Protein AF-0000000084653563 (afdb_homodimer)

Sequence (520 aa):
MKILFDGDIFGNPGRKAAKEMVQKLKRERQIDFCIANGENAAGGSGITYVVAQELYKYGIDAITLGNHTWSKKEIMNFIDSDSNIVRPANYPPELPGKGSTIISGENGKIGILNLMGRVYMDSIDCPFKAAERELEFLKSNCKIVVVDMHAEATSEKCALAWYLDGRVSCVLGTHTHVQTADERILPFGTAFISDVGMTGPYDGIIGVNREIVIQKFLTHMPVRFEVAVGRVQFSAVYLEIDEKTGKTINIERIHQILEVMKILFDGDIFGNPGRKAAKEMVQKLKRERQIDFCIANGENAAGGSGITYVVAQELYKYGIDAITLGNHTWSKKEIMNFIDSDSNIVRPANYPPELPGKGSTIISGENGKIGILNLMGRVYMDSIDCPFKAAERELEFLKSNCKIVVVDMHAEATSEKCALAWYLDGRVSCVLGTHTHVQTADERILPFGTAFISDVGMTGPYDGIIGVNREIVIQKFLTHMPVRFEVAVGRVQFSAVYLEIDEKTGKTINIERIHQILEV

Secondary structure (DSSP, 8-state):
-EEEEE-EEBHHHHHHHHHHHHHHHHHHHT-SEEEEE-TBTTTTSS--HHHHHHHHHTT--EEE--TTTTSSGGGGGTTTT-TTEE--TTS-TTSSS-SEEEEEETTEEEEEEEEE--TTS---S-HHHHHHHHHHHHHHH-S-EEEEEE-S-HHHHHHHHHHTBTTBSEEEEESSSS-BS--EE-TTS-EEES---EEEESSSBTTB-HHHHHHHHHH-------B--S-EEEEEEEEEE-TTT--EEEEEEEEEEE--/-EEEEE-EEBHHHHHHHHHHHHHHHHHHHT-SEEEEE-TBTTTTSS--HHHHHHHHHTT--EEE--TTTTSSGGGGGTTTT-TTEE--TTS-TTSSS-SEEEEEETTEEEEEEEEE--TTS---S-HHHHHHHHHHHHHHH-S-EEEEEE-S-HHHHHHHHHHTBTTBSEEEEESSSS-BS--EE-TTS-EEES---EEEESSSBTTB-HHHHHHHHHH-------B--S-EEEEEEEEEE-TTT--EEEEEEEEEEE--

Solvent-accessible surface area (backbone atoms only — not comparable to full-atom values): 25306 Å² total; per-residue (Å²): 84,33,37,34,40,36,18,37,21,30,12,65,61,6,50,54,46,45,38,56,49,46,44,49,43,37,67,76,66,58,46,68,44,27,36,29,29,34,24,18,35,38,78,52,45,1,41,40,70,68,54,52,53,51,45,41,71,33,58,37,65,32,36,34,40,37,95,30,52,70,64,28,73,64,30,78,77,43,40,72,77,38,76,46,45,24,34,36,42,20,47,67,84,88,50,85,51,37,25,54,41,72,49,77,53,96,90,44,55,37,23,40,36,22,29,37,49,51,61,94,48,65,90,61,50,59,39,69,61,35,45,55,60,53,45,60,59,38,58,74,73,24,58,32,29,44,32,39,37,26,31,72,44,53,52,60,44,43,34,52,40,64,73,41,48,51,75,30,17,28,34,37,12,25,75,63,42,52,28,40,61,61,66,45,66,46,98,55,21,13,26,36,30,60,19,36,4,29,12,11,30,55,70,25,39,78,32,23,33,45,67,60,52,42,48,27,72,75,69,69,48,91,72,81,88,42,71,26,69,66,42,24,23,41,18,22,35,41,34,34,31,41,74,88,74,13,32,37,75,44,76,41,83,42,75,46,80,42,86,111,84,32,38,35,40,36,18,37,20,31,11,66,61,5,50,53,44,46,38,55,50,45,44,51,44,37,67,76,65,58,46,69,45,28,36,30,29,35,24,18,37,37,79,52,47,0,40,40,72,68,55,51,52,51,46,42,73,33,57,36,65,32,35,34,41,36,95,30,50,71,65,28,72,64,32,77,78,42,41,73,77,38,74,45,46,23,35,36,42,20,47,66,83,87,49,86,52,37,25,53,40,71,50,76,53,96,89,46,55,35,21,40,36,22,28,37,48,50,63,95,48,65,90,61,50,59,37,69,61,35,45,54,59,52,44,59,60,38,59,74,75,24,60,33,28,43,32,40,38,26,31,71,44,53,52,60,44,46,34,50,41,65,74,42,48,51,75,31,18,28,36,39,12,25,74,64,42,52,28,39,62,61,66,43,68,45,97,56,21,14,27,35,30,61,20,37,5,28,12,11,30,54,69,26,39,75,31,25,32,44,68,61,52,42,48,28,72,76,69,68,48,91,75,83,87,43,71,28,70,68,43,24,24,41,17,23,36,41,34,34,30,40,75,88,75,13,31,39,75,43,77,42,83,41,76,46,80,41,84,111

pLDDT: mean 97.6, std 2.61, range [68.75, 99.0]

Organism: NCBI:txid1294263

Nearest PDB structures (foldseek):
  4b2o-assembly1_D  TM=9.905E-01  e=1.785E-39  Bacillus subtilis subsp. subtilis str. 168
  1t70-assembly4_H  TM=9.652E-01  e=3.221E-34  Deinococcus radiodurans R1 = ATCC 13939 = DSM 20539
  2cv9-assembly1_A  TM=9.668E-01  e=1.252E-32  Thermus thermophilus HB8
  1t71-assembly1_A  TM=9.392E-01  e=1.409E-30  Mycoplasmoides pneumoniae M129
  3qg5-assembly1_C  TM=5.898E-01  e=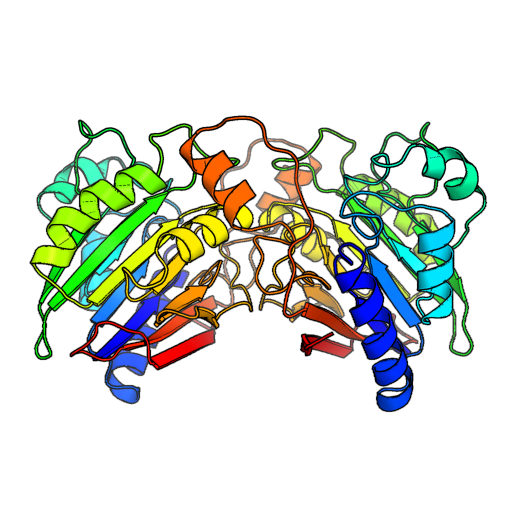2.259E-09  Thermotoga maritima

Structure (mmCIF, N/CA/C/O backbone):
data_AF-0000000084653563-model_v1
#
loop_
_entity.id
_entity.type
_entity.pdbx_description
1 polymer 'Phosphoesterase family protein'
#
loop_
_atom_site.group_PDB
_atom_site.id
_atom_site.type_symbol
_atom_site.label_atom_id
_atom_site.label_alt_id
_atom_site.label_comp_id
_atom_site.label_asym_id
_atom_site.label_entity_id
_atom_site.label_seq_id
_atom_site.pdbx_PDB_ins_code
_atom_site.Cartn_x
_atom_site.Cartn_y
_atom_site.Cartn_z
_atom_site.occupancy
_atom_site.B_iso_or_equiv
_atom_site.auth_seq_id
_atom_site.auth_comp_id
_atom_site.auth_asym_id
_atom_site.auth_atom_id
_atom_site.pdbx_PDB_model_num
ATOM 1 N N . MET A 1 1 ? -12.328 25.109 -2.023 1 97.56 1 MET A N 1
ATOM 2 C CA . MET A 1 1 ? -10.945 25.219 -1.568 1 97.56 1 MET A CA 1
ATOM 3 C C . MET A 1 1 ? -10.086 24.125 -2.207 1 97.56 1 MET A C 1
ATOM 5 O O . MET A 1 1 ? -10.516 22.984 -2.34 1 97.56 1 MET A O 1
ATOM 9 N N . LYS A 1 2 ? -8.891 24.422 -2.617 1 98.5 2 LYS A N 1
ATOM 10 C CA . LYS A 1 2 ? -7.969 23.5 -3.266 1 98.5 2 LYS A CA 1
ATOM 11 C C . LYS A 1 2 ? -6.762 23.219 -2.377 1 98.5 2 LYS A C 1
ATOM 13 O O . LYS A 1 2 ? -6.047 24.141 -1.978 1 98.5 2 LYS A O 1
ATOM 18 N N . ILE A 1 3 ? -6.57 21.891 -2.084 1 98.69 3 ILE A N 1
ATOM 19 C CA . ILE A 1 3 ? -5.504 21.484 -1.169 1 98.69 3 ILE A CA 1
ATOM 20 C C . ILE A 1 3 ? -4.574 20.5 -1.86 1 98.69 3 ILE A C 1
ATOM 22 O O . ILE A 1 3 ? -5.031 19.594 -2.572 1 98.69 3 ILE A O 1
ATOM 26 N N . LEU A 1 4 ? -3.344 20.703 -1.741 1 98.88 4 LEU A N 1
ATOM 27 C CA . LEU A 1 4 ? -2.307 19.766 -2.146 1 98.88 4 LEU A CA 1
ATOM 28 C C . LEU A 1 4 ? -1.655 19.109 -0.93 1 98.88 4 LEU A C 1
ATOM 30 O O . LEU A 1 4 ? -1.268 19.797 0.015 1 98.88 4 LEU A O 1
ATOM 34 N N . PHE A 1 5 ? -1.641 17.828 -0.875 1 98.94 5 PHE A N 1
ATOM 35 C CA . PHE A 1 5 ? -0.948 17.094 0.174 1 98.94 5 PHE A CA 1
ATOM 36 C C . PHE A 1 5 ? 0.204 16.281 -0.407 1 98.94 5 PHE A C 1
ATOM 38 O O . PHE A 1 5 ? -0.018 15.32 -1.154 1 98.94 5 PHE A O 1
ATOM 45 N N . ASP A 1 6 ? 1.412 16.688 -0.133 1 98.88 6 ASP A N 1
ATOM 46 C CA . ASP A 1 6 ? 2.623 16.016 -0.581 1 98.88 6 ASP A CA 1
ATOM 47 C C . ASP A 1 6 ? 2.988 14.867 0.36 1 98.88 6 ASP A C 1
ATOM 49 O O . ASP A 1 6 ? 3.129 15.062 1.567 1 98.88 6 ASP A O 1
ATOM 53 N N . GLY A 1 7 ? 3.168 13.648 -0.204 1 98.75 7 GLY A N 1
ATOM 54 C CA . GLY A 1 7 ? 3.512 12.477 0.588 1 98.75 7 GLY A CA 1
ATOM 55 C C . GLY A 1 7 ? 4.879 12.578 1.24 1 98.75 7 GLY A C 1
ATOM 56 O O . GLY A 1 7 ? 5.477 13.656 1.277 1 98.75 7 GLY A O 1
ATOM 57 N N . ASP A 1 8 ? 5.402 11.539 1.824 1 98.88 8 ASP A N 1
ATOM 58 C CA . ASP A 1 8 ? 6.637 11.484 2.6 1 98.88 8 ASP A CA 1
ATOM 59 C C . ASP A 1 8 ? 7.805 12.086 1.817 1 98.88 8 ASP A C 1
ATOM 61 O O . ASP A 1 8 ? 8.328 11.461 0.893 1 98.88 8 ASP A O 1
ATOM 65 N N . ILE A 1 9 ? 8.172 13.289 2.166 1 98.94 9 ILE A N 1
ATOM 66 C CA . ILE A 1 9 ? 9.359 13.891 1.566 1 98.94 9 ILE A CA 1
ATOM 67 C C . ILE A 1 9 ? 10.609 13.227 2.125 1 98.94 9 ILE A C 1
ATOM 69 O O . ILE A 1 9 ? 10.812 13.18 3.342 1 98.94 9 ILE A O 1
ATOM 73 N N . PHE A 1 10 ? 11.484 12.773 1.212 1 98.88 10 PHE A N 1
ATOM 74 C CA . PHE A 1 10 ? 12.578 11.914 1.648 1 98.88 10 PHE A CA 1
ATOM 75 C C . PHE A 1 10 ? 13.922 12.5 1.231 1 98.88 10 PHE A C 1
ATOM 77 O O . PHE A 1 10 ? 14.266 12.492 0.047 1 98.88 10 PHE A O 1
ATOM 84 N N . GLY A 1 11 ? 14.656 13.047 2.193 1 98.25 11 GLY A N 1
ATOM 85 C CA . GLY A 1 11 ? 16.016 13.492 1.974 1 98.25 11 GLY A CA 1
ATOM 86 C C . GLY A 1 11 ? 16.109 14.664 1.007 1 98.25 11 GLY A C 1
ATOM 87 O O . GLY A 1 11 ? 15.102 15.297 0.689 1 98.25 11 GLY A O 1
ATOM 88 N N . ASN A 1 12 ? 17.344 14.883 0.608 1 97.88 12 ASN A N 1
ATOM 89 C CA . ASN A 1 12 ? 17.641 15.992 -0.289 1 97.88 12 ASN A CA 1
ATOM 90 C C . ASN A 1 12 ? 16.938 15.828 -1.633 1 97.88 12 ASN A C 1
ATOM 92 O O . ASN A 1 12 ? 16.344 16.781 -2.15 1 97.88 12 ASN A O 1
ATOM 96 N N . PRO A 1 13 ? 16.953 14.617 -2.189 1 98 13 PRO A N 1
ATOM 97 C CA . PRO A 1 13 ? 16.234 14.461 -3.455 1 98 13 PRO A CA 1
ATOM 98 C C . PRO A 1 13 ? 14.75 14.797 -3.336 1 98 13 PRO A C 1
ATOM 100 O O . PRO A 1 13 ? 14.18 15.43 -4.234 1 98 13 PRO A O 1
ATOM 103 N N . GLY A 1 14 ? 14.117 14.391 -2.264 1 98.44 14 GLY A N 1
ATOM 104 C CA . GLY A 1 14 ? 12.711 14.703 -2.045 1 98.44 14 GLY A CA 1
ATOM 105 C C . GLY A 1 14 ? 12.445 16.188 -1.887 1 98.44 14 GLY A C 1
ATOM 106 O O . GLY A 1 14 ? 11.469 16.703 -2.428 1 98.44 14 GLY A O 1
ATOM 107 N N . ARG A 1 15 ? 13.344 16.859 -1.154 1 98.5 15 ARG A N 1
ATOM 108 C CA . ARG A 1 15 ? 13.188 18.297 -0.957 1 98.5 15 ARG A CA 1
ATOM 109 C C . ARG A 1 15 ? 13.297 19.047 -2.281 1 98.5 15 ARG A C 1
ATOM 111 O O . ARG A 1 15 ? 12.508 19.953 -2.549 1 98.5 15 ARG A O 1
ATOM 118 N N . LYS A 1 16 ? 14.18 18.625 -3.096 1 97.62 16 LYS A N 1
ATOM 119 C CA . LYS A 1 16 ? 14.352 19.281 -4.395 1 97.62 16 LYS A CA 1
ATOM 120 C C . LYS A 1 16 ? 13.125 19.062 -5.277 1 97.62 16 LYS A C 1
ATOM 122 O O . LYS A 1 16 ? 12.672 20 -5.949 1 97.62 16 LYS A O 1
ATOM 127 N N . ALA A 1 17 ? 12.641 17.859 -5.266 1 98.19 17 ALA A N 1
ATOM 128 C CA . ALA A 1 17 ? 11.438 17.562 -6.035 1 98.19 17 ALA A CA 1
ATOM 129 C C . ALA A 1 17 ? 10.242 18.375 -5.531 1 98.19 17 ALA A C 1
ATOM 131 O O . ALA A 1 17 ? 9.461 18.891 -6.324 1 98.19 17 ALA A O 1
ATOM 132 N N . ALA A 1 18 ? 10.102 18.438 -4.238 1 98.44 18 ALA A N 1
ATOM 133 C CA . ALA A 1 18 ? 9.016 19.203 -3.643 1 98.44 18 ALA A CA 1
ATOM 134 C C . ALA A 1 18 ? 9.094 20.672 -4.055 1 98.44 18 ALA A C 1
ATOM 136 O O . ALA A 1 18 ? 8.078 21.281 -4.414 1 98.44 18 ALA A O 1
ATOM 137 N N . LYS A 1 19 ? 10.289 21.219 -3.965 1 97.81 19 LYS A N 1
ATOM 138 C CA . LYS A 1 19 ? 10.484 22.609 -4.355 1 97.81 19 LYS A CA 1
ATOM 139 C C . LYS A 1 19 ? 9.953 22.875 -5.762 1 97.81 19 LYS A C 1
ATOM 141 O O . LYS A 1 19 ? 9.133 23.766 -5.961 1 97.81 19 LYS A O 1
ATOM 146 N N . GLU A 1 20 ? 10.359 22.047 -6.625 1 97.19 20 GLU A N 1
ATOM 147 C CA . GLU A 1 20 ? 9.992 22.219 -8.031 1 97.19 20 GLU A CA 1
ATOM 148 C C . GLU A 1 20 ? 8.5 22.016 -8.242 1 97.19 20 GLU A C 1
ATOM 150 O O . GLU A 1 20 ? 7.832 22.859 -8.852 1 97.19 20 GLU A O 1
ATOM 155 N N . MET A 1 21 ? 7.957 20.984 -7.738 1 98.12 21 MET A N 1
ATOM 156 C CA . MET A 1 21 ? 6.602 20.562 -8.07 1 98.12 21 MET A CA 1
ATOM 157 C C . MET A 1 21 ? 5.57 21.391 -7.316 1 98.12 21 MET A C 1
ATOM 159 O O . MET A 1 21 ? 4.508 21.703 -7.859 1 98.12 21 MET A O 1
ATOM 163 N N . VAL A 1 22 ? 5.852 21.734 -6.043 1 98.25 22 VAL A N 1
ATOM 164 C CA . VAL A 1 22 ? 4.898 22.516 -5.254 1 98.25 22 VAL A CA 1
ATOM 165 C C . VAL A 1 22 ? 4.691 23.891 -5.895 1 98.25 22 VAL A C 1
ATOM 167 O O . VAL A 1 22 ? 3.557 24.328 -6.074 1 98.25 22 VAL A O 1
ATOM 170 N N . GLN A 1 23 ? 5.773 24.516 -6.25 1 97.19 23 GLN A N 1
ATOM 171 C CA . GLN A 1 23 ? 5.684 25.828 -6.891 1 97.19 23 GLN A CA 1
ATOM 172 C C . GLN A 1 23 ? 4.922 25.734 -8.211 1 97.19 23 GLN A C 1
ATOM 174 O O . GLN A 1 23 ? 4.062 26.578 -8.492 1 97.19 23 GLN A O 1
ATOM 179 N N . LYS A 1 24 ? 5.277 24.719 -8.953 1 97.56 24 LYS A N 1
ATOM 180 C CA . LYS A 1 24 ? 4.613 24.516 -10.242 1 97.56 24 LYS A CA 1
ATOM 181 C C . LYS A 1 24 ? 3.113 24.312 -10.062 1 97.56 24 LYS A C 1
ATOM 183 O O . LYS A 1 24 ? 2.307 24.953 -10.727 1 97.56 24 LYS A O 1
ATOM 188 N N . LEU A 1 25 ? 2.73 23.453 -9.125 1 97.94 25 LEU A N 1
ATOM 189 C CA . LEU A 1 25 ? 1.331 23.094 -8.945 1 97.94 25 LEU A CA 1
ATOM 190 C C . LEU A 1 25 ? 0.543 24.234 -8.32 1 97.94 25 LEU A C 1
ATOM 192 O O . LEU A 1 25 ? -0.639 24.422 -8.625 1 97.94 25 LEU A O 1
ATOM 196 N N . LYS A 1 26 ? 1.13 24.984 -7.398 1 96.25 26 LYS A N 1
ATOM 197 C CA . LYS A 1 26 ? 0.463 26.156 -6.824 1 96.25 26 LYS A CA 1
ATOM 198 C C . LYS A 1 26 ? 0.079 27.156 -7.906 1 96.25 26 LYS A C 1
ATOM 200 O O . LYS A 1 26 ? -1.016 27.719 -7.879 1 96.25 26 LYS A O 1
ATOM 205 N N . ARG A 1 27 ? 0.946 27.297 -8.852 1 94.81 27 ARG A N 1
ATOM 206 C CA . ARG A 1 27 ? 0.697 28.234 -9.953 1 94.81 27 ARG A CA 1
ATOM 207 C C . ARG A 1 27 ? -0.331 27.672 -10.93 1 94.81 27 ARG A C 1
ATOM 209 O O . ARG A 1 27 ? -1.294 28.344 -11.289 1 94.81 27 ARG A O 1
ATOM 216 N N . GLU A 1 28 ? -0.179 26.422 -11.258 1 97.31 28 GLU A N 1
ATOM 217 C CA . GLU A 1 28 ? -0.963 25.828 -12.336 1 97.31 28 GLU A CA 1
ATOM 218 C C . GLU A 1 28 ? -2.363 25.453 -11.859 1 97.31 28 GLU A C 1
ATOM 220 O O . GLU A 1 28 ? -3.322 25.5 -12.633 1 97.31 28 GLU A O 1
ATOM 225 N N . ARG A 1 29 ? -2.451 25.109 -10.586 1 96.81 29 ARG A N 1
ATOM 226 C CA . ARG A 1 29 ? -3.73 24.594 -10.109 1 96.81 29 ARG A CA 1
ATOM 227 C C . ARG A 1 29 ? -4.355 25.531 -9.086 1 96.81 29 ARG A C 1
ATOM 229 O O . ARG A 1 29 ? -5.398 25.219 -8.508 1 96.81 29 ARG A O 1
ATOM 236 N N . GLN A 1 30 ? -3.713 26.656 -8.805 1 96.56 30 GLN A N 1
ATOM 237 C CA . GLN A 1 30 ? -4.215 27.656 -7.875 1 96.56 30 GLN A CA 1
ATOM 238 C C . GLN A 1 30 ? -4.469 27.047 -6.5 1 96.56 30 GLN A C 1
ATOM 240 O O . GLN A 1 30 ? -5.555 27.203 -5.938 1 96.56 30 GLN A O 1
ATOM 245 N N . ILE A 1 31 ? -3.539 26.344 -5.988 1 97.94 31 ILE A N 1
ATOM 246 C CA . ILE A 1 31 ? -3.609 25.656 -4.703 1 97.94 31 ILE A CA 1
ATOM 247 C C . ILE A 1 31 ? -3.74 26.672 -3.578 1 97.94 31 ILE A C 1
ATOM 249 O O . ILE A 1 31 ? -2.977 27.641 -3.518 1 97.94 31 ILE A O 1
ATOM 253 N N . ASP A 1 32 ? -4.727 26.469 -2.697 1 97.81 32 ASP A N 1
ATOM 254 C CA . ASP A 1 32 ? -4.938 27.359 -1.559 1 97.81 32 ASP A CA 1
ATOM 255 C C . ASP A 1 32 ? -4.008 27 -0.401 1 97.81 32 ASP A C 1
ATOM 257 O O . ASP A 1 32 ? -3.449 27.875 0.25 1 97.81 32 ASP A O 1
ATOM 261 N N . PHE A 1 33 ? -3.895 25.688 -0.085 1 98.44 33 PHE A N 1
ATOM 262 C CA . PHE A 1 33 ? -3.037 25.188 0.986 1 98.44 33 PHE A CA 1
ATOM 263 C C . PHE A 1 33 ? -2.232 23.984 0.523 1 98.44 33 PHE A C 1
ATOM 265 O O . PHE A 1 33 ? -2.754 23.109 -0.183 1 98.44 33 PHE A O 1
ATOM 272 N N . CYS A 1 34 ? -0.996 23.953 0.856 1 98.75 34 CYS A N 1
ATOM 273 C CA . CYS A 1 34 ? -0.122 22.797 0.614 1 98.75 34 CYS A CA 1
ATOM 274 C C . CYS A 1 34 ? 0.41 22.234 1.924 1 98.75 34 CYS A C 1
ATOM 276 O O . CYS A 1 34 ? 1.031 22.953 2.709 1 98.75 34 CYS A O 1
ATOM 278 N N . ILE A 1 35 ? 0.096 21 2.203 1 98.94 35 ILE A N 1
ATOM 279 C CA . ILE A 1 35 ? 0.59 20.266 3.365 1 98.94 35 ILE A CA 1
ATOM 280 C C . ILE A 1 35 ? 1.549 19.172 2.914 1 98.94 35 ILE A C 1
ATOM 282 O O . ILE A 1 35 ? 1.392 18.609 1.827 1 98.94 35 ILE A O 1
ATOM 286 N N . ALA A 1 36 ? 2.547 18.844 3.65 1 98.94 36 ALA A N 1
ATOM 287 C CA . ALA A 1 36 ? 3.488 17.781 3.295 1 98.94 36 ALA A CA 1
ATOM 288 C C . ALA A 1 36 ? 3.91 16.984 4.527 1 98.94 36 ALA A C 1
ATOM 290 O O . ALA A 1 36 ? 4.078 17.562 5.613 1 98.94 36 ALA A O 1
ATOM 291 N N . ASN A 1 37 ? 4.074 15.727 4.379 1 98.94 37 ASN A N 1
ATOM 292 C CA . ASN A 1 37 ? 4.73 14.945 5.422 1 98.94 37 ASN A CA 1
ATOM 293 C C . ASN A 1 37 ? 6.25 15.078 5.352 1 98.94 37 ASN A C 1
ATOM 295 O O . ASN A 1 37 ? 6.852 14.797 4.312 1 98.94 37 ASN A O 1
ATOM 299 N N . GLY A 1 38 ? 6.863 15.516 6.418 1 98.94 38 GLY A N 1
ATOM 300 C CA . GLY A 1 38 ? 8.281 15.836 6.375 1 98.94 38 GLY A CA 1
ATOM 301 C C . GLY A 1 38 ? 9.109 14.977 7.309 1 98.94 38 GLY A C 1
ATOM 302 O O . GLY A 1 38 ? 10.25 15.328 7.633 1 98.94 38 GLY A O 1
ATOM 303 N N . GLU A 1 39 ? 8.617 13.82 7.766 1 98.62 39 GLU A N 1
ATOM 304 C CA . GLU A 1 39 ? 9.25 13.07 8.852 1 98.62 39 GLU A CA 1
ATOM 305 C C . GLU A 1 39 ? 10.539 12.398 8.375 1 98.62 39 GLU A C 1
ATOM 307 O O . GLU A 1 39 ? 11.281 11.836 9.188 1 98.62 39 GLU A O 1
ATOM 312 N N . ASN A 1 40 ? 10.836 12.43 7.023 1 98.75 40 ASN A N 1
ATOM 313 C CA . ASN A 1 40 ? 12.062 11.867 6.473 1 98.75 40 ASN A CA 1
ATOM 314 C C . ASN A 1 40 ? 12.883 12.922 5.734 1 98.75 40 ASN A C 1
ATOM 316 O O . ASN A 1 40 ? 13.789 12.594 4.973 1 98.75 40 ASN A O 1
ATOM 320 N 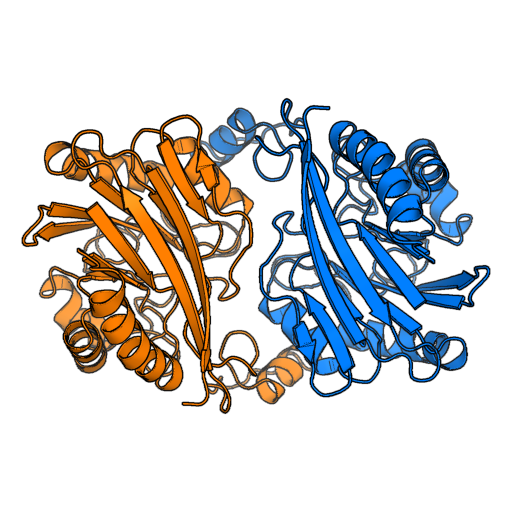N . ALA A 1 41 ? 12.539 14.172 5.871 1 98.69 41 ALA A N 1
ATOM 321 C CA . ALA A 1 41 ? 13.031 15.227 4.992 1 98.69 41 ALA A CA 1
ATOM 322 C C . ALA A 1 41 ? 14.516 15.492 5.23 1 98.69 41 ALA A C 1
ATOM 324 O O . ALA A 1 41 ? 15.219 15.961 4.336 1 98.69 41 ALA A O 1
ATOM 325 N N . ALA A 1 42 ? 14.977 15.234 6.453 1 98.31 42 ALA A N 1
ATOM 326 C CA . ALA A 1 42 ? 16.375 15.5 6.77 1 98.31 42 ALA A CA 1
ATOM 327 C C . ALA A 1 42 ? 17.203 14.219 6.68 1 98.31 42 ALA A C 1
ATOM 329 O O . ALA A 1 42 ? 17.234 13.414 7.613 1 98.31 42 ALA A O 1
ATOM 330 N N . GLY A 1 43 ? 17.922 14.023 5.594 1 96.25 43 GLY A N 1
ATOM 331 C CA . GLY A 1 43 ? 18.812 12.891 5.426 1 96.25 43 GLY A CA 1
ATOM 332 C C . GLY A 1 43 ? 18.094 11.562 5.395 1 96.25 43 GLY A C 1
ATOM 333 O O . GLY A 1 43 ? 18.703 10.516 5.648 1 96.25 43 GLY A O 1
ATOM 334 N N . GLY A 1 44 ? 16.844 11.578 5.281 1 97 44 GLY A N 1
ATOM 335 C CA . GLY A 1 44 ? 16.078 10.344 5.176 1 97 44 GLY A CA 1
ATOM 336 C C . GLY A 1 44 ? 15.375 9.969 6.465 1 97 44 GLY A C 1
ATOM 337 O O . GLY A 1 44 ? 14.648 8.977 6.516 1 97 44 GLY A O 1
ATOM 338 N N . SER A 1 45 ? 15.617 10.742 7.527 1 97.94 45 SER A N 1
ATOM 339 C CA . SER A 1 45 ? 14.969 10.469 8.805 1 97.94 45 SER A CA 1
ATOM 340 C C . SER A 1 45 ? 14.953 11.711 9.695 1 97.94 45 SER A C 1
ATOM 342 O O . SER A 1 45 ? 16.016 12.281 9.992 1 97.94 45 SER A O 1
ATOM 344 N N . GLY A 1 46 ? 13.727 12.094 10.055 1 98.31 46 GLY A N 1
ATOM 345 C CA . GLY A 1 46 ? 13.586 13.266 10.898 1 98.31 46 GLY A CA 1
ATOM 346 C C . GLY A 1 46 ? 13.539 14.562 10.117 1 98.31 46 GLY A C 1
ATOM 347 O O . GLY A 1 46 ? 13.453 14.555 8.891 1 98.31 46 GLY A O 1
ATOM 348 N N . ILE A 1 47 ? 13.547 15.672 10.859 1 98.69 47 ILE A N 1
ATOM 349 C CA . ILE A 1 47 ? 13.484 17.016 10.289 1 98.69 47 ILE A CA 1
ATOM 350 C C . ILE A 1 47 ? 14.273 17.984 11.156 1 98.69 47 ILE A C 1
ATOM 352 O O . ILE A 1 47 ? 14.305 17.844 12.383 1 98.69 47 ILE A O 1
ATOM 356 N N . THR A 1 48 ? 14.953 18.906 10.578 1 98.62 48 THR A N 1
ATOM 357 C CA . THR A 1 48 ? 15.664 19.969 11.266 1 98.62 48 THR A CA 1
ATOM 358 C C . THR A 1 48 ? 14.969 21.312 11.055 1 98.62 48 THR A C 1
ATOM 360 O O . THR A 1 48 ? 14.086 21.422 10.203 1 98.62 48 THR A O 1
ATOM 363 N N . TYR A 1 49 ? 15.375 22.266 11.852 1 98.56 49 TYR A N 1
ATOM 364 C CA . TYR A 1 49 ? 14.812 23.609 11.711 1 98.56 49 TYR A CA 1
ATOM 365 C C . TYR A 1 49 ? 15.039 24.156 10.305 1 98.56 49 TYR A C 1
ATOM 367 O O . TYR A 1 49 ? 14.109 24.656 9.672 1 98.56 49 TYR A O 1
ATOM 375 N N . VAL A 1 50 ? 16.234 24 9.836 1 98.62 50 VAL A N 1
ATOM 376 C CA . VAL A 1 50 ? 16.625 24.516 8.531 1 98.62 50 VAL A CA 1
ATOM 377 C C . VAL A 1 50 ? 15.789 23.859 7.441 1 98.62 50 VAL A C 1
ATOM 379 O O . VAL A 1 50 ? 15.289 24.531 6.535 1 98.62 50 VAL A O 1
ATOM 382 N N . VAL A 1 51 ? 15.578 22.594 7.516 1 98.75 51 VAL A N 1
ATOM 383 C CA . VAL A 1 51 ? 14.812 21.844 6.523 1 98.75 51 VAL A CA 1
ATOM 384 C C . VAL A 1 51 ? 13.352 22.281 6.559 1 98.75 51 VAL A C 1
ATOM 386 O O . VAL A 1 51 ? 12.727 22.484 5.512 1 98.75 51 VAL A O 1
ATOM 389 N N . ALA A 1 52 ? 12.805 22.453 7.738 1 98.81 52 ALA A N 1
ATOM 390 C CA . ALA A 1 52 ? 11.43 22.922 7.859 1 98.81 52 ALA A CA 1
ATOM 391 C C . ALA A 1 52 ? 11.258 24.281 7.191 1 98.81 52 ALA A C 1
ATOM 393 O O . ALA A 1 52 ? 10.32 24.5 6.426 1 98.81 52 ALA A O 1
ATOM 394 N N . GLN A 1 53 ? 12.211 25.156 7.5 1 98.56 53 GLN A N 1
ATOM 395 C CA . GLN A 1 53 ? 12.148 26.484 6.918 1 98.56 53 GLN A CA 1
ATOM 396 C C . GLN A 1 53 ? 12.25 26.438 5.398 1 98.56 53 GLN A C 1
ATOM 398 O O . GLN A 1 53 ? 11.57 27.188 4.699 1 98.56 53 GLN A O 1
ATOM 403 N N . GLU A 1 54 ? 13.078 25.562 4.902 1 98.5 54 GLU A N 1
ATOM 404 C CA . GLU A 1 54 ? 13.203 25.359 3.463 1 98.5 54 GLU A CA 1
ATOM 405 C C . GLU A 1 54 ? 11.875 24.922 2.85 1 98.5 54 GLU A C 1
ATOM 407 O O . GLU A 1 54 ? 11.453 25.453 1.819 1 98.5 54 GLU A O 1
ATOM 412 N N . LEU A 1 55 ? 11.219 24 3.459 1 98.81 55 LEU A N 1
ATOM 413 C CA . LEU A 1 55 ? 9.953 23.484 2.949 1 98.81 55 LEU A CA 1
ATOM 414 C C . LEU A 1 55 ? 8.891 24.578 2.926 1 98.81 55 LEU A C 1
ATOM 416 O O . LEU A 1 55 ? 8.133 24.688 1.963 1 98.81 55 LEU A O 1
ATOM 420 N N . TYR A 1 56 ? 8.875 25.438 3.973 1 98.56 56 TYR A N 1
ATOM 421 C CA . TYR A 1 56 ? 7.941 26.547 3.998 1 98.56 56 TYR A CA 1
ATOM 422 C C . TYR A 1 56 ? 8.219 27.516 2.852 1 98.56 56 TYR A C 1
ATOM 424 O O . TYR A 1 56 ? 7.289 28 2.205 1 98.56 56 TYR A O 1
ATOM 432 N N . LYS A 1 57 ? 9.516 27.703 2.576 1 98.19 57 LYS A N 1
ATOM 433 C CA . LYS A 1 57 ? 9.914 28.609 1.506 1 98.19 57 LYS A CA 1
ATOM 434 C C . LYS A 1 57 ? 9.453 28.094 0.146 1 98.19 57 LYS A C 1
ATOM 436 O O . LYS A 1 57 ? 9.195 28.891 -0.768 1 98.19 57 LYS A O 1
ATOM 441 N N . TYR A 1 58 ? 9.352 26.734 0.051 1 97.94 58 TYR A N 1
ATOM 442 C CA . TYR A 1 58 ? 8.938 26.125 -1.205 1 97.94 58 TYR A CA 1
ATOM 443 C C . TYR A 1 58 ? 7.441 26.328 -1.439 1 97.94 58 TYR A C 1
ATOM 445 O O . TYR A 1 58 ? 6.945 26.094 -2.543 1 97.94 58 TYR A O 1
ATOM 453 N N . GLY A 1 59 ? 6.719 26.781 -0.411 1 97.75 59 GLY A N 1
ATOM 454 C CA . GLY A 1 59 ? 5.281 26.984 -0.538 1 97.75 59 GLY A CA 1
ATOM 455 C C . GLY A 1 59 ? 4.465 26 0.273 1 97.75 59 GLY A C 1
ATOM 456 O O . GLY A 1 59 ? 3.238 25.953 0.154 1 97.75 59 GLY A O 1
ATOM 457 N N . ILE A 1 60 ? 5.051 25.156 1.044 1 98.69 60 ILE A N 1
ATOM 458 C CA . ILE A 1 60 ? 4.355 24.266 1.962 1 98.69 60 ILE A CA 1
ATOM 459 C C . ILE A 1 60 ? 3.865 25.047 3.176 1 98.69 60 ILE A C 1
ATOM 461 O O . ILE A 1 60 ? 4.648 25.734 3.836 1 98.69 60 ILE A O 1
ATOM 465 N N . ASP A 1 61 ? 2.602 24.938 3.43 1 98.56 61 ASP A N 1
ATOM 466 C CA . ASP A 1 61 ? 1.995 25.766 4.465 1 98.56 61 ASP A CA 1
ATOM 467 C C . ASP A 1 61 ? 2.053 25.078 5.828 1 98.56 61 ASP A C 1
ATOM 469 O O . ASP A 1 61 ? 2.029 25.734 6.867 1 98.56 61 ASP A O 1
ATOM 473 N N . ALA A 1 62 ? 2.059 23.766 5.859 1 98.88 62 ALA A N 1
ATOM 474 C CA . ALA A 1 62 ? 2.113 22.984 7.098 1 98.88 62 ALA A CA 1
ATOM 475 C C . ALA A 1 62 ? 2.832 21.656 6.879 1 98.88 62 ALA A C 1
ATOM 477 O O . ALA A 1 62 ? 2.824 21.109 5.77 1 98.88 62 ALA A O 1
ATOM 478 N N . ILE A 1 63 ? 3.438 21.156 7.922 1 98.94 63 ILE A N 1
ATOM 479 C CA . ILE A 1 63 ? 4.219 19.922 7.867 1 98.94 63 ILE A CA 1
ATOM 480 C C . ILE A 1 63 ? 3.658 18.906 8.867 1 98.94 63 ILE A C 1
ATOM 482 O O . ILE A 1 63 ? 3.426 19.25 10.031 1 98.94 63 ILE A O 1
ATOM 486 N N . THR A 1 64 ? 3.311 17.75 8.438 1 98.94 64 THR A N 1
ATOM 487 C CA . THR A 1 64 ? 3.008 16.625 9.32 1 98.94 64 THR A CA 1
ATOM 488 C C . THR A 1 64 ? 4.223 15.719 9.477 1 98.94 64 THR A C 1
ATOM 490 O O . THR A 1 64 ? 5.145 15.766 8.664 1 98.94 64 THR A O 1
ATOM 493 N N . LEU A 1 65 ? 4.242 14.953 10.539 1 98.94 65 LEU A N 1
ATOM 494 C CA . LEU A 1 65 ? 5.359 14.055 10.805 1 98.94 65 LEU A CA 1
ATOM 495 C C . LEU A 1 65 ? 4.863 12.625 11.016 1 98.94 65 LEU A C 1
ATOM 497 O O . LEU A 1 65 ? 3.941 12.18 10.328 1 98.94 65 LEU A O 1
ATOM 501 N N . GLY A 1 66 ? 5.574 11.781 11.727 1 98.62 66 GLY A N 1
ATOM 502 C CA . GLY A 1 66 ? 5.266 10.375 11.93 1 98.62 66 GLY A CA 1
ATOM 503 C C . GLY A 1 66 ? 6.184 9.695 12.93 1 98.62 66 GLY A C 1
ATOM 504 O O . GLY A 1 66 ? 6.531 10.289 13.953 1 98.62 66 GLY A O 1
ATOM 505 N N . ASN A 1 67 ? 6.535 8.469 12.648 1 98.56 67 ASN A N 1
ATOM 506 C CA . ASN A 1 67 ? 7.305 7.68 13.609 1 98.56 67 ASN A CA 1
ATOM 507 C C . ASN A 1 67 ? 8.75 8.164 13.703 1 98.56 67 ASN A C 1
ATOM 509 O O . ASN A 1 67 ? 9.461 7.832 14.656 1 98.56 67 ASN A O 1
ATOM 513 N N . HIS A 1 68 ? 9.227 8.977 12.812 1 98.5 68 HIS A N 1
ATOM 514 C CA . HIS A 1 68 ? 10.594 9.484 12.844 1 98.5 68 HIS A CA 1
ATOM 515 C C . HIS A 1 68 ? 10.641 10.898 13.406 1 98.5 68 HIS A C 1
ATOM 517 O O . HIS A 1 68 ? 11.617 11.625 13.188 1 98.5 68 HIS A O 1
ATOM 523 N N . THR A 1 69 ? 9.586 11.32 14.039 1 98.44 69 THR A N 1
ATOM 524 C CA . THR A 1 69 ? 9.484 12.656 14.602 1 98.44 69 THR A CA 1
ATOM 525 C C . THR A 1 69 ? 10.727 12.984 15.438 1 98.44 69 THR A C 1
ATOM 527 O O . THR A 1 69 ? 11.242 14.102 15.375 1 98.44 69 THR A O 1
ATOM 530 N N . TRP A 1 70 ? 11.227 11.992 16.172 1 97.75 70 TRP A N 1
ATOM 531 C CA . TRP A 1 70 ? 12.242 12.25 17.172 1 97.75 70 TRP A CA 1
ATOM 532 C C . TRP A 1 70 ? 13.617 11.805 16.688 1 97.75 70 TRP A C 1
ATOM 534 O O . TRP A 1 70 ? 14.555 11.672 17.469 1 97.75 70 TRP A O 1
ATOM 544 N N . SER A 1 71 ? 13.695 11.5 15.398 1 97.69 71 SER A N 1
ATOM 545 C CA . SER A 1 71 ? 14.93 10.938 14.867 1 97.69 71 SER A CA 1
ATOM 546 C C . SER A 1 71 ? 16.078 11.945 14.922 1 97.69 71 SER A C 1
ATOM 548 O O . SER A 1 71 ? 17.25 11.562 14.961 1 97.69 71 SER A O 1
ATOM 550 N N . LYS A 1 72 ? 15.766 13.281 14.766 1 97.56 72 LYS A N 1
ATOM 551 C CA . LYS A 1 72 ? 16.719 14.359 14.977 1 97.56 72 LYS A CA 1
ATOM 552 C C . LYS A 1 72 ? 16.453 15.086 16.297 1 97.56 72 LYS A C 1
ATOM 554 O O . LYS A 1 72 ? 15.406 15.719 16.453 1 97.56 72 LYS A O 1
ATOM 559 N N . LYS A 1 73 ? 17.375 15.047 17.156 1 96.56 73 LYS A N 1
ATOM 560 C CA . LYS A 1 73 ? 17.203 15.617 18.5 1 96.56 73 LYS A CA 1
ATOM 561 C C . LYS A 1 73 ? 16.875 17.109 18.422 1 96.56 73 LYS A C 1
ATOM 563 O O . LYS A 1 73 ? 16.188 17.641 19.297 1 96.56 73 LYS A O 1
ATOM 568 N N . GLU A 1 74 ? 17.312 17.719 17.422 1 97.25 74 GLU A N 1
ATOM 569 C CA . GLU A 1 74 ? 17.172 19.156 17.234 1 97.25 74 GLU A CA 1
ATOM 570 C C . GLU A 1 74 ? 15.703 19.578 17.234 1 97.25 74 GLU A C 1
ATOM 572 O O . GLU A 1 74 ? 15.375 20.719 17.562 1 97.25 74 GLU A O 1
ATOM 577 N N . ILE A 1 75 ? 14.797 18.719 16.875 1 97.56 75 ILE A N 1
ATOM 578 C CA . ILE A 1 75 ? 13.383 19.047 16.734 1 97.56 75 ILE A CA 1
ATOM 579 C C . ILE A 1 75 ? 12.828 19.547 18.078 1 97.56 75 ILE A C 1
ATOM 581 O O . ILE A 1 75 ? 11.93 20.391 18.109 1 97.56 75 ILE A O 1
ATOM 585 N N . MET A 1 76 ? 13.43 19.078 19.188 1 96.69 76 MET A N 1
ATOM 586 C CA . MET A 1 76 ? 12.977 19.438 20.531 1 96.69 76 MET A CA 1
ATOM 587 C C . MET A 1 76 ? 13.156 20.938 20.781 1 96.69 76 MET A C 1
ATOM 589 O O . MET A 1 76 ? 12.477 21.516 21.625 1 96.69 76 MET A O 1
ATOM 593 N N . ASN A 1 77 ? 13.984 21.484 20.016 1 97.25 77 ASN A N 1
ATOM 594 C CA . ASN A 1 77 ? 14.336 22.891 20.219 1 97.25 77 ASN A CA 1
ATOM 595 C C . ASN A 1 77 ? 13.352 23.812 19.516 1 97.25 77 ASN A C 1
ATOM 597 O O . ASN A 1 77 ? 13.289 25 19.828 1 97.25 77 ASN A O 1
ATOM 601 N N . PHE A 1 78 ? 12.578 23.25 18.516 1 97.94 78 PHE A N 1
ATOM 602 C CA . PHE A 1 78 ? 11.828 24.234 17.75 1 97.94 78 PHE A CA 1
ATOM 603 C C . PHE A 1 78 ? 10.398 23.781 17.531 1 97.94 78 PHE A C 1
ATOM 605 O O . PHE A 1 78 ? 9.547 24.547 17.094 1 97.94 78 PHE A O 1
ATOM 612 N N . ILE A 1 79 ? 10 22.531 17.797 1 98.25 79 ILE A N 1
ATOM 613 C CA . ILE A 1 79 ? 8.695 21.984 17.453 1 98.25 79 ILE A CA 1
ATOM 614 C C . ILE A 1 79 ? 7.594 22.766 18.156 1 98.25 79 ILE A C 1
ATOM 616 O O . ILE A 1 79 ? 6.516 22.984 17.594 1 98.25 79 ILE A O 1
ATOM 620 N N . ASP A 1 80 ? 7.844 23.234 19.391 1 98.06 80 ASP A N 1
ATOM 621 C CA . ASP A 1 80 ? 6.84 23.953 20.172 1 98.06 80 ASP A CA 1
ATOM 622 C C . ASP A 1 80 ? 6.656 25.375 19.641 1 98.06 80 ASP A C 1
ATOM 624 O O . ASP A 1 80 ? 5.594 25.969 19.828 1 98.06 80 ASP A O 1
ATOM 628 N N . SER A 1 81 ? 7.668 25.906 19.062 1 97.56 81 SER A N 1
ATOM 629 C CA . SER A 1 81 ? 7.609 27.281 18.578 1 97.56 81 SER A CA 1
ATOM 630 C C . SER A 1 81 ? 7.078 27.344 17.141 1 97.56 81 SER A C 1
ATOM 632 O O . SER A 1 81 ? 6.707 28.422 16.656 1 97.56 81 SER A O 1
ATOM 634 N N . ASP A 1 82 ? 7.098 26.281 16.438 1 97.62 82 ASP A N 1
ATOM 635 C CA . ASP A 1 82 ? 6.578 26.219 15.078 1 97.62 82 ASP A CA 1
ATOM 636 C C . ASP A 1 82 ? 5.094 25.844 15.07 1 97.62 82 ASP A C 1
ATOM 638 O O . ASP A 1 82 ? 4.734 24.703 15.336 1 97.62 82 ASP A O 1
ATOM 642 N N . SER A 1 83 ? 4.289 26.734 14.695 1 97.06 83 SER A N 1
ATOM 643 C CA . SER A 1 83 ? 2.844 26.547 14.781 1 97.06 83 SER A CA 1
ATOM 644 C C . SER A 1 83 ? 2.318 25.75 13.594 1 97.06 83 SER A C 1
ATOM 646 O O . SER A 1 83 ? 1.156 25.344 13.578 1 97.06 83 SER A O 1
ATOM 648 N N . ASN A 1 84 ? 3.186 25.5 12.602 1 98.38 84 ASN A N 1
ATOM 649 C CA . ASN A 1 84 ? 2.711 24.891 11.367 1 98.38 84 ASN A CA 1
ATOM 650 C C . ASN A 1 84 ? 3.24 23.469 11.219 1 98.38 84 ASN A C 1
ATOM 652 O O . ASN A 1 84 ? 3.137 22.875 10.141 1 98.38 84 ASN A O 1
ATOM 656 N N . ILE A 1 85 ? 3.812 22.922 12.258 1 98.75 85 ILE A N 1
ATOM 657 C CA . ILE A 1 85 ? 4.281 21.531 12.273 1 98.75 85 ILE A CA 1
ATOM 658 C C . ILE A 1 85 ? 3.488 20.734 13.297 1 98.75 85 ILE A C 1
ATOM 660 O O . ILE A 1 85 ? 3.275 21.188 14.422 1 98.75 85 ILE A O 1
ATOM 664 N N . VAL A 1 86 ? 2.984 19.625 12.898 1 98.81 86 VAL A N 1
ATOM 665 C CA . VAL A 1 86 ? 2.26 18.766 13.82 1 98.81 86 VAL A CA 1
ATOM 666 C C . VAL A 1 86 ? 2.895 17.375 13.828 1 98.81 86 VAL A C 1
ATOM 668 O O . VAL A 1 86 ? 3.367 16.891 12.797 1 98.81 86 VAL A O 1
ATOM 671 N N . ARG A 1 87 ? 2.961 16.734 14.961 1 98.81 87 ARG A N 1
ATOM 672 C CA . ARG A 1 87 ? 3.383 15.344 15.164 1 98.81 87 ARG A CA 1
ATOM 673 C C . ARG A 1 87 ? 2.203 14.469 15.562 1 98.81 87 ARG A C 1
ATOM 675 O O . ARG A 1 87 ? 1.108 14.969 15.828 1 98.81 87 ARG A O 1
ATOM 682 N N . PRO A 1 88 ? 2.326 13.164 15.523 1 98.88 88 PRO A N 1
ATOM 683 C CA . PRO A 1 88 ? 1.165 12.336 15.852 1 98.88 88 PRO A CA 1
ATOM 684 C C . PRO A 1 88 ? 0.537 12.703 17.188 1 98.88 88 PRO A C 1
ATOM 686 O O . PRO A 1 88 ? 1.228 12.734 18.219 1 98.88 88 PRO A O 1
ATOM 689 N N . ALA A 1 89 ? -0.751 12.938 17.125 1 98.81 89 ALA A N 1
ATOM 690 C CA . ALA A 1 89 ? -1.502 13.398 18.281 1 98.81 89 ALA A CA 1
ATOM 691 C C . ALA A 1 89 ? -1.567 12.32 19.359 1 98.81 89 ALA A C 1
ATOM 693 O O . ALA A 1 89 ? -1.819 12.617 20.531 1 98.81 89 ALA A O 1
ATOM 694 N N . A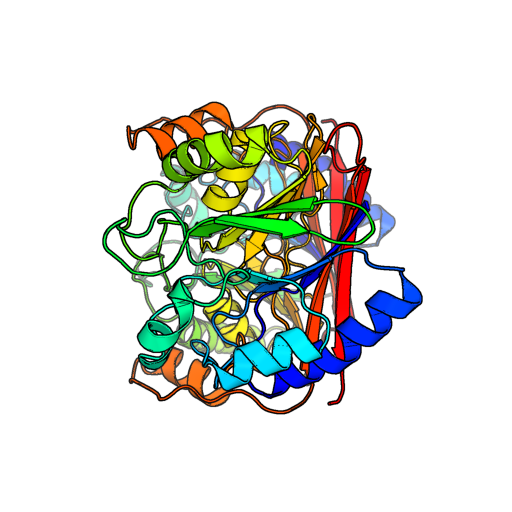SN A 1 90 ? -1.408 11.062 18.953 1 98.75 90 ASN A N 1
ATOM 695 C CA . ASN A 1 90 ? -1.581 9.969 19.906 1 98.75 90 ASN A CA 1
ATOM 696 C C . ASN A 1 90 ? -0.255 9.562 20.547 1 98.75 90 ASN A C 1
ATOM 698 O O . ASN A 1 90 ? -0.164 8.516 21.188 1 98.75 90 ASN A O 1
ATOM 702 N N . TYR A 1 91 ? 0.823 10.359 20.406 1 97.94 91 TYR A N 1
ATOM 703 C CA . TYR A 1 91 ? 1.964 10.266 21.312 1 97.94 91 TYR A CA 1
ATOM 704 C C . TYR A 1 91 ? 1.576 10.703 22.719 1 97.94 91 TYR A C 1
ATOM 706 O O . TYR A 1 91 ? 0.602 11.438 22.906 1 97.94 91 TYR A O 1
ATOM 714 N N . PRO A 1 92 ? 2.365 10.25 23.641 1 95.94 92 PRO A N 1
ATOM 715 C CA . PRO A 1 92 ? 2.076 10.711 25 1 95.94 92 PRO A CA 1
ATOM 716 C C . PRO A 1 92 ? 2.012 12.234 25.109 1 95.94 92 PRO A C 1
ATOM 718 O O . PRO A 1 92 ? 2.822 12.938 24.5 1 95.94 92 PRO A O 1
ATOM 721 N N . PRO A 1 93 ? 1 12.711 25.844 1 93.38 93 PRO A N 1
ATOM 722 C CA . PRO A 1 93 ? 0.744 14.148 25.875 1 93.38 93 PRO A CA 1
ATOM 723 C C . PRO A 1 93 ? 1.894 14.945 26.484 1 93.38 93 PRO A C 1
ATOM 725 O O . PRO A 1 93 ? 1.987 16.156 26.281 1 93.38 93 PRO A O 1
ATOM 728 N N . GLU A 1 94 ? 2.807 14.32 27.25 1 94.75 94 GLU A N 1
ATOM 729 C CA . GLU A 1 94 ? 3.918 14.992 27.922 1 94.75 94 GLU A CA 1
ATOM 730 C C . GLU A 1 94 ? 5.008 15.375 26.922 1 94.75 94 GLU A C 1
ATOM 732 O O . GLU A 1 94 ? 5.875 16.203 27.234 1 94.75 94 GLU A O 1
ATOM 737 N N . LEU A 1 95 ? 4.969 14.766 25.781 1 96.12 95 LEU A N 1
ATOM 738 C CA . LEU A 1 95 ? 5.988 15.047 24.781 1 96.12 95 LEU A CA 1
ATOM 739 C C . LEU A 1 95 ? 5.738 16.391 24.109 1 96.12 95 LEU A C 1
ATOM 741 O O . LEU A 1 95 ? 4.59 16.828 24 1 96.12 95 LEU A O 1
ATOM 745 N N . PRO A 1 96 ? 6.789 17.062 23.672 1 97.62 96 PRO A N 1
ATOM 746 C CA . PRO A 1 96 ? 6.637 18.359 23.031 1 97.62 96 PRO A CA 1
ATOM 747 C C . PRO A 1 96 ? 5.863 18.297 21.719 1 97.62 96 PRO A C 1
ATOM 749 O O . PRO A 1 96 ? 5.648 17.203 21.188 1 97.62 96 PRO A O 1
ATOM 752 N N . GLY A 1 97 ? 5.426 19.453 21.219 1 98.06 97 GLY A N 1
ATOM 753 C CA . GLY A 1 97 ? 4.707 19.562 19.953 1 98.06 97 GLY A CA 1
ATOM 754 C C . GLY A 1 97 ? 3.207 19.406 20.109 1 98.06 97 GLY A C 1
ATOM 755 O O . GLY A 1 97 ? 2.705 19.25 21.219 1 98.06 97 GLY A O 1
ATOM 756 N N . LYS A 1 98 ? 2.566 19.547 19.031 1 97.88 98 LYS A N 1
ATOM 757 C CA . LYS A 1 98 ? 1.11 19.438 19 1 97.88 98 LYS A CA 1
ATOM 758 C C . LYS A 1 98 ? 0.658 18.406 17.969 1 97.88 98 LYS A C 1
ATOM 760 O O . LYS A 1 98 ? 1.366 18.156 16.984 1 97.88 98 LYS A O 1
ATOM 765 N N . GLY A 1 99 ? -0.523 17.906 18.25 1 98.44 99 GLY A N 1
ATOM 766 C CA . GLY A 1 99 ? -1.054 16.875 17.359 1 98.44 99 GLY A CA 1
ATOM 767 C C . GLY A 1 99 ? -1.897 17.438 16.234 1 98.44 99 GLY A C 1
ATOM 768 O O . GLY A 1 99 ? -2.156 16.75 15.242 1 98.44 99 GLY A O 1
ATOM 769 N N . SER A 1 100 ? -2.35 18.656 16.406 1 98.62 100 SER A N 1
ATOM 770 C CA . SER A 1 100 ? -3.17 19.328 15.414 1 98.62 100 SER A CA 1
ATOM 771 C C . SER A 1 100 ? -2.93 20.844 15.43 1 98.62 100 SER A C 1
ATOM 773 O O . SER A 1 100 ? -2.355 21.359 16.391 1 98.62 100 SER A O 1
ATOM 775 N N . THR A 1 101 ? -3.262 21.5 14.328 1 98.44 101 THR A N 1
ATOM 776 C CA . THR A 1 101 ? -3.137 22.938 14.242 1 98.44 101 THR A CA 1
ATOM 777 C C . THR A 1 101 ? -4.145 23.516 13.25 1 98.44 101 THR A C 1
ATOM 779 O O . THR A 1 101 ? -4.773 22.766 12.492 1 98.44 101 THR A O 1
ATOM 782 N N . ILE A 1 102 ? -4.426 24.766 13.336 1 98.44 102 ILE A N 1
ATOM 783 C CA . ILE A 1 102 ? -5.246 25.5 12.383 1 98.44 102 ILE A CA 1
ATOM 784 C C . ILE A 1 102 ? -4.387 26.531 11.648 1 98.44 102 ILE A C 1
ATOM 786 O O . ILE A 1 102 ? -3.66 27.312 12.281 1 98.44 102 ILE A O 1
ATOM 790 N N . ILE A 1 103 ? -4.391 26.422 10.367 1 97.81 103 ILE A N 1
ATOM 791 C CA . ILE A 1 103 ? -3.66 27.422 9.594 1 97.81 103 ILE A CA 1
ATOM 792 C C . ILE A 1 103 ? -4.641 28.25 8.766 1 97.81 103 ILE A C 1
ATOM 794 O O . ILE A 1 103 ? -5.699 27.75 8.367 1 97.81 103 ILE A O 1
ATOM 798 N N . SER A 1 104 ? -4.25 29.484 8.555 1 96.31 104 SER A N 1
ATOM 799 C CA . SER A 1 104 ? -5.121 30.422 7.844 1 96.31 104 SER A CA 1
ATOM 800 C C . SER A 1 104 ? -4.48 30.891 6.543 1 96.31 104 SER A C 1
ATOM 802 O O . SER A 1 104 ? -3.256 31 6.449 1 96.31 104 SER A O 1
ATOM 804 N N . GLY A 1 105 ? -5.32 31.062 5.523 1 91.88 105 GLY A N 1
ATOM 805 C CA . GLY A 1 105 ? -4.922 31.656 4.258 1 91.88 105 GLY A CA 1
ATOM 806 C C . GLY A 1 105 ? -5.941 32.625 3.709 1 91.88 105 GLY A C 1
ATOM 807 O O . GLY A 1 105 ? -6.871 33.031 4.414 1 91.88 105 GLY A O 1
ATOM 808 N N . GLU A 1 106 ? -5.727 33.062 2.496 1 89.12 106 GLU A N 1
ATOM 809 C CA . GLU A 1 106 ? -6.594 34.062 1.865 1 89.12 106 GLU A CA 1
ATOM 810 C C . GLU A 1 106 ? -8.008 33.5 1.699 1 89.12 106 GLU A C 1
ATOM 812 O O . GLU A 1 106 ? -8.977 34.281 1.764 1 89.12 106 GLU A O 1
ATOM 817 N N . ASN A 1 107 ? -8.094 32.25 1.591 1 87 107 ASN A N 1
ATOM 818 C CA . ASN A 1 107 ? -9.391 31.656 1.262 1 87 107 ASN A CA 1
ATOM 819 C C . ASN A 1 107 ? -10.023 30.984 2.475 1 87 107 ASN A C 1
ATOM 821 O O . ASN A 1 107 ? -10.984 30.219 2.338 1 87 107 ASN A O 1
ATOM 825 N N . GLY A 1 108 ? -9.422 31.219 3.625 1 92.19 108 GLY A N 1
ATOM 826 C CA . GLY A 1 108 ? -10.008 30.625 4.824 1 92.19 108 GLY A CA 1
ATOM 827 C C . GLY A 1 108 ? -8.992 29.875 5.672 1 92.19 108 GLY A C 1
ATOM 828 O O . GLY A 1 108 ? -7.793 30.141 5.602 1 92.19 108 GLY A O 1
ATOM 829 N N . LYS A 1 109 ? -9.578 29.094 6.582 1 96.69 109 LYS A N 1
ATOM 830 C CA . LYS A 1 109 ? -8.695 28.344 7.48 1 96.69 109 LYS A CA 1
ATOM 831 C C . LYS A 1 109 ? -8.984 26.844 7.398 1 96.69 109 LYS A C 1
ATOM 833 O O . LYS A 1 109 ? -10.094 26.438 7.07 1 96.69 109 LYS A O 1
ATOM 838 N N . ILE A 1 110 ? -8.008 26.078 7.641 1 98.38 110 ILE A N 1
ATOM 839 C CA . ILE A 1 110 ? -8.164 24.625 7.664 1 98.38 110 ILE A CA 1
ATOM 840 C C . ILE A 1 110 ? -7.477 24.047 8.898 1 98.38 110 ILE A C 1
ATOM 842 O O . ILE A 1 110 ? -6.523 24.641 9.414 1 98.38 110 ILE A O 1
ATOM 846 N N . GLY A 1 111 ? -8.086 22.969 9.422 1 98.75 111 GLY A N 1
ATOM 847 C CA . GLY A 1 111 ? -7.453 22.188 10.469 1 98.75 111 GLY A CA 1
ATOM 848 C C . GLY A 1 111 ? -6.609 21.047 9.938 1 98.75 111 GLY A C 1
ATOM 849 O O . GLY A 1 111 ? -6.961 20.422 8.922 1 98.75 111 GLY A O 1
ATOM 850 N N . ILE A 1 112 ? -5.52 20.766 10.555 1 98.94 112 ILE A N 1
ATOM 851 C CA . ILE A 1 112 ? -4.613 19.672 10.219 1 98.94 112 ILE A CA 1
ATOM 852 C C . ILE A 1 112 ? -4.402 18.781 11.438 1 98.94 112 ILE A C 1
ATOM 854 O O . ILE A 1 112 ? -4.148 19.281 12.539 1 98.94 112 ILE A O 1
ATOM 858 N N . LEU A 1 113 ? -4.562 17.516 11.258 1 98.94 113 LEU A N 1
ATOM 859 C CA . LEU A 1 113 ? -4.41 16.516 12.312 1 98.94 113 LEU A CA 1
ATOM 860 C C . LEU A 1 113 ? -3.457 15.406 11.883 1 98.94 113 LEU A C 1
ATOM 862 O O . LEU A 1 113 ? -3.584 14.867 10.781 1 98.94 113 LEU A O 1
ATOM 866 N N . ASN A 1 114 ? -2.455 15.156 12.656 1 98.94 114 ASN A N 1
ATOM 867 C CA . ASN A 1 114 ? -1.532 14.047 12.438 1 98.94 114 ASN A CA 1
ATOM 868 C C . ASN A 1 114 ? -1.757 12.922 13.445 1 98.94 114 ASN A C 1
ATOM 870 O O . ASN A 1 114 ? -1.874 13.172 14.648 1 98.94 114 ASN A O 1
ATOM 874 N N . LEU A 1 115 ? -1.93 11.711 12.953 1 98.94 115 LEU A N 1
ATOM 875 C CA . LEU A 1 115 ? -2.105 10.508 13.758 1 98.94 115 LEU A CA 1
ATOM 876 C C . LEU A 1 115 ? -1.131 9.414 13.328 1 98.94 115 LEU A C 1
ATOM 878 O O . LEU A 1 115 ? -0.657 9.414 12.188 1 98.94 115 LEU A O 1
ATOM 882 N N . MET A 1 116 ? -0.845 8.492 14.219 1 98.81 116 MET A N 1
ATOM 883 C CA . MET A 1 116 ? 0.024 7.359 13.906 1 98.81 116 MET A CA 1
ATOM 884 C C . MET A 1 116 ? -0.646 6.039 14.266 1 98.81 116 MET A C 1
ATOM 886 O O . MET A 1 116 ? -1.286 5.93 15.312 1 98.81 116 MET A O 1
ATOM 890 N N . GLY A 1 117 ? -0.544 5.09 13.344 1 98.62 117 GLY A N 1
ATOM 891 C CA . GLY A 1 117 ? -1.082 3.764 13.602 1 98.62 117 GLY A CA 1
ATOM 892 C C . GLY A 1 117 ? -0.3 2.998 14.656 1 98.62 117 GLY A C 1
ATOM 893 O O . GLY A 1 117 ? 0.776 3.432 15.07 1 98.62 117 GLY A O 1
ATOM 894 N N . ARG A 1 118 ? -0.885 1.844 15.047 1 98 118 ARG A N 1
ATOM 895 C CA . ARG A 1 118 ? -0.252 1.017 16.062 1 98 118 ARG A CA 1
ATOM 896 C C . ARG A 1 118 ? 0.114 -0.355 15.508 1 98 118 ARG A C 1
ATOM 898 O O . ARG A 1 118 ? 0.985 -1.038 16.047 1 98 118 ARG A O 1
ATOM 905 N N . VAL A 1 119 ? -0.58 -0.805 14.461 1 98.06 119 VAL A N 1
ATOM 906 C CA . VAL A 1 119 ? -0.323 -2.129 13.906 1 98.06 119 VAL A CA 1
ATOM 907 C C . VAL A 1 119 ? 1.062 -2.16 13.258 1 98.06 119 VAL A C 1
ATOM 909 O O . VAL A 1 119 ? 1.316 -1.453 12.281 1 98.06 119 VAL A O 1
ATOM 912 N N . TYR A 1 120 ? 2.02 -2.996 13.727 1 97.56 120 TYR A N 1
ATOM 913 C CA . TYR A 1 120 ? 3.393 -3.186 13.273 1 97.56 120 TYR A CA 1
ATOM 914 C C . TYR A 1 120 ? 4.23 -1.942 13.539 1 97.56 120 TYR A C 1
ATOM 916 O O . TYR A 1 120 ? 5.23 -1.701 12.852 1 97.56 120 TYR A O 1
ATOM 924 N N . MET A 1 121 ? 3.783 -1.049 14.391 1 97.56 121 MET A N 1
ATOM 925 C CA . MET A 1 121 ? 4.477 0.184 14.75 1 97.56 121 MET A CA 1
ATOM 926 C C . MET A 1 121 ? 4.621 0.305 16.266 1 97.56 121 MET A C 1
ATOM 928 O O . MET A 1 121 ? 4.344 -0.646 17 1 97.56 121 MET A O 1
ATOM 932 N N . ASP A 1 122 ? 5.148 1.408 16.719 1 94.31 122 ASP A N 1
ATOM 933 C CA . ASP A 1 122 ? 5.34 1.602 18.156 1 94.31 122 ASP A CA 1
ATOM 934 C C . ASP A 1 122 ? 4.012 1.529 18.906 1 94.31 122 ASP A C 1
ATOM 936 O O . ASP A 1 122 ? 2.967 1.895 18.359 1 94.31 122 ASP A O 1
ATOM 940 N N . SER A 1 123 ? 4.094 1.055 20.094 1 94.5 123 SER A N 1
ATOM 941 C CA . SER A 1 123 ? 2.918 0.995 20.953 1 94.5 123 SER A CA 1
ATOM 942 C C . SER A 1 123 ? 2.637 2.348 21.594 1 94.5 123 SER A C 1
ATOM 944 O O . SER A 1 123 ? 3.271 2.715 22.594 1 94.5 123 SER A O 1
ATOM 946 N N . ILE A 1 124 ? 1.761 3.109 21.094 1 96.5 124 ILE A N 1
ATOM 947 C CA . ILE A 1 124 ? 1.366 4.41 21.625 1 96.5 124 ILE A CA 1
ATOM 948 C C . ILE A 1 124 ? -0.148 4.453 21.812 1 96.5 124 ILE A C 1
ATOM 950 O O . ILE A 1 124 ? -0.818 3.42 21.75 1 96.5 124 ILE A O 1
ATOM 954 N N . ASP A 1 125 ? -0.671 5.594 22.188 1 97.31 125 ASP A N 1
ATOM 955 C CA . ASP A 1 125 ? -2.096 5.699 22.484 1 97.31 125 ASP A CA 1
ATOM 956 C C . ASP A 1 125 ? -2.941 5.449 21.25 1 97.31 125 ASP A C 1
ATOM 958 O O . ASP A 1 125 ? -2.436 5.5 20.125 1 97.31 125 ASP A O 1
ATOM 962 N N . CYS A 1 126 ? -4.227 5.191 21.391 1 97.94 126 CYS A N 1
ATOM 963 C CA . CYS A 1 126 ? -5.152 4.859 20.312 1 97.94 126 CYS A CA 1
ATOM 964 C C . CYS A 1 126 ? -5.355 6.047 19.375 1 97.94 126 CYS A C 1
ATOM 966 O O . CYS A 1 126 ? -5.816 7.105 19.812 1 97.94 126 CYS A O 1
ATOM 968 N N . PRO A 1 127 ? -5.07 5.902 18.109 1 98.62 127 PRO A N 1
ATOM 969 C CA . PRO A 1 127 ? -5.254 7.023 17.188 1 98.62 127 PRO A CA 1
ATOM 970 C C . PRO A 1 127 ? -6.719 7.41 17.016 1 98.62 127 PRO A C 1
ATOM 972 O O . PRO A 1 127 ? -7.027 8.57 16.734 1 98.62 127 PRO A O 1
ATOM 975 N N . PHE A 1 128 ? -7.656 6.5 17.156 1 98.56 128 PHE A N 1
ATOM 976 C CA . PHE A 1 128 ? -9.078 6.793 17.047 1 98.56 128 PHE A CA 1
ATOM 977 C C . PHE A 1 128 ? -9.539 7.727 18.156 1 98.56 128 PHE A C 1
ATOM 979 O O . PHE A 1 128 ? -10.219 8.719 17.906 1 98.56 128 PHE A O 1
ATOM 986 N N . LYS A 1 129 ? -9.141 7.379 19.328 1 98.19 129 LYS A N 1
ATOM 987 C CA . LYS A 1 129 ? -9.508 8.211 20.469 1 98.19 129 LYS A CA 1
ATOM 988 C C . LYS A 1 129 ? -8.812 9.57 20.406 1 98.19 129 LYS A C 1
ATOM 990 O O . LYS A 1 129 ? -9.398 10.586 20.781 1 98.19 129 LYS A O 1
ATOM 995 N N . ALA A 1 130 ? -7.562 9.523 20.016 1 98.56 130 ALA A N 1
ATOM 996 C CA . ALA A 1 130 ? -6.848 10.789 19.844 1 98.56 130 ALA A CA 1
ATOM 997 C C . ALA A 1 130 ? -7.547 11.672 18.812 1 98.56 130 ALA A C 1
ATOM 999 O O . ALA A 1 130 ? -7.605 12.898 18.984 1 98.56 130 ALA A O 1
ATOM 1000 N N . ALA A 1 131 ? -8.031 11.055 17.734 1 98.75 131 ALA A N 1
ATOM 1001 C CA . ALA A 1 131 ? -8.781 11.805 16.734 1 98.75 131 ALA A CA 1
ATOM 1002 C C . ALA A 1 131 ? -10 12.484 17.344 1 98.75 131 ALA A C 1
ATOM 1004 O O . ALA A 1 131 ? -10.25 13.664 17.094 1 98.75 131 ALA A O 1
ATOM 1005 N N . GLU A 1 132 ? -10.719 11.758 18.125 1 98.06 132 GLU A N 1
ATOM 1006 C CA . GLU A 1 132 ? -11.891 12.32 18.797 1 98.06 132 GLU A CA 1
ATOM 1007 C C . GLU A 1 132 ? -11.523 13.539 19.625 1 98.06 132 GLU A C 1
ATOM 1009 O O . GLU A 1 132 ? -12.188 14.57 19.562 1 98.06 132 GLU A O 1
ATOM 1014 N N . ARG A 1 133 ? -10.508 13.344 20.344 1 98 133 ARG A N 1
ATOM 1015 C CA . ARG A 1 133 ? -10.055 14.414 21.219 1 98 133 ARG A CA 1
ATOM 1016 C C . ARG A 1 133 ? -9.695 15.664 20.422 1 98 133 ARG A C 1
ATOM 1018 O O . ARG A 1 133 ? -10.172 16.766 20.719 1 98 133 ARG A O 1
ATOM 1025 N N . GLU A 1 134 ? -8.891 15.516 19.406 1 98.38 134 GLU A N 1
ATOM 1026 C CA . GLU A 1 134 ? -8.406 16.641 18.609 1 98.38 134 GLU A CA 1
ATOM 1027 C C . GLU A 1 134 ? -9.539 17.297 17.828 1 98.38 134 GLU A C 1
ATOM 1029 O O . GLU A 1 134 ? -9.531 18.5 17.594 1 98.38 134 GLU A O 1
ATOM 1034 N N . LEU A 1 135 ? -10.469 16.469 17.328 1 98.31 135 LEU A N 1
ATOM 1035 C CA . LEU A 1 135 ? -11.547 16.969 16.469 1 98.31 135 LEU A CA 1
ATOM 1036 C C . LEU A 1 135 ? -12.484 17.891 17.25 1 98.31 135 LEU A C 1
ATOM 1038 O O . LEU A 1 135 ? -13.156 18.734 16.656 1 98.31 135 LEU A O 1
ATOM 1042 N N . GLU A 1 136 ? -12.578 17.672 18.547 1 95.94 136 GLU A N 1
ATOM 1043 C CA . GLU A 1 136 ? -13.398 18.562 19.375 1 95.94 136 GLU A CA 1
ATOM 1044 C C . GLU A 1 136 ? -12.992 20.016 19.188 1 95.94 136 GLU A C 1
ATOM 1046 O O . GLU A 1 136 ? -13.844 20.891 18.953 1 95.94 136 GLU A O 1
ATOM 1051 N N . PHE A 1 137 ? -11.789 20.234 19.266 1 95.06 137 PHE A N 1
ATOM 1052 C CA . PHE A 1 137 ? -11.266 21.578 19.109 1 95.06 137 PHE A CA 1
ATOM 1053 C C . PHE A 1 137 ? -11.297 22 17.641 1 95.06 137 PHE A C 1
ATOM 1055 O O . PHE A 1 137 ? -11.734 23.109 17.328 1 95.06 137 PHE A O 1
ATOM 1062 N N . LEU A 1 138 ? -10.891 21.188 16.703 1 97.5 138 LEU A N 1
ATOM 1063 C CA . LEU A 1 138 ? -10.758 21.531 15.297 1 97.5 138 LEU A CA 1
ATOM 1064 C C . LEU A 1 138 ? -12.109 21.875 14.688 1 97.5 138 LEU A C 1
ATOM 1066 O O . LEU A 1 138 ? -12.242 22.875 13.984 1 97.5 138 LEU A O 1
ATOM 1070 N N . LYS A 1 139 ? -13.055 21.094 15.008 1 93.62 139 LYS A N 1
ATOM 1071 C CA . LYS A 1 139 ? -14.352 21.234 14.359 1 93.62 139 LYS A CA 1
ATOM 1072 C C . LYS A 1 139 ? -15.094 22.453 14.875 1 93.62 139 LYS A C 1
ATOM 1074 O O . LYS A 1 139 ? -15.984 22.984 14.203 1 93.62 139 LYS A O 1
ATOM 1079 N N . SER A 1 140 ? -14.695 22.875 16.047 1 94.44 140 SER A N 1
ATOM 1080 C CA . SER A 1 140 ? -15.289 24.094 16.594 1 94.44 140 SER A CA 1
ATOM 1081 C C . SER A 1 140 ? -14.719 25.328 15.906 1 94.44 140 SER A C 1
ATOM 1083 O O . SER A 1 140 ? -15.305 26.406 15.984 1 94.44 140 SER A O 1
ATOM 1085 N N . ASN A 1 141 ? -13.68 25.141 15.164 1 94.31 141 ASN A N 1
ATOM 1086 C CA . ASN A 1 141 ? -12.977 26.312 14.648 1 94.31 141 ASN A CA 1
ATOM 1087 C C . ASN A 1 141 ? -12.859 26.281 13.125 1 94.31 141 ASN A C 1
ATOM 1089 O O . ASN A 1 141 ? -12.656 27.312 12.492 1 94.31 141 ASN A O 1
ATOM 1093 N N . CYS A 1 142 ? -12.938 25.125 12.539 1 94.5 142 CYS A N 1
ATOM 1094 C CA . CYS A 1 142 ? -12.797 25 11.094 1 94.5 142 CYS A CA 1
ATOM 1095 C C . CYS A 1 142 ? -13.719 23.922 10.547 1 94.5 142 CYS A C 1
ATOM 1097 O O . CYS A 1 142 ? -13.984 22.922 11.227 1 94.5 142 CYS A O 1
ATOM 1099 N N . LYS A 1 143 ? -14.211 24.125 9.352 1 95.69 143 LYS A N 1
ATOM 1100 C CA . LYS A 1 143 ? -15.047 23.141 8.672 1 95.69 143 LYS A CA 1
ATOM 1101 C C . LYS A 1 143 ? -14.188 22.125 7.918 1 95.69 143 LYS A C 1
ATOM 1103 O O . LYS A 1 143 ? -14.555 20.953 7.805 1 95.69 143 LYS A O 1
ATOM 1108 N N . ILE A 1 144 ? -13.086 22.625 7.395 1 98.56 144 ILE A N 1
ATOM 1109 C CA . ILE A 1 144 ? -12.188 21.766 6.613 1 98.56 144 ILE A CA 1
ATOM 1110 C C . ILE A 1 144 ? -11.094 21.203 7.512 1 98.56 144 ILE A C 1
ATOM 1112 O O . ILE A 1 144 ? -10.344 21.969 8.133 1 98.56 144 ILE A O 1
ATOM 1116 N N . VAL A 1 145 ? -11.031 19.891 7.676 1 98.88 145 VAL A N 1
ATOM 1117 C CA . VAL A 1 145 ? -10.023 19.219 8.484 1 98.88 145 VAL A CA 1
ATOM 1118 C C . VAL A 1 145 ? -9.305 18.156 7.641 1 98.88 145 VAL A C 1
ATOM 1120 O O . VAL A 1 145 ? -9.953 17.281 7.047 1 98.88 145 VAL A O 1
ATOM 1123 N N . VAL A 1 146 ? -8 18.266 7.516 1 98.94 146 VAL A N 1
ATOM 1124 C CA . VAL A 1 146 ? -7.133 17.312 6.82 1 98.94 146 VAL A CA 1
ATOM 1125 C C . VAL A 1 146 ? -6.453 16.406 7.836 1 98.94 146 VAL A C 1
ATOM 1127 O O . VAL A 1 146 ? -5.746 16.875 8.734 1 98.94 146 VAL A O 1
ATOM 1130 N N . VAL A 1 147 ? -6.645 15.094 7.707 1 99 147 VAL A N 1
ATOM 1131 C CA . VAL A 1 147 ? -6.051 14.125 8.625 1 99 147 VAL A CA 1
ATOM 1132 C C . VAL A 1 147 ? -4.957 13.336 7.914 1 99 147 VAL A C 1
ATOM 1134 O O . VAL A 1 147 ? -5.211 12.703 6.887 1 99 147 VAL A O 1
ATOM 1137 N N . ASP A 1 148 ? -3.754 13.438 8.375 1 99 148 ASP A N 1
ATOM 1138 C CA . ASP A 1 148 ? -2.676 12.539 7.984 1 99 148 ASP A CA 1
ATOM 1139 C C . ASP A 1 148 ? -2.611 11.32 8.906 1 99 148 ASP A C 1
ATOM 1141 O O . ASP A 1 148 ? -2.244 11.438 10.078 1 99 148 ASP A O 1
ATOM 1145 N N . MET A 1 149 ? -2.961 10.172 8.414 1 98.94 149 MET A N 1
ATOM 1146 C CA . MET A 1 149 ? -2.848 8.898 9.125 1 98.94 149 MET A CA 1
ATOM 1147 C C . MET A 1 149 ? -1.553 8.188 8.758 1 98.94 149 MET A C 1
ATOM 1149 O O . MET A 1 149 ? -1.514 7.422 7.789 1 98.94 149 MET A O 1
ATOM 1153 N N . HIS A 1 150 ? -0.529 8.438 9.57 1 98.94 150 HIS A N 1
ATOM 1154 C CA . HIS A 1 150 ? 0.778 7.812 9.391 1 98.94 150 HIS A CA 1
ATOM 1155 C C . HIS A 1 150 ? 0.796 6.395 9.945 1 98.94 150 HIS A C 1
ATOM 1157 O O . HIS A 1 150 ? 0.959 6.199 11.148 1 98.94 150 HIS A O 1
ATOM 1163 N N . ALA A 1 151 ? 0.631 5.387 9.062 1 98.88 151 ALA A N 1
ATOM 1164 C CA . ALA A 1 151 ? 0.433 4.027 9.555 1 98.88 151 ALA A CA 1
ATOM 1165 C C . ALA A 1 151 ? 0.968 3.002 8.555 1 98.88 151 ALA A C 1
ATOM 1167 O O . ALA A 1 151 ? 1.1 3.293 7.367 1 98.88 151 ALA A O 1
ATOM 1168 N N . GLU A 1 152 ? 1.264 1.826 9.039 1 98.69 152 GLU A N 1
ATOM 1169 C CA . GLU A 1 152 ? 1.756 0.724 8.219 1 98.69 152 GLU A CA 1
ATOM 1170 C C . GLU A 1 152 ? 0.603 -0.074 7.613 1 98.69 152 GLU A C 1
ATOM 1172 O O . GLU A 1 152 ? 0.506 -0.209 6.391 1 98.69 152 GLU A O 1
ATOM 1177 N N . ALA A 1 153 ? -0.279 -0.565 8.438 1 98.56 153 ALA A N 1
ATOM 1178 C CA . ALA A 1 153 ? -1.314 -1.507 8.016 1 98.56 153 ALA A CA 1
ATOM 1179 C C . ALA A 1 153 ? -2.43 -0.793 7.258 1 98.56 153 ALA A C 1
ATOM 1181 O O . ALA A 1 153 ? -2.998 0.184 7.75 1 98.56 153 ALA A O 1
ATOM 1182 N N . THR A 1 154 ? -2.764 -1.303 6.121 1 98.56 154 THR A N 1
ATOM 1183 C CA . THR A 1 154 ? -3.846 -0.74 5.32 1 98.56 154 THR A CA 1
ATOM 1184 C C . THR A 1 154 ? -5.176 -0.843 6.059 1 98.56 154 THR A C 1
ATOM 1186 O O . THR A 1 154 ? -6.027 0.043 5.945 1 98.56 154 THR A O 1
ATOM 1189 N N . SER A 1 155 ? -5.371 -1.894 6.824 1 98.5 155 SER A N 1
ATOM 1190 C CA . SER A 1 155 ? -6.617 -2.078 7.559 1 98.5 155 SER A CA 1
ATOM 1191 C C . SER A 1 155 ? -6.848 -0.949 8.555 1 98.5 155 SER A C 1
ATOM 1193 O O . SER A 1 155 ? -7.965 -0.446 8.688 1 98.5 155 SER A O 1
ATOM 1195 N N . GLU A 1 156 ? -5.801 -0.572 9.242 1 98.62 156 GLU A N 1
ATOM 1196 C CA . GLU A 1 156 ? -5.91 0.486 10.242 1 98.62 156 GLU A CA 1
ATOM 1197 C C . GLU A 1 156 ? -6.203 1.834 9.594 1 98.62 156 GLU A C 1
ATOM 1199 O O . GLU A 1 156 ? -7.016 2.611 10.094 1 98.62 156 GLU A O 1
ATOM 1204 N N . LYS A 1 157 ? -5.535 2.16 8.477 1 98.88 157 LYS A N 1
ATOM 1205 C CA . LYS A 1 157 ? -5.785 3.381 7.715 1 98.88 157 LYS A CA 1
ATOM 1206 C C . LYS A 1 157 ? -7.234 3.447 7.238 1 98.88 157 LYS A C 1
ATOM 1208 O O . LYS A 1 157 ? -7.91 4.461 7.43 1 98.88 157 LYS A O 1
ATOM 1213 N N . CYS A 1 158 ? -7.668 2.312 6.688 1 98.88 158 CYS A N 1
ATOM 1214 C CA . CYS A 1 158 ? -9.039 2.225 6.195 1 98.88 158 CYS A CA 1
ATOM 1215 C C . CYS A 1 158 ? -10.039 2.377 7.336 1 98.88 158 CYS A C 1
ATOM 1217 O O . CYS A 1 158 ? -11.031 3.09 7.199 1 98.88 158 CYS A O 1
ATOM 1219 N N . ALA A 1 159 ? -9.742 1.731 8.43 1 98.88 159 ALA A N 1
ATOM 1220 C CA . ALA A 1 159 ? -10.641 1.765 9.578 1 98.88 159 ALA A CA 1
ATOM 1221 C C . ALA A 1 159 ? -10.828 3.191 10.078 1 98.88 159 ALA A C 1
ATOM 1223 O O . ALA A 1 159 ? -11.953 3.605 10.383 1 98.88 159 ALA A O 1
ATOM 1224 N N . LEU A 1 160 ? -9.766 3.893 10.195 1 98.94 160 LEU A N 1
ATOM 1225 C CA . LEU A 1 160 ? -9.875 5.266 10.672 1 98.94 160 LEU A CA 1
ATOM 1226 C C . LEU A 1 160 ? -10.695 6.113 9.711 1 98.94 160 LEU A C 1
ATOM 1228 O O . LEU A 1 160 ? -11.484 6.957 10.133 1 98.94 160 LEU A O 1
ATOM 1232 N N . ALA A 1 161 ? -10.461 5.926 8.398 1 98.94 161 ALA A N 1
ATOM 1233 C CA . ALA A 1 161 ? -11.188 6.691 7.383 1 98.94 161 ALA A CA 1
ATOM 1234 C C . ALA A 1 161 ? -12.688 6.461 7.5 1 98.94 161 ALA A C 1
ATOM 1236 O O . ALA A 1 161 ? -13.477 7.41 7.488 1 98.94 161 ALA A O 1
ATOM 1237 N N . TRP A 1 162 ? -13.086 5.227 7.609 1 98.81 162 TRP A N 1
ATOM 1238 C CA . TRP A 1 162 ? -14.5 4.898 7.762 1 98.81 162 TRP A CA 1
ATOM 1239 C C . TRP A 1 162 ? -15.055 5.453 9.07 1 98.81 162 TRP A C 1
ATOM 1241 O O . TRP A 1 162 ? -16.188 5.926 9.117 1 98.81 162 TRP A O 1
ATOM 1251 N N . TYR A 1 163 ? -14.219 5.371 10.125 1 98.81 163 TYR A N 1
ATOM 1252 C CA . TYR A 1 163 ? -14.602 5.84 11.445 1 98.81 163 TYR A CA 1
ATOM 1253 C C . TYR A 1 163 ? -14.891 7.336 11.438 1 98.81 163 TYR A C 1
ATOM 1255 O O . TYR A 1 163 ? -15.789 7.809 12.141 1 98.81 163 TYR A O 1
ATOM 1263 N N . LEU A 1 164 ? -14.18 8.102 10.602 1 98.81 164 LEU A N 1
ATOM 1264 C CA . LEU A 1 164 ? -14.258 9.555 10.617 1 98.81 164 LEU A CA 1
ATOM 1265 C C . LEU A 1 164 ? -15.094 10.062 9.445 1 98.81 164 LEU A C 1
ATOM 1267 O O . LEU A 1 164 ? -15.195 11.273 9.227 1 98.81 164 LEU A O 1
ATOM 1271 N N . ASP A 1 165 ? -15.688 9.18 8.617 1 98.75 165 ASP A N 1
ATOM 1272 C CA . ASP A 1 165 ? -16.438 9.578 7.426 1 98.75 165 ASP A CA 1
ATOM 1273 C C . ASP A 1 165 ? -17.547 10.562 7.777 1 98.75 165 ASP A C 1
ATOM 1275 O O . ASP A 1 165 ? -18.375 10.289 8.641 1 98.75 165 ASP A O 1
ATOM 1279 N N . GLY A 1 166 ? -17.5 11.664 7.098 1 98.44 166 GLY A N 1
ATOM 1280 C CA . GLY A 1 166 ? -18.5 12.695 7.305 1 98.44 166 GLY A CA 1
ATOM 1281 C C . GLY A 1 166 ? -18.094 13.727 8.336 1 98.44 166 GLY A C 1
ATOM 1282 O O . GLY A 1 166 ? -18.734 14.781 8.453 1 98.44 166 GLY A O 1
ATOM 1283 N N . ARG A 1 167 ? -17.031 13.461 9.055 1 98.31 167 ARG A N 1
ATOM 1284 C CA . ARG A 1 167 ? -16.656 14.336 10.156 1 98.31 167 ARG A CA 1
ATOM 1285 C C . ARG A 1 167 ? -15.406 15.133 9.828 1 98.31 167 ARG A C 1
ATOM 1287 O O . ARG A 1 167 ? -15.102 16.125 10.484 1 98.31 167 ARG A O 1
ATOM 1294 N N . VAL A 1 168 ? -14.664 14.672 8.859 1 98.88 168 VAL A N 1
ATOM 1295 C CA . VAL A 1 168 ? -13.477 15.367 8.383 1 98.88 168 VAL A CA 1
ATOM 1296 C C . VAL A 1 168 ? -13.5 15.438 6.855 1 98.88 168 VAL A C 1
ATOM 1298 O O . VAL A 1 168 ? -14.289 14.75 6.207 1 98.88 168 VAL A O 1
ATOM 1301 N N . SER A 1 169 ? -12.672 16.297 6.305 1 98.94 169 SER A N 1
ATOM 1302 C CA . SER A 1 169 ? -12.656 16.484 4.855 1 98.94 169 SER A CA 1
ATOM 1303 C C . SER A 1 169 ? -11.914 15.344 4.16 1 98.94 169 SER A C 1
ATOM 1305 O O . SER A 1 169 ? -12.312 14.906 3.078 1 98.94 169 SER A O 1
ATOM 1307 N N . CYS A 1 170 ? -10.828 14.906 4.762 1 98.94 170 CYS A N 1
ATOM 1308 C CA . CYS A 1 170 ? -10.062 13.82 4.168 1 98.94 170 CYS A CA 1
ATOM 1309 C C . CYS A 1 170 ? -9.219 13.109 5.223 1 98.94 170 CYS A C 1
ATOM 1311 O O . CYS A 1 170 ? -8.875 13.695 6.25 1 98.94 170 CYS A O 1
ATOM 1313 N N . VAL A 1 171 ? -8.992 11.836 5.016 1 99 171 VAL A N 1
ATOM 1314 C CA . VAL A 1 171 ? -8.023 10.992 5.707 1 99 171 VAL A CA 1
ATOM 1315 C C . VAL A 1 171 ? -7 10.453 4.703 1 99 171 VAL A C 1
ATOM 1317 O O . VAL A 1 171 ? -7.332 9.633 3.852 1 99 171 VAL A O 1
ATOM 1320 N N . LEU A 1 172 ? -5.805 10.945 4.801 1 99 172 LEU A N 1
ATOM 1321 C CA . LEU A 1 172 ? -4.727 10.609 3.877 1 99 172 LEU A CA 1
ATOM 1322 C C . LEU A 1 172 ? -3.631 9.82 4.578 1 99 172 LEU A C 1
ATOM 1324 O O . LEU A 1 172 ? -3.033 10.297 5.543 1 99 172 LEU A O 1
ATOM 1328 N N . GLY A 1 173 ? -3.414 8.609 4.078 1 98.94 173 GLY A N 1
ATOM 1329 C CA . GLY A 1 173 ? -2.387 7.781 4.688 1 98.94 173 GLY A CA 1
ATOM 1330 C C . GLY A 1 173 ? -0.986 8.117 4.211 1 98.94 173 GLY A C 1
ATOM 1331 O O . GLY A 1 173 ? -0.791 8.484 3.051 1 98.94 173 GLY A O 1
ATOM 1332 N N . THR A 1 174 ? 0.022 7.996 5.094 1 98.94 174 THR A N 1
ATOM 1333 C CA . THR A 1 174 ? 1.44 8.102 4.77 1 98.94 174 THR A CA 1
ATOM 1334 C C . THR A 1 174 ? 2.232 6.988 5.445 1 98.94 174 THR A C 1
ATOM 1336 O O . THR A 1 174 ? 1.664 6.156 6.16 1 98.94 174 THR A O 1
ATOM 1339 N N . HIS A 1 175 ? 3.527 6.812 5.188 1 98.81 175 HIS A N 1
ATOM 1340 C CA . HIS A 1 175 ? 4.457 5.973 5.934 1 98.81 175 HIS A CA 1
ATOM 1341 C C . HIS A 1 175 ? 5.09 4.918 5.035 1 98.81 175 HIS A C 1
ATOM 1343 O O . HIS A 1 175 ? 6.305 4.699 5.086 1 98.81 175 HIS A O 1
ATOM 1349 N N . THR A 1 176 ? 4.309 4.297 4.156 1 98.75 176 THR A N 1
ATOM 1350 C CA . THR A 1 176 ? 4.812 3.115 3.469 1 98.75 176 THR A CA 1
ATOM 1351 C C . THR A 1 176 ? 5.66 3.514 2.262 1 98.75 176 THR A C 1
ATOM 1353 O O . THR A 1 176 ? 6.379 2.686 1.701 1 98.75 176 THR A O 1
ATOM 1356 N N . HIS A 1 177 ? 5.559 4.734 1.806 1 98.88 177 HIS A N 1
ATOM 1357 C CA . HIS A 1 177 ? 6.367 5.352 0.759 1 98.88 177 HIS A CA 1
ATOM 1358 C C . HIS A 1 177 ? 5.914 4.902 -0.625 1 98.88 177 HIS A C 1
ATOM 1360 O O . HIS A 1 177 ? 6.535 5.254 -1.631 1 98.88 177 HIS A O 1
ATOM 1366 N N . VAL A 1 178 ? 4.891 4.117 -0.726 1 98.88 178 VAL A N 1
ATOM 1367 C CA . VAL A 1 178 ? 4.355 3.68 -2.012 1 98.88 178 VAL A CA 1
ATOM 1368 C C . VAL A 1 178 ? 2.92 4.172 -2.17 1 98.88 178 VAL A C 1
ATOM 1370 O O . VAL A 1 178 ? 2.061 3.875 -1.336 1 98.88 178 VAL A O 1
ATOM 1373 N N . GLN A 1 179 ? 2.664 4.945 -3.189 1 98.88 179 GLN A N 1
ATOM 1374 C CA . GLN A 1 179 ? 1.321 5.469 -3.418 1 98.88 179 GLN A CA 1
ATOM 1375 C C . GLN A 1 179 ? 0.338 4.348 -3.74 1 98.88 179 GLN A C 1
ATOM 1377 O O . GLN A 1 179 ? 0.654 3.443 -4.516 1 98.88 179 GLN A O 1
ATOM 1382 N N . THR A 1 180 ? -0.778 4.363 -3.092 1 98.94 180 THR A N 1
ATOM 1383 C CA . THR A 1 180 ? -1.824 3.387 -3.369 1 98.94 180 THR A CA 1
ATOM 1384 C C . THR A 1 180 ? -2.799 3.92 -4.418 1 98.94 180 THR A C 1
ATOM 1386 O O . THR A 1 180 ? -2.785 5.109 -4.738 1 98.94 180 THR A O 1
ATOM 1389 N N . ALA A 1 181 ? -3.553 2.998 -5.004 1 98.75 181 ALA A N 1
ATOM 1390 C CA . ALA A 1 181 ? -4.5 3.35 -6.059 1 98.75 181 ALA A CA 1
ATOM 1391 C C . ALA A 1 181 ? -5.941 3.189 -5.578 1 98.75 181 ALA A C 1
ATOM 1393 O O . ALA A 1 181 ? -6.785 2.652 -6.297 1 98.75 181 ALA A O 1
ATOM 1394 N N . ASP A 1 182 ? -6.215 3.584 -4.305 1 98.69 182 ASP A N 1
ATOM 1395 C CA . ASP A 1 182 ? -7.543 3.381 -3.74 1 98.69 182 ASP A CA 1
ATOM 1396 C C . ASP A 1 182 ? -8.18 4.711 -3.344 1 98.69 182 ASP A C 1
ATOM 1398 O O . ASP A 1 182 ? -9.055 4.75 -2.473 1 98.69 182 ASP A O 1
ATOM 1402 N N . GLU A 1 183 ? -7.672 5.832 -3.936 1 98.81 183 GLU A N 1
ATOM 1403 C CA . GLU A 1 183 ? -8.258 7.129 -3.613 1 98.81 183 GLU A CA 1
ATOM 1404 C C . GLU A 1 183 ? -9.75 7.16 -3.943 1 98.81 183 GLU A C 1
ATOM 1406 O O . GLU A 1 183 ? -10.156 6.727 -5.023 1 98.81 183 GLU A O 1
ATOM 1411 N N . ARG A 1 184 ? -10.523 7.668 -3.049 1 98.75 184 ARG A N 1
ATOM 1412 C CA . ARG A 1 184 ? -11.969 7.727 -3.23 1 98.75 184 ARG A CA 1
ATOM 1413 C C . ARG A 1 184 ? -12.609 8.695 -2.242 1 98.75 184 ARG A C 1
ATOM 1415 O O . ARG A 1 184 ? -11.953 9.156 -1.306 1 98.75 184 ARG A O 1
ATOM 1422 N N . ILE A 1 185 ? -13.789 9.094 -2.543 1 98.88 185 ILE A N 1
ATOM 1423 C CA . ILE A 1 185 ? -14.617 9.844 -1.603 1 98.88 185 ILE A CA 1
ATOM 1424 C C . ILE A 1 185 ? -15.633 8.914 -0.946 1 98.88 185 ILE A C 1
ATOM 1426 O O . ILE A 1 185 ? -16.406 8.25 -1.635 1 98.88 185 ILE A O 1
ATOM 1430 N N . LEU A 1 186 ? -15.609 8.797 0.349 1 98.69 186 LEU A N 1
ATOM 1431 C CA . LEU A 1 186 ? -16.531 7.945 1.105 1 98.69 186 LEU A CA 1
ATOM 1432 C C . LEU A 1 186 ? -17.938 8.523 1.107 1 98.69 186 LEU A C 1
ATOM 1434 O O . LEU A 1 186 ? -18.141 9.68 0.724 1 98.69 186 LEU A O 1
ATOM 1438 N N . PRO A 1 187 ? -18.969 7.82 1.49 1 98.12 187 PRO A N 1
ATOM 1439 C CA . PRO A 1 187 ? -20.375 8.18 1.278 1 98.12 187 PRO A CA 1
ATOM 1440 C C . PRO A 1 187 ? -20.75 9.5 1.94 1 98.12 187 PRO A C 1
ATOM 1442 O O . PRO A 1 187 ? -21.625 10.219 1.446 1 98.12 187 PRO A O 1
ATOM 1445 N N . PHE A 1 188 ? -20.047 9.828 3.027 1 98.62 188 PHE A N 1
ATOM 1446 C CA . PHE A 1 188 ? -20.469 11.031 3.74 1 98.62 188 PHE A CA 1
ATOM 1447 C C . PHE A 1 188 ? -19.5 12.18 3.475 1 98.62 188 PHE A C 1
ATOM 1449 O O . PHE A 1 188 ? -19.5 13.18 4.203 1 98.62 188 PHE A O 1
ATOM 1456 N N . GLY A 1 189 ? -18.609 11.992 2.475 1 98.81 189 GLY A N 1
ATOM 1457 C CA . GLY A 1 189 ? -17.922 13.156 1.928 1 98.81 189 GLY A CA 1
ATOM 1458 C C . GLY A 1 189 ? -16.469 13.234 2.33 1 98.81 189 GLY A C 1
ATOM 1459 O O . GLY A 1 189 ? -15.781 14.203 2.014 1 98.81 189 GLY A O 1
ATOM 1460 N N . THR A 1 190 ? -15.961 12.289 3.059 1 98.94 190 THR A N 1
ATOM 1461 C CA . THR A 1 190 ? -14.555 12.25 3.432 1 98.94 190 THR A CA 1
ATOM 1462 C C . THR A 1 190 ? -13.727 11.586 2.34 1 98.94 190 THR A C 1
ATOM 1464 O O . THR A 1 190 ? -14.008 10.453 1.94 1 98.94 190 THR A O 1
ATOM 1467 N N . ALA A 1 191 ? -12.75 12.312 1.812 1 98.94 191 ALA A N 1
ATOM 1468 C CA . ALA A 1 191 ? -11.82 11.695 0.869 1 98.94 191 ALA A CA 1
ATOM 1469 C C . ALA A 1 191 ? -10.828 10.789 1.591 1 98.94 191 ALA A C 1
ATOM 1471 O O . ALA A 1 191 ? -10.469 11.039 2.746 1 98.94 191 ALA A O 1
ATOM 1472 N N . PHE A 1 192 ? -10.453 9.773 0.868 1 98.94 192 PHE A N 1
ATOM 1473 C CA . PHE A 1 192 ? -9.555 8.797 1.477 1 98.94 192 PHE A CA 1
ATOM 1474 C C . PHE A 1 192 ? -8.555 8.273 0.455 1 98.94 192 PHE A C 1
ATOM 1476 O O . PHE A 1 192 ? -8.891 8.094 -0.718 1 98.94 192 PHE A O 1
ATOM 1483 N N . ILE A 1 193 ? -7.32 8.055 0.887 1 98.94 193 ILE A N 1
ATOM 1484 C CA . ILE A 1 193 ? -6.324 7.215 0.232 1 98.94 193 ILE A CA 1
ATOM 1485 C C . ILE A 1 193 ? -5.457 6.527 1.283 1 98.94 193 ILE A C 1
ATOM 1487 O O . ILE A 1 193 ? -5.082 7.137 2.287 1 98.94 193 ILE A O 1
ATOM 1491 N N . SER A 1 194 ? -5.094 5.285 1.054 1 98.88 194 SER A N 1
ATOM 1492 C CA . SER A 1 194 ? -4.352 4.523 2.051 1 98.88 194 SER A CA 1
ATOM 1493 C C . SER A 1 194 ? -2.932 5.062 2.213 1 98.88 194 SER A C 1
ATOM 1495 O O . SER A 1 194 ? -2.385 5.062 3.316 1 98.88 194 SER A O 1
ATOM 1497 N N . ASP A 1 195 ? -2.344 5.438 1.086 1 98.94 195 ASP A N 1
ATOM 1498 C CA . ASP A 1 195 ? -1.005 6.016 1.166 1 98.94 195 ASP A CA 1
ATOM 1499 C C . ASP A 1 195 ? -0.751 6.977 0.006 1 98.94 195 ASP A C 1
ATOM 1501 O O . ASP A 1 195 ? -0.94 6.613 -1.157 1 98.94 195 ASP A O 1
ATOM 1505 N N . VAL A 1 196 ? -0.343 8.148 0.358 1 98.94 196 VAL A N 1
ATOM 1506 C CA . VAL A 1 196 ? -0.095 9.195 -0.628 1 98.94 196 VAL A CA 1
ATOM 1507 C C . VAL A 1 196 ? 1.196 8.898 -1.386 1 98.94 196 VAL A C 1
ATOM 1509 O O . VAL A 1 196 ? 1.353 9.297 -2.541 1 98.94 196 VAL A O 1
ATOM 1512 N N . GLY A 1 197 ? 2.098 8.172 -0.75 1 98.88 197 GLY A N 1
ATOM 1513 C CA . GLY A 1 197 ? 3.365 7.828 -1.376 1 98.88 197 GLY A CA 1
ATOM 1514 C C . GLY A 1 197 ? 4.516 8.695 -0.905 1 98.88 197 GLY A C 1
ATOM 1515 O O . GLY A 1 197 ? 4.414 9.367 0.127 1 98.88 197 GLY A O 1
ATOM 1516 N N . MET A 1 198 ? 5.602 8.617 -1.641 1 98.88 198 MET A N 1
ATOM 1517 C CA . MET A 1 198 ? 6.828 9.312 -1.259 1 98.88 198 MET A CA 1
ATOM 1518 C C . MET A 1 198 ? 7.254 10.297 -2.34 1 98.88 198 MET A C 1
ATOM 1520 O O . MET A 1 198 ? 7.148 10.008 -3.531 1 98.88 198 MET A O 1
ATOM 1524 N N . THR A 1 199 ? 7.641 11.422 -1.966 1 98.88 199 THR A N 1
ATOM 1525 C CA . THR A 1 199 ? 8.438 12.328 -2.777 1 98.88 199 THR A CA 1
ATOM 1526 C C . THR A 1 199 ? 9.922 12.172 -2.463 1 98.88 199 THR A C 1
ATOM 1528 O O . THR A 1 199 ? 10.375 12.547 -1.38 1 98.88 199 THR A O 1
ATOM 1531 N N . GLY A 1 200 ? 10.641 11.578 -3.305 1 98.56 200 GLY A N 1
ATOM 1532 C CA . GLY A 1 200 ? 12.023 11.211 -3.057 1 98.56 200 GLY A CA 1
ATOM 1533 C C . GLY A 1 200 ? 12.578 10.242 -4.086 1 98.56 200 GLY A C 1
ATOM 1534 O O . GLY A 1 200 ? 12.07 10.172 -5.207 1 98.56 200 GLY A O 1
ATOM 1535 N N . PRO A 1 201 ? 13.633 9.484 -3.777 1 98.31 201 PRO A N 1
ATOM 1536 C CA . PRO A 1 201 ? 14.297 8.625 -4.758 1 98.31 201 PRO A CA 1
ATOM 1537 C C . PRO A 1 201 ? 13.359 7.586 -5.367 1 98.31 201 PRO A C 1
ATOM 1539 O O . PRO A 1 201 ? 12.617 6.914 -4.641 1 98.31 201 PRO A O 1
ATOM 1542 N N . TYR A 1 202 ? 13.367 7.496 -6.688 1 97.94 202 TYR A N 1
ATOM 1543 C CA . TYR A 1 202 ? 12.492 6.598 -7.426 1 97.94 202 TYR A CA 1
ATOM 1544 C C . TYR A 1 202 ? 13.141 5.234 -7.621 1 97.94 202 TYR A C 1
ATOM 1546 O O . TYR A 1 202 ? 12.453 4.207 -7.633 1 97.94 202 TYR A O 1
ATOM 1554 N N . ASP A 1 203 ? 14.461 5.18 -7.684 1 96.25 203 ASP A N 1
ATOM 1555 C CA . ASP A 1 203 ? 15.148 3.955 -8.078 1 96.25 203 ASP A CA 1
ATOM 1556 C C . ASP A 1 203 ? 15.766 3.262 -6.863 1 96.25 203 ASP A C 1
ATOM 1558 O O . ASP A 1 203 ? 16.594 2.363 -7.008 1 96.25 203 ASP A O 1
ATOM 1562 N N . GLY A 1 204 ? 15.484 3.695 -5.695 1 97.62 204 GLY A N 1
ATOM 1563 C CA . GLY A 1 204 ? 15.859 3 -4.477 1 97.62 204 GLY A CA 1
ATOM 1564 C C . GLY A 1 204 ? 14.797 2.045 -3.98 1 97.62 204 GLY A C 1
ATOM 1565 O O . GLY A 1 204 ? 13.867 1.706 -4.719 1 97.62 204 GLY A O 1
ATOM 1566 N N . ILE A 1 205 ? 15.039 1.544 -2.832 1 98.56 205 ILE A N 1
ATOM 1567 C CA . ILE A 1 205 ? 14.031 0.79 -2.098 1 98.56 205 ILE A CA 1
ATOM 1568 C C . ILE A 1 205 ? 13.469 1.648 -0.967 1 98.56 205 ILE A C 1
ATOM 1570 O O . ILE A 1 205 ? 14.117 1.825 0.068 1 98.56 205 ILE A O 1
ATOM 1574 N N . ILE A 1 206 ? 12.297 2.207 -1.223 1 98.12 206 ILE A N 1
ATOM 1575 C CA . ILE A 1 206 ? 11.57 3.09 -0.32 1 98.12 206 ILE A CA 1
ATOM 1576 C C . ILE A 1 206 ? 12.445 4.277 0.062 1 98.12 206 ILE A C 1
ATOM 1578 O O . ILE A 1 206 ? 12.438 4.719 1.214 1 98.12 206 ILE A O 1
ATOM 1582 N N . GLY A 1 207 ? 13.305 4.723 -0.828 1 98.06 207 GLY A N 1
ATOM 1583 C CA . GLY A 1 207 ? 14.109 5.918 -0.635 1 98.06 207 GLY A CA 1
ATOM 1584 C C . GLY A 1 207 ? 15.562 5.613 -0.334 1 98.06 207 GLY A C 1
ATOM 1585 O O . GLY A 1 207 ? 16.406 6.504 -0.381 1 98.06 207 GLY A O 1
ATOM 1586 N N . VAL A 1 208 ? 15.891 4.344 -0.099 1 98.19 208 VAL A N 1
ATOM 1587 C CA . VAL A 1 208 ? 17.219 3.955 0.374 1 98.19 208 VAL A CA 1
ATOM 1588 C C . VAL A 1 208 ? 17.969 3.232 -0.739 1 98.19 208 VAL A C 1
ATOM 1590 O O . VAL A 1 208 ? 17.359 2.609 -1.609 1 98.19 208 VAL A O 1
ATOM 1593 N N . ASN A 1 209 ? 19.219 3.26 -0.685 1 97.88 209 ASN A N 1
ATOM 1594 C CA . ASN A 1 209 ? 20.078 2.551 -1.637 1 97.88 209 ASN A CA 1
ATOM 1595 C C . ASN A 1 209 ? 19.688 1.077 -1.739 1 97.88 209 ASN A C 1
ATOM 1597 O O . ASN A 1 209 ? 19.641 0.372 -0.729 1 97.88 209 ASN A O 1
ATOM 1601 N N . ARG A 1 210 ? 19.5 0.619 -2.963 1 97.19 210 ARG A N 1
ATOM 1602 C CA . ARG A 1 210 ? 18.922 -0.704 -3.188 1 97.19 210 ARG A CA 1
ATOM 1603 C C . ARG A 1 210 ? 19.875 -1.8 -2.713 1 97.19 210 ARG A C 1
ATOM 1605 O O . ARG A 1 210 ? 19.438 -2.779 -2.1 1 97.19 210 ARG A O 1
ATOM 1612 N N . GLU A 1 211 ? 21.172 -1.562 -2.992 1 97.19 211 GLU A N 1
ATOM 1613 C CA . GLU A 1 211 ? 22.156 -2.594 -2.664 1 97.19 211 GLU A CA 1
ATOM 1614 C C . GLU A 1 211 ? 22.234 -2.814 -1.157 1 97.19 211 GLU A C 1
ATOM 1616 O O . GLU A 1 211 ? 22.312 -3.955 -0.696 1 97.19 211 GLU A O 1
ATOM 1621 N N . ILE A 1 212 ? 22.219 -1.768 -0.469 1 97.38 212 ILE A N 1
ATOM 1622 C CA . ILE A 1 212 ? 22.297 -1.81 0.987 1 97.38 212 ILE A CA 1
ATOM 1623 C C . ILE A 1 212 ? 21.094 -2.559 1.552 1 97.38 212 ILE A C 1
ATOM 1625 O O . ILE A 1 212 ? 21.25 -3.428 2.414 1 97.38 212 ILE A O 1
ATOM 1629 N N . VAL A 1 213 ? 19.922 -2.295 1.069 1 97.5 213 VAL A N 1
ATOM 1630 C CA . VAL A 1 213 ? 18.688 -2.881 1.579 1 97.5 213 VAL A CA 1
ATOM 1631 C C . VAL A 1 213 ? 18.641 -4.367 1.23 1 97.5 213 VAL A C 1
ATOM 1633 O O . VAL A 1 213 ? 18.281 -5.199 2.074 1 97.5 213 VAL A O 1
ATOM 1636 N N . ILE A 1 214 ? 18.969 -4.727 -0.019 1 97.75 214 ILE A N 1
ATOM 1637 C CA . ILE A 1 214 ? 18.953 -6.117 -0.458 1 97.75 214 ILE A CA 1
ATOM 1638 C C . ILE A 1 214 ? 19.922 -6.938 0.391 1 97.75 214 ILE A C 1
ATOM 1640 O O . ILE A 1 214 ? 19.594 -8.039 0.833 1 97.75 214 ILE A O 1
ATOM 1644 N N . GLN A 1 215 ? 21.078 -6.332 0.648 1 96.69 215 GLN A N 1
ATOM 1645 C CA . GLN A 1 215 ? 22.062 -7.016 1.487 1 96.69 215 GLN A CA 1
ATOM 1646 C C . GLN A 1 215 ? 21.516 -7.262 2.889 1 96.69 215 GLN A C 1
ATOM 1648 O O . GLN A 1 215 ? 21.734 -8.32 3.475 1 96.69 215 GLN A O 1
ATOM 1653 N N . LYS A 1 216 ? 20.844 -6.312 3.377 1 96.44 216 LYS A N 1
ATOM 1654 C CA . LYS A 1 216 ? 20.25 -6.445 4.703 1 96.44 216 LYS A CA 1
ATOM 1655 C C . LYS A 1 216 ? 19.25 -7.59 4.738 1 96.44 216 LYS A C 1
ATOM 1657 O O . LYS A 1 216 ? 19.25 -8.391 5.676 1 96.44 216 LYS A O 1
ATOM 1662 N N . PHE A 1 217 ? 18.422 -7.738 3.723 1 95.75 217 PHE A N 1
ATOM 1663 C CA . PHE A 1 217 ? 17.406 -8.789 3.688 1 95.75 217 PHE A CA 1
ATOM 1664 C C . PHE A 1 217 ? 18.047 -10.156 3.502 1 95.75 217 PHE A C 1
ATOM 1666 O O . PHE A 1 217 ? 17.547 -11.148 4.043 1 95.75 217 PHE A O 1
ATOM 1673 N N . LEU A 1 218 ? 19.125 -10.219 2.791 1 96 218 LEU A N 1
ATOM 1674 C CA . LEU A 1 218 ? 19.781 -11.484 2.48 1 96 218 LEU A CA 1
ATOM 1675 C C . LEU A 1 218 ? 20.578 -11.992 3.68 1 96 218 LEU A C 1
ATOM 1677 O O . LEU A 1 218 ? 20.609 -13.195 3.945 1 96 218 LEU A O 1
ATOM 1681 N N . THR A 1 219 ? 21.219 -11.023 4.484 1 94.75 219 THR A N 1
ATOM 1682 C CA . THR A 1 219 ? 22.234 -11.453 5.441 1 94.75 219 THR A CA 1
ATOM 1683 C C . THR A 1 219 ? 21.766 -11.188 6.871 1 94.75 219 THR A C 1
ATOM 1685 O O . THR A 1 219 ? 22.344 -11.727 7.824 1 94.75 219 THR A O 1
ATOM 1688 N N . HIS A 1 220 ? 20.797 -10.273 6.953 1 92.44 220 HIS A N 1
ATOM 1689 C CA . HIS A 1 220 ? 20.281 -9.836 8.25 1 92.44 220 HIS A CA 1
ATOM 1690 C C . HIS A 1 220 ? 21.344 -9.07 9.031 1 92.44 220 HIS A C 1
ATOM 1692 O O . HIS A 1 220 ? 21.203 -8.852 10.234 1 92.44 220 HIS A O 1
ATOM 1698 N N . MET A 1 221 ? 22.391 -8.648 8.398 1 93 221 MET A N 1
ATOM 1699 C CA . MET A 1 221 ? 23.422 -7.832 9.039 1 93 221 MET A CA 1
ATOM 1700 C C . MET A 1 221 ? 22.984 -6.367 9.094 1 93 221 MET A C 1
ATOM 1702 O O . MET A 1 221 ? 22.359 -5.863 8.164 1 93 221 MET A O 1
ATOM 1706 N N . PRO A 1 222 ? 23.281 -5.742 10.188 1 92.88 222 PRO A N 1
ATOM 1707 C CA . PRO A 1 222 ? 22.969 -4.316 10.25 1 92.88 222 PRO A CA 1
ATOM 1708 C C . PRO A 1 222 ? 23.656 -3.502 9.164 1 92.88 222 PRO A C 1
ATOM 1710 O O . PRO A 1 222 ? 24.797 -3.803 8.797 1 92.88 222 PRO A O 1
ATOM 1713 N N . VAL A 1 223 ? 22.969 -2.592 8.609 1 92.31 223 VAL A N 1
ATOM 1714 C CA . VAL A 1 223 ? 23.516 -1.703 7.586 1 92.31 223 VAL A CA 1
ATOM 1715 C C . VAL A 1 223 ? 23.141 -0.258 7.906 1 92.31 223 VAL A C 1
ATOM 1717 O O . VAL A 1 223 ? 22.172 -0.006 8.633 1 92.31 223 VAL A O 1
ATOM 1720 N N . ARG A 1 224 ? 23.984 0.64 7.426 1 92.19 224 ARG A N 1
ATOM 1721 C CA . ARG A 1 224 ? 23.641 2.057 7.508 1 92.19 224 ARG A CA 1
ATOM 1722 C C . ARG A 1 224 ? 22.875 2.508 6.266 1 92.19 224 ARG A C 1
ATOM 1724 O O . ARG A 1 224 ? 23.406 2.439 5.152 1 92.19 224 ARG A O 1
ATOM 1731 N N . PHE A 1 225 ? 21.734 2.994 6.5 1 93.56 225 PHE A N 1
ATOM 1732 C CA . PHE A 1 225 ? 20.891 3.414 5.379 1 93.56 225 PHE A CA 1
ATOM 1733 C C . PHE A 1 225 ? 21.453 4.676 4.734 1 93.56 225 PHE A C 1
ATOM 1735 O O . PHE A 1 225 ? 21.922 5.582 5.43 1 93.56 225 PHE A O 1
ATOM 1742 N N . GLU A 1 226 ? 21.484 4.625 3.439 1 96.38 226 GLU A N 1
ATOM 1743 C CA . GLU A 1 226 ? 21.875 5.766 2.617 1 96.38 226 GLU A CA 1
ATOM 1744 C C . GLU A 1 226 ? 20.781 6.129 1.619 1 96.38 226 GLU A C 1
ATOM 1746 O O . GLU A 1 226 ? 20.172 5.25 1.006 1 96.38 226 GLU A O 1
ATOM 1751 N N . VAL A 1 227 ? 20.562 7.414 1.526 1 96.94 227 VAL A N 1
ATOM 1752 C CA . VAL A 1 227 ? 19.578 7.891 0.565 1 96.94 227 VAL A CA 1
ATOM 1753 C C . VAL A 1 227 ? 19.969 7.453 -0.843 1 96.94 227 VAL A C 1
ATOM 1755 O O . VAL A 1 227 ? 21.141 7.559 -1.229 1 96.94 227 VAL A O 1
ATOM 1758 N N . ALA A 1 228 ? 19.062 6.922 -1.58 1 97.06 228 ALA A N 1
ATOM 1759 C CA . ALA A 1 228 ? 19.328 6.449 -2.936 1 97.06 228 ALA A CA 1
ATOM 1760 C C . ALA A 1 228 ? 19.594 7.617 -3.883 1 97.06 228 ALA A C 1
ATOM 1762 O O . ALA A 1 228 ? 19.109 8.734 -3.65 1 97.06 228 ALA A O 1
ATOM 1763 N N . VAL A 1 229 ? 20.25 7.363 -4.977 1 93.25 229 VAL A N 1
ATOM 1764 C CA . VAL A 1 229 ? 20.562 8.359 -5.992 1 93.25 229 VAL A CA 1
ATOM 1765 C C . VAL A 1 229 ? 19.844 8.023 -7.293 1 93.25 229 VAL A C 1
ATOM 1767 O O . VAL A 1 229 ? 19.359 6.902 -7.465 1 93.25 229 VAL A O 1
ATOM 1770 N N . GLY A 1 230 ? 19.781 9.039 -8.172 1 93.56 230 GLY A N 1
ATOM 1771 C CA . GLY A 1 230 ? 19.156 8.805 -9.461 1 93.56 230 GLY A CA 1
ATOM 1772 C C . GLY A 1 230 ? 17.859 9.57 -9.641 1 93.56 230 GLY A C 1
ATOM 1773 O O . GLY A 1 230 ? 17.75 10.719 -9.219 1 93.56 230 GLY A O 1
ATOM 1774 N N . ARG A 1 231 ? 16.938 8.945 -10.453 1 97.56 231 ARG A N 1
ATOM 1775 C CA . ARG A 1 231 ? 15.656 9.602 -10.711 1 97.56 231 ARG A CA 1
ATOM 1776 C C . ARG A 1 231 ? 14.852 9.781 -9.43 1 97.56 231 ARG A C 1
ATOM 1778 O O . ARG A 1 231 ? 15.031 9.023 -8.469 1 97.56 231 ARG A O 1
ATOM 1785 N N . VAL A 1 232 ? 13.992 10.797 -9.383 1 98.19 232 VAL A N 1
ATOM 1786 C CA . VAL A 1 232 ? 13.172 11.156 -8.234 1 98.19 232 VAL A CA 1
ATOM 1787 C C . VAL A 1 232 ? 11.695 11.109 -8.625 1 98.19 232 VAL A C 1
ATOM 1789 O O . VAL A 1 232 ? 11.352 11.219 -9.805 1 98.19 232 VAL A O 1
ATOM 1792 N N . GLN A 1 233 ? 10.898 10.836 -7.629 1 98.62 233 GLN A N 1
ATOM 1793 C CA . GLN A 1 233 ? 9.461 10.852 -7.855 1 98.62 233 GLN A CA 1
ATOM 1794 C C . GLN A 1 233 ? 8.773 11.867 -6.945 1 98.62 233 GLN A C 1
ATOM 1796 O O . GLN A 1 233 ? 9.242 12.141 -5.836 1 98.62 233 GLN A O 1
ATOM 1801 N N . PHE A 1 234 ? 7.758 12.492 -7.48 1 98.75 234 PHE A N 1
ATOM 1802 C CA . PHE A 1 234 ? 6.836 13.344 -6.742 1 98.75 234 PHE A CA 1
ATOM 1803 C C . PHE A 1 234 ? 5.48 12.664 -6.578 1 98.75 234 PHE A C 1
ATOM 1805 O O . PHE A 1 234 ? 4.852 12.281 -7.566 1 98.75 234 PHE A O 1
ATOM 1812 N N . SER A 1 235 ? 5.066 12.391 -5.32 1 98.88 235 SER A N 1
ATOM 1813 C CA . SER A 1 235 ? 3.768 11.797 -5.023 1 98.88 235 SER A CA 1
ATOM 1814 C C . SER A 1 235 ? 2.924 12.719 -4.152 1 98.88 235 SER A C 1
ATOM 1816 O O . SER A 1 235 ? 3.338 13.094 -3.053 1 98.88 235 SER A O 1
ATOM 1818 N N . ALA A 1 236 ? 1.73 13.008 -4.57 1 98.94 236 ALA A N 1
ATOM 1819 C CA . ALA A 1 236 ? 0.833 13.906 -3.848 1 98.94 236 ALA A CA 1
ATOM 1820 C C . ALA A 1 236 ? -0.627 13.586 -4.156 1 98.94 236 ALA A C 1
ATOM 1822 O O . ALA A 1 236 ? -0.918 12.695 -4.961 1 98.94 236 ALA A O 1
ATOM 1823 N N . VAL A 1 237 ? -1.498 14.195 -3.432 1 98.88 237 VAL A N 1
ATOM 1824 C CA . VAL A 1 237 ? -2.932 14.164 -3.703 1 98.88 237 VAL A CA 1
ATOM 1825 C C . VAL A 1 237 ? -3.473 15.586 -3.775 1 98.88 237 VAL A C 1
ATOM 1827 O O . VAL A 1 237 ? -3.072 16.453 -2.992 1 98.88 237 VAL A O 1
ATOM 1830 N N . TYR A 1 238 ? -4.23 15.82 -4.793 1 98.88 238 TYR A N 1
ATOM 1831 C CA . TYR A 1 238 ? -4.961 17.062 -4.969 1 98.88 238 TYR A CA 1
ATOM 1832 C C . TYR A 1 238 ? -6.418 16.906 -4.543 1 98.88 238 TYR A C 1
ATOM 1834 O O . TYR A 1 238 ? -7.066 15.922 -4.887 1 98.88 238 TYR A O 1
ATOM 1842 N N . LEU A 1 239 ? -6.914 17.891 -3.74 1 98.88 239 LEU A N 1
ATOM 1843 C CA . LEU A 1 239 ? -8.281 17.828 -3.242 1 98.88 239 LEU A CA 1
ATOM 1844 C C . LEU A 1 239 ? -9.031 19.125 -3.564 1 98.88 239 LEU A C 1
ATOM 1846 O O . LEU A 1 239 ? -8.461 20.203 -3.475 1 98.88 239 LEU A O 1
ATOM 1850 N N . GLU A 1 240 ? -10.219 18.953 -3.953 1 98.88 240 GLU A N 1
ATOM 1851 C CA . GLU A 1 240 ? -11.18 20.047 -3.957 1 98.88 240 GLU A CA 1
ATOM 1852 C C . GLU A 1 240 ? -12.258 19.844 -2.891 1 98.88 240 GLU A C 1
ATOM 1854 O O . GLU A 1 240 ? -12.945 18.828 -2.889 1 98.88 240 GLU A O 1
ATOM 1859 N N . ILE A 1 241 ? -12.391 20.812 -2.021 1 98.69 241 ILE A N 1
ATOM 1860 C CA . ILE A 1 241 ? -13.266 20.672 -0.865 1 98.69 241 ILE A CA 1
ATOM 1861 C C . ILE A 1 241 ? -14.289 21.812 -0.85 1 98.69 241 ILE A C 1
ATOM 1863 O O . ILE A 1 241 ? -13.938 22.969 -1.092 1 98.69 241 ILE A O 1
ATOM 1867 N N . ASP A 1 242 ? -15.555 21.516 -0.63 1 98.12 242 ASP A N 1
ATOM 1868 C CA . ASP A 1 242 ? -16.609 22.516 -0.451 1 98.12 242 ASP A CA 1
ATOM 1869 C C . ASP A 1 242 ? -16.406 23.297 0.849 1 98.12 242 ASP A C 1
ATOM 1871 O O . ASP A 1 242 ? -16.5 22.719 1.938 1 98.12 242 ASP A O 1
ATOM 1875 N N . GLU A 1 243 ? -16.203 24.547 0.747 1 96.06 243 GLU A N 1
ATOM 1876 C CA . GLU A 1 243 ? -15.852 25.359 1.897 1 96.06 243 GLU A CA 1
ATOM 1877 C C . GLU A 1 243 ? -17.031 25.5 2.861 1 96.06 243 GLU A C 1
ATOM 1879 O O . GLU A 1 243 ? -16.828 25.734 4.059 1 96.06 243 GLU A O 1
ATOM 1884 N N . LYS A 1 244 ? -18.188 25.406 2.354 1 95.31 244 LYS A N 1
ATOM 1885 C CA . LYS A 1 244 ? -19.375 25.594 3.174 1 95.31 244 LYS A CA 1
ATOM 1886 C C . LYS A 1 244 ? -19.656 24.344 4.016 1 95.31 244 LYS A C 1
ATOM 1888 O O . LYS A 1 244 ? -20.062 24.453 5.18 1 95.31 244 LYS A O 1
ATOM 1893 N N . THR A 1 245 ? -19.406 23.188 3.436 1 96.81 245 THR A N 1
ATOM 1894 C CA . THR A 1 245 ? -19.797 21.969 4.121 1 96.81 245 THR A CA 1
ATOM 1895 C C . THR A 1 245 ? -18.562 21.25 4.691 1 96.81 245 THR A C 1
ATOM 1897 O O . THR A 1 245 ? -18.688 20.422 5.59 1 96.81 245 THR A O 1
ATOM 1900 N N . GLY A 1 246 ? -17.391 21.484 4.133 1 97.88 246 GLY A N 1
ATOM 1901 C CA . GLY A 1 246 ? -16.188 20.781 4.508 1 97.88 246 GLY A CA 1
ATOM 1902 C C . GLY A 1 246 ? -16.047 19.422 3.836 1 97.88 246 GLY A C 1
ATOM 1903 O O . GLY A 1 246 ? -15.102 18.688 4.102 1 97.88 246 GLY A O 1
ATOM 1904 N N . LYS A 1 247 ? -17.016 19.109 2.963 1 98.69 247 LYS A N 1
ATOM 1905 C CA . LYS A 1 247 ? -17 17.828 2.262 1 98.69 247 LYS A CA 1
ATOM 1906 C C . LYS A 1 247 ? -16.125 17.891 1.009 1 98.69 247 LYS A C 1
ATOM 1908 O O . LYS A 1 247 ? -16.125 18.906 0.304 1 98.69 247 LYS A O 1
ATOM 1913 N N . THR A 1 248 ? -15.43 16.812 0.744 1 98.88 248 THR A N 1
ATOM 1914 C CA . THR A 1 248 ? -14.586 16.766 -0.443 1 98.88 248 THR A CA 1
ATOM 1915 C C . THR A 1 248 ? -15.414 16.5 -1.693 1 98.88 248 THR A C 1
ATOM 1917 O O . THR A 1 248 ? -16.312 15.656 -1.679 1 98.88 248 THR A O 1
ATOM 1920 N N . ILE A 1 249 ? -15.039 17.25 -2.723 1 98.44 249 ILE A N 1
ATOM 1921 C CA . ILE A 1 249 ? -15.781 17.141 -3.979 1 98.44 249 ILE A CA 1
ATOM 1922 C C . ILE A 1 249 ? -14.953 16.359 -5 1 98.44 249 ILE A C 1
ATOM 1924 O O . ILE A 1 249 ? -15.508 15.773 -5.934 1 98.44 249 ILE A O 1
ATOM 1928 N N . ASN A 1 250 ? -13.703 16.438 -4.867 1 98.81 250 ASN A N 1
ATOM 1929 C CA . ASN A 1 250 ? -12.797 15.789 -5.805 1 98.81 250 ASN A CA 1
ATOM 1930 C C . ASN A 1 250 ? -11.484 15.398 -5.137 1 98.81 250 ASN A C 1
ATOM 1932 O O . ASN A 1 250 ? -10.977 16.125 -4.277 1 98.81 250 ASN A O 1
ATOM 1936 N N . ILE A 1 251 ? -10.969 14.258 -5.516 1 98.88 251 ILE A N 1
ATOM 1937 C CA . ILE A 1 251 ? -9.641 13.805 -5.109 1 98.88 251 ILE A CA 1
ATOM 1938 C C . ILE A 1 251 ? -8.898 13.242 -6.32 1 98.88 251 ILE A C 1
ATOM 1940 O O . ILE A 1 251 ? -9.477 12.5 -7.117 1 98.88 251 ILE A O 1
ATOM 1944 N N . GLU A 1 252 ? -7.629 13.602 -6.402 1 98.75 252 GLU A N 1
ATOM 1945 C CA . GLU A 1 252 ? -6.801 13.172 -7.527 1 98.75 252 GLU A CA 1
ATOM 1946 C C . GLU A 1 252 ? -5.379 12.852 -7.078 1 98.75 252 GLU A C 1
ATOM 1948 O O . GLU A 1 252 ? -4.746 13.648 -6.387 1 98.75 252 GLU A O 1
ATOM 1953 N N . ARG A 1 253 ? -4.902 11.656 -7.488 1 98.69 253 ARG A N 1
ATOM 1954 C CA . ARG A 1 253 ? -3.494 11.344 -7.281 1 98.69 253 ARG A CA 1
ATOM 1955 C C . ARG A 1 253 ? -2.611 12.109 -8.258 1 98.69 253 ARG A C 1
ATOM 1957 O O . ARG A 1 253 ? -2.953 12.242 -9.438 1 98.69 253 ARG A O 1
ATOM 1964 N N . ILE A 1 254 ? -1.537 12.555 -7.777 1 98.81 254 ILE A N 1
ATOM 1965 C CA . ILE A 1 254 ? -0.499 13.148 -8.609 1 98.81 254 ILE A CA 1
ATOM 1966 C C . ILE A 1 254 ? 0.803 12.367 -8.453 1 98.81 254 ILE A C 1
ATOM 1968 O O . ILE A 1 254 ? 1.271 12.148 -7.332 1 98.81 254 ILE A O 1
ATOM 1972 N N . HIS A 1 255 ? 1.308 11.914 -9.516 1 98.69 255 HIS A N 1
ATOM 1973 C CA . HIS A 1 255 ? 2.578 11.195 -9.531 1 98.69 255 HIS A CA 1
ATOM 1974 C C . HIS A 1 255 ? 3.414 11.586 -10.75 1 98.69 255 HIS A C 1
ATOM 1976 O O . HIS A 1 255 ? 2.93 11.539 -11.883 1 98.69 255 HIS A O 1
ATOM 1982 N N . GLN A 1 256 ? 4.602 11.984 -10.516 1 98.12 256 GLN A N 1
ATOM 1983 C CA . GLN A 1 256 ? 5.516 12.359 -11.594 1 98.12 256 GLN A CA 1
ATOM 1984 C C . GLN A 1 256 ? 6.938 11.891 -11.289 1 98.12 256 GLN A C 1
ATOM 1986 O O . GLN A 1 256 ? 7.398 11.977 -10.148 1 98.12 256 GLN A O 1
ATOM 1991 N N . ILE A 1 257 ? 7.602 11.352 -12.273 1 97.75 257 ILE A N 1
ATOM 1992 C CA . ILE A 1 257 ? 9.023 11.023 -12.18 1 97.75 257 ILE A CA 1
ATOM 1993 C C . ILE A 1 257 ? 9.859 12.188 -12.695 1 97.75 257 ILE A C 1
ATOM 1995 O O . ILE A 1 257 ? 9.57 12.742 -13.758 1 97.75 257 ILE A O 1
ATOM 1999 N N . LEU A 1 258 ? 10.781 12.547 -11.938 1 94.75 258 LEU A N 1
ATOM 2000 C CA . LEU A 1 258 ? 11.625 13.695 -12.25 1 94.75 258 LEU A CA 1
ATOM 2001 C C . LEU A 1 258 ? 13.086 13.289 -12.344 1 94.75 258 LEU A C 1
ATOM 2003 O O . LEU A 1 258 ? 13.492 12.273 -11.766 1 94.75 258 LEU A O 1
ATOM 2007 N N . GLU A 1 259 ? 13.93 13.969 -13.273 1 84.5 259 GLU A N 1
ATOM 2008 C CA . GLU A 1 259 ? 15.383 13.852 -13.289 1 84.5 259 GLU A CA 1
ATOM 2009 C C . GLU A 1 259 ? 16.047 15.008 -12.539 1 84.5 259 GLU A C 1
ATOM 2011 O O . GLU A 1 259 ? 16 16.156 -12.992 1 84.5 259 GLU A O 1
ATOM 2016 N N . VAL A 1 260 ? 16.062 14.953 -11.273 1 68.75 260 VAL A N 1
ATOM 2017 C CA . VAL A 1 260 ? 16.531 16.141 -10.57 1 68.75 260 VAL A CA 1
ATOM 2018 C C . VAL A 1 260 ? 18.047 16.047 -10.336 1 68.75 260 VAL A C 1
ATOM 2020 O O . VAL A 1 260 ? 18.578 14.945 -10.203 1 68.75 260 VAL A O 1
ATOM 2023 N N . MET B 1 1 ? 3.109 -12.938 -25.203 1 97.5 1 MET B N 1
ATOM 2024 C CA . MET B 1 1 ? 2.207 -13.656 -24.312 1 97.5 1 MET B CA 1
ATOM 2025 C C . MET B 1 1 ? 1.434 -12.695 -23.422 1 97.5 1 MET B C 1
ATOM 2027 O O . MET B 1 1 ? 1.994 -11.719 -22.922 1 97.5 1 MET B O 1
ATOM 2031 N N . LYS B 1 2 ? 0.18 -12.914 -23.188 1 98.5 2 LYS B N 1
ATOM 2032 C CA . LYS B 1 2 ? -0.686 -12.062 -22.375 1 98.5 2 LYS B CA 1
ATOM 2033 C C . LYS B 1 2 ? -1.118 -12.781 -21.094 1 98.5 2 LYS B C 1
ATOM 2035 O O . LYS B 1 2 ? -1.713 -13.859 -21.156 1 98.5 2 LYS B O 1
ATOM 2040 N N . ILE B 1 3 ? -0.792 -12.125 -19.938 1 98.69 3 ILE B N 1
ATOM 2041 C CA . ILE B 1 3 ? -1.067 -12.75 -18.641 1 98.69 3 ILE B CA 1
ATOM 2042 C C . ILE B 1 3 ? -1.945 -11.828 -17.797 1 98.69 3 ILE B C 1
ATOM 2044 O O . ILE B 1 3 ? -1.733 -10.617 -17.781 1 98.69 3 ILE B O 1
ATOM 2048 N N . LEU B 1 4 ? -2.928 -12.359 -17.219 1 98.88 4 LEU B N 1
ATOM 2049 C CA . LEU B 1 4 ? -3.75 -11.695 -16.219 1 98.88 4 LEU B CA 1
ATOM 2050 C C . LEU B 1 4 ? -3.465 -12.25 -14.828 1 98.88 4 LEU B C 1
ATOM 2052 O O . LEU B 1 4 ? -3.445 -13.469 -14.641 1 98.88 4 LEU B O 1
ATOM 2056 N N . PHE B 1 5 ? -3.127 -11.414 -13.906 1 98.94 5 PHE B N 1
ATOM 2057 C CA . PHE B 1 5 ? -2.945 -11.805 -12.516 1 98.94 5 PHE B CA 1
ATOM 2058 C C . PHE B 1 5 ? -3.984 -11.141 -11.625 1 98.94 5 PHE B C 1
ATOM 2060 O O . PHE B 1 5 ? -3.965 -9.922 -11.445 1 98.94 5 PHE B O 1
ATOM 2067 N N . ASP B 1 6 ? -4.918 -11.906 -11.133 1 98.88 6 ASP B N 1
ATOM 2068 C CA . ASP B 1 6 ? -5.969 -11.43 -10.234 1 98.88 6 ASP B CA 1
ATOM 2069 C C . ASP B 1 6 ? -5.477 -11.391 -8.789 1 98.88 6 ASP B C 1
ATOM 2071 O O . ASP B 1 6 ? -4.996 -12.398 -8.266 1 98.88 6 ASP B O 1
ATOM 2075 N N . GLY B 1 7 ? -5.625 -10.219 -8.133 1 98.75 7 GLY B N 1
ATOM 2076 C CA . GLY B 1 7 ? -5.191 -10.055 -6.75 1 98.75 7 GLY B CA 1
ATOM 2077 C C . GLY B 1 7 ? -5.977 -10.906 -5.773 1 98.75 7 GLY B C 1
ATOM 2078 O O . GLY B 1 7 ? -6.719 -11.805 -6.176 1 98.75 7 GLY B O 1
ATOM 2079 N N . ASP B 1 8 ? -5.816 -10.734 -4.496 1 98.88 8 ASP B N 1
ATOM 2080 C CA . ASP B 1 8 ? -6.387 -11.531 -3.418 1 98.88 8 ASP B CA 1
ATOM 2081 C C . ASP B 1 8 ? -7.898 -11.695 -3.59 1 98.88 8 ASP B C 1
ATOM 2083 O O . ASP B 1 8 ? -8.656 -10.758 -3.332 1 98.88 8 ASP B O 1
ATOM 2087 N N . ILE B 1 9 ? -8.312 -12.844 -4.047 1 98.94 9 ILE B N 1
ATOM 2088 C CA . ILE B 1 9 ? -9.742 -13.141 -4.121 1 98.94 9 ILE B CA 1
ATOM 2089 C C . ILE B 1 9 ? -10.289 -13.375 -2.717 1 98.94 9 ILE B C 1
ATOM 2091 O O . ILE B 1 9 ? -9.789 -14.234 -1.983 1 98.94 9 ILE B O 1
ATOM 2095 N N . PHE B 1 10 ? -11.375 -12.656 -2.393 1 98.88 10 PHE B N 1
ATOM 2096 C CA . PHE B 1 10 ? -11.812 -12.641 -1.002 1 98.88 10 PHE B CA 1
ATOM 2097 C C . PHE B 1 10 ? -13.266 -13.086 -0.89 1 98.88 10 PHE B C 1
ATOM 2099 O O . PHE B 1 10 ? -14.172 -12.344 -1.283 1 98.88 10 PHE B O 1
ATOM 2106 N N . GLY B 1 11 ? -13.484 -14.305 -0.4 1 98.25 11 GLY B N 1
ATOM 2107 C CA . GLY B 1 11 ? -14.82 -14.789 -0.089 1 98.25 11 GLY B CA 1
ATOM 2108 C C . GLY B 1 11 ? -15.695 -14.945 -1.315 1 98.25 11 GLY B C 1
ATOM 2109 O O . GLY B 1 11 ? -15.211 -14.906 -2.445 1 98.25 11 GLY B O 1
ATOM 2110 N N . ASN B 1 12 ? -16.969 -15.125 -1.008 1 97.94 12 ASN B N 1
ATOM 2111 C CA . ASN B 1 12 ? -17.953 -15.336 -2.061 1 97.94 12 ASN B CA 1
ATOM 2112 C C . ASN B 1 12 ? -18.062 -14.117 -2.98 1 97.94 12 ASN B C 1
ATOM 2114 O O . ASN B 1 12 ? -18.094 -14.266 -4.203 1 97.94 12 ASN B O 1
ATOM 2118 N N . PRO B 1 13 ? -18.078 -12.922 -2.412 1 98.06 13 PRO B N 1
ATOM 2119 C CA . PRO B 1 13 ? -18.125 -11.758 -3.307 1 98.06 13 PRO B CA 1
ATOM 2120 C C . PRO B 1 13 ? -16.953 -11.703 -4.273 1 98.06 13 PRO B C 1
ATOM 2122 O O . PRO B 1 13 ? -17.125 -11.375 -5.449 1 98.06 13 PRO B O 1
ATOM 2125 N N . GLY B 1 14 ? -15.758 -12.008 -3.803 1 98.44 14 GLY B N 1
ATOM 2126 C CA . GLY B 1 14 ? -14.586 -12.023 -4.656 1 98.44 14 GLY B CA 1
ATOM 2127 C C . GLY B 1 14 ? -14.648 -13.078 -5.746 1 98.44 14 GLY B C 1
ATOM 2128 O O . GLY B 1 14 ? -14.273 -12.82 -6.895 1 98.44 14 GLY B O 1
ATOM 2129 N N . ARG B 1 15 ? -15.148 -14.266 -5.375 1 98.5 15 ARG B N 1
ATOM 2130 C CA . ARG B 1 15 ? -15.273 -15.336 -6.352 1 98.5 15 ARG B CA 1
ATOM 2131 C C . ARG B 1 15 ? -16.25 -14.961 -7.461 1 98.5 15 ARG B C 1
ATOM 2133 O O . ARG B 1 15 ? -15.977 -15.203 -8.641 1 98.5 15 ARG B O 1
ATOM 2140 N N . LYS B 1 16 ? -17.297 -14.336 -7.098 1 97.62 16 LYS B N 1
ATOM 2141 C CA . LYS B 1 16 ? -18.281 -13.922 -8.086 1 97.62 16 LYS B CA 1
ATOM 2142 C C . LYS B 1 16 ? -17.719 -12.867 -9.031 1 97.62 16 LYS B C 1
ATOM 2144 O O . LYS B 1 16 ? -17.938 -12.922 -10.242 1 97.62 16 LYS B O 1
ATOM 2149 N N . ALA B 1 17 ? -17.016 -11.93 -8.461 1 98.19 17 ALA B N 1
ATOM 2150 C CA . ALA B 1 17 ? -16.391 -10.891 -9.266 1 98.19 17 ALA B CA 1
ATOM 2151 C C . ALA B 1 17 ? -15.352 -11.492 -10.219 1 98.19 17 ALA B C 1
ATOM 2153 O O . ALA B 1 17 ? -15.273 -11.109 -11.383 1 98.19 17 ALA B O 1
ATOM 2154 N N . ALA B 1 18 ? -14.562 -12.398 -9.695 1 98.44 18 ALA B N 1
ATOM 2155 C CA . ALA B 1 18 ? -13.555 -13.062 -10.516 1 98.44 18 ALA B CA 1
ATOM 2156 C C . ALA B 1 18 ? -14.203 -13.797 -11.695 1 98.44 18 ALA B C 1
ATOM 2158 O O . ALA B 1 18 ? -13.727 -13.703 -12.828 1 98.44 18 ALA B O 1
ATOM 2159 N N . LYS B 1 19 ? -15.258 -14.531 -11.391 1 97.81 19 LYS B N 1
ATOM 2160 C CA . LYS B 1 19 ? -15.969 -15.258 -12.43 1 97.81 19 LYS B CA 1
ATOM 2161 C C . LYS B 1 19 ? -16.344 -14.328 -13.586 1 97.81 19 LYS B C 1
ATOM 2163 O O . LYS B 1 19 ? -16.016 -14.602 -14.742 1 97.81 19 LYS B O 1
ATOM 2168 N N . GLU B 1 20 ? -16.938 -13.281 -13.219 1 97.19 20 GLU B N 1
ATOM 2169 C CA . GLU B 1 20 ? -17.438 -12.336 -14.219 1 97.19 20 GLU B CA 1
ATOM 2170 C C . GLU B 1 20 ? -16.297 -11.688 -14.977 1 97.19 20 GLU B C 1
ATOM 2172 O O . GLU B 1 20 ? -16.281 -11.672 -16.219 1 97.19 20 GLU B O 1
ATOM 2177 N N . MET B 1 21 ? -15.336 -11.195 -14.305 1 98.19 21 MET B N 1
ATOM 2178 C CA . MET B 1 21 ?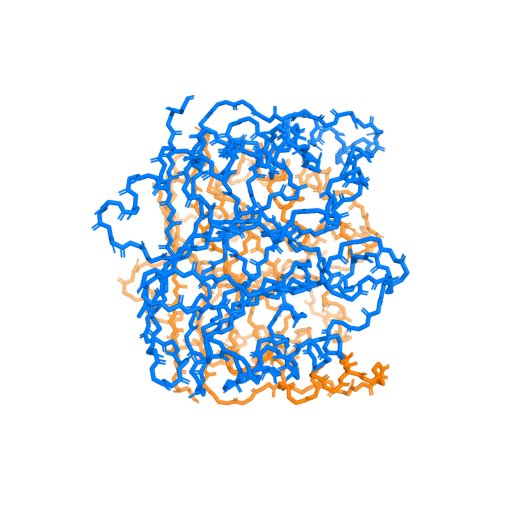 -14.305 -10.336 -14.891 1 98.19 21 MET B CA 1
ATOM 2179 C C . MET B 1 21 ? -13.273 -11.164 -15.656 1 98.19 21 MET B C 1
ATOM 2181 O O . MET B 1 21 ? -12.781 -10.742 -16.703 1 98.19 21 MET B O 1
ATOM 2185 N N . VAL B 1 22 ? -12.914 -12.352 -15.133 1 98.25 22 VAL B N 1
ATOM 2186 C CA . VAL B 1 22 ? -11.914 -13.188 -15.789 1 98.25 22 VAL B CA 1
ATOM 2187 C C . VAL B 1 22 ? -12.43 -13.625 -17.156 1 98.25 22 VAL B C 1
ATOM 2189 O O . VAL B 1 22 ? -11.711 -13.523 -18.156 1 98.25 22 VAL B O 1
ATOM 2192 N N . GLN B 1 23 ? -13.641 -14.078 -17.188 1 97.19 23 GLN B N 1
ATOM 2193 C CA . GLN B 1 23 ? -14.234 -14.5 -18.453 1 97.19 23 GLN B CA 1
ATOM 2194 C C . GLN B 1 23 ? -14.305 -13.352 -19.453 1 97.19 23 GLN B C 1
ATOM 2196 O O . GLN B 1 23 ? -13.961 -13.516 -20.625 1 97.19 23 GLN B O 1
ATOM 2201 N N . LYS B 1 24 ? -14.742 -12.234 -18.922 1 97.56 24 LYS B N 1
ATOM 2202 C CA . LYS B 1 24 ? -14.836 -11.047 -19.766 1 97.56 24 LYS B CA 1
ATOM 2203 C C . LYS B 1 24 ? -13.477 -10.664 -20.328 1 97.56 24 LYS B C 1
ATOM 2205 O O . LYS B 1 24 ? -13.336 -10.445 -21.531 1 97.56 24 LYS B O 1
ATOM 2210 N N . LEU B 1 25 ? -12.461 -10.625 -19.484 1 97.94 25 LEU B N 1
ATOM 2211 C CA . LEU B 1 25 ? -11.141 -10.156 -19.891 1 97.94 25 LEU B CA 1
ATOM 2212 C C . LEU B 1 25 ? -10.453 -11.172 -20.797 1 97.94 25 LEU B C 1
ATOM 2214 O O . LEU B 1 25 ? -9.703 -10.797 -21.703 1 97.94 25 LEU B O 1
ATOM 2218 N N . LYS B 1 26 ? -10.617 -12.469 -20.547 1 96.25 26 LYS B N 1
ATOM 2219 C CA . LYS B 1 26 ? -10.062 -13.492 -21.422 1 96.25 26 LYS B CA 1
ATOM 2220 C C . LYS B 1 26 ? -10.578 -13.336 -22.859 1 96.25 26 LYS B C 1
ATOM 2222 O O . LYS B 1 26 ? -9.82 -13.477 -23.812 1 96.25 26 LYS B O 1
ATOM 2227 N N . ARG B 1 27 ? -11.82 -13 -22.953 1 94.69 27 ARG B N 1
ATOM 2228 C CA . ARG B 1 27 ? -12.438 -12.82 -24.266 1 94.69 27 ARG B CA 1
ATOM 2229 C C . ARG B 1 27 ? -11.984 -11.508 -24.906 1 94.69 27 ARG B C 1
ATOM 2231 O O . ARG B 1 27 ? -11.562 -11.484 -26.062 1 94.69 27 ARG B O 1
ATOM 2238 N N . GLU B 1 28 ? -11.984 -10.461 -24.141 1 97.31 28 GLU B N 1
ATOM 2239 C CA . GLU B 1 28 ? -11.773 -9.117 -24.672 1 97.31 28 GLU B CA 1
ATOM 2240 C C . GLU B 1 28 ? -10.297 -8.852 -24.938 1 97.31 28 GLU B C 1
ATOM 2242 O O . GLU B 1 28 ? -9.945 -8.117 -25.859 1 97.31 28 GLU B O 1
ATOM 2247 N N . ARG B 1 29 ? -9.453 -9.477 -24.125 1 96.81 29 ARG B N 1
ATOM 2248 C CA . ARG B 1 29 ? -8.039 -9.133 -24.203 1 96.81 29 ARG B CA 1
ATOM 2249 C C . ARG B 1 29 ? -7.215 -10.32 -24.688 1 96.81 29 ARG B C 1
ATOM 2251 O O . ARG B 1 29 ? -5.984 -10.25 -24.75 1 96.81 29 ARG B O 1
ATOM 2258 N N . GLN B 1 30 ? -7.863 -11.43 -24.984 1 96.5 30 GLN B N 1
ATOM 2259 C CA . GLN B 1 30 ? -7.207 -12.633 -25.484 1 96.5 30 GLN B CA 1
ATOM 2260 C C . GLN B 1 30 ? -6.117 -13.109 -24.531 1 96.5 30 GLN B C 1
ATOM 2262 O O . GLN B 1 30 ? -4.98 -13.336 -24.938 1 96.5 30 GLN B O 1
ATOM 2267 N N . ILE B 1 31 ? -6.426 -13.203 -23.297 1 97.94 31 ILE B N 1
ATOM 2268 C CA . ILE B 1 31 ? -5.512 -13.609 -22.234 1 97.94 31 ILE B CA 1
ATOM 2269 C C . ILE B 1 31 ? -5.059 -15.047 -22.453 1 97.94 31 ILE B C 1
ATOM 2271 O O . ILE B 1 31 ? -5.887 -15.938 -22.688 1 97.94 31 ILE B O 1
ATOM 2275 N N . ASP B 1 32 ? -3.736 -15.273 -22.406 1 97.81 32 ASP B N 1
ATOM 2276 C CA . ASP B 1 32 ? -3.182 -16.609 -22.578 1 97.81 32 ASP B CA 1
ATOM 2277 C C . ASP B 1 32 ? -3.229 -17.391 -21.266 1 97.81 32 ASP B C 1
ATOM 2279 O O . ASP B 1 32 ? -3.555 -18.578 -21.266 1 97.81 32 ASP B O 1
ATOM 2283 N N . PHE B 1 33 ? -2.824 -16.75 -20.141 1 98.44 33 PHE B N 1
ATOM 2284 C CA . PHE B 1 33 ? -2.824 -17.359 -18.828 1 98.44 33 PHE B CA 1
ATOM 2285 C C . PHE B 1 33 ? -3.426 -16.422 -17.781 1 98.44 33 PHE B C 1
ATOM 2287 O O . PHE B 1 33 ? -3.166 -15.219 -17.812 1 98.44 33 PHE B O 1
ATOM 2294 N N . CYS B 1 34 ? -4.238 -16.922 -16.938 1 98.75 34 CYS B N 1
ATOM 2295 C CA . CYS B 1 34 ? -4.797 -16.203 -15.797 1 98.75 34 CYS B CA 1
ATOM 2296 C C . CYS B 1 34 ? -4.387 -16.844 -14.477 1 98.75 34 CYS B C 1
ATOM 2298 O O . CYS B 1 34 ? -4.656 -18.031 -14.258 1 98.75 34 CYS B O 1
ATOM 2300 N N . ILE B 1 35 ? -3.67 -16.125 -13.656 1 98.94 35 ILE B N 1
ATOM 2301 C CA . ILE B 1 35 ? -3.271 -16.547 -12.32 1 98.94 35 ILE B CA 1
ATOM 2302 C C . ILE B 1 35 ? -4.02 -15.734 -11.273 1 98.94 35 ILE B C 1
ATOM 2304 O O . ILE B 1 35 ? -4.336 -14.562 -11.5 1 98.94 35 ILE B O 1
ATOM 2308 N N . ALA B 1 36 ? -4.352 -16.266 -10.164 1 98.94 36 ALA B N 1
ATOM 2309 C CA . ALA B 1 36 ? -5.043 -15.531 -9.102 1 98.94 36 ALA B CA 1
ATOM 2310 C C . ALA B 1 36 ? -4.531 -15.945 -7.727 1 98.94 36 ALA B C 1
ATOM 2312 O O . ALA B 1 36 ? -4.23 -17.125 -7.496 1 98.94 36 ALA B O 1
ATOM 2313 N N . ASN B 1 37 ? -4.426 -15.031 -6.84 1 98.94 37 ASN B N 1
ATOM 2314 C CA . ASN B 1 37 ? -4.207 -15.383 -5.441 1 98.94 37 ASN B CA 1
ATOM 2315 C C . ASN B 1 37 ? -5.508 -15.797 -4.754 1 98.94 37 ASN B C 1
ATOM 2317 O O . ASN B 1 37 ? -6.48 -15.039 -4.75 1 98.94 37 ASN B O 1
ATOM 2321 N N . GLY B 1 38 ? -5.547 -16.969 -4.211 1 98.94 38 GLY B N 1
ATOM 2322 C CA . GLY B 1 38 ? -6.793 -17.516 -3.693 1 98.94 38 GLY B CA 1
ATOM 2323 C C . GLY B 1 38 ? -6.758 -17.781 -2.199 1 98.94 38 GLY B C 1
ATOM 2324 O O . GLY B 1 38 ? -7.586 -18.531 -1.676 1 98.94 38 GLY B O 1
ATOM 2325 N N . GLU B 1 39 ? -5.828 -17.188 -1.44 1 98.62 39 GLU B N 1
ATOM 2326 C CA . GLU B 1 39 ? -5.578 -17.578 -0.058 1 98.62 39 GLU B CA 1
ATOM 2327 C C . GLU B 1 39 ? -6.703 -17.109 0.862 1 98.62 39 GLU B C 1
ATOM 2329 O O . GLU B 1 39 ? -6.738 -17.469 2.041 1 98.62 39 GLU B O 1
ATOM 2334 N N . ASN B 1 40 ? -7.672 -16.281 0.343 1 98.75 40 ASN B N 1
ATOM 2335 C CA . ASN B 1 40 ? -8.82 -15.812 1.116 1 98.75 40 ASN B CA 1
ATOM 2336 C C . ASN B 1 40 ? -10.133 -16.219 0.466 1 98.75 40 ASN B C 1
ATOM 2338 O O . ASN B 1 40 ? -11.195 -15.703 0.813 1 98.75 40 ASN B O 1
ATOM 2342 N N . ALA B 1 41 ? -10.086 -17.078 -0.509 1 98.69 41 ALA B N 1
ATOM 2343 C CA . ALA B 1 41 ? -11.219 -17.312 -1.405 1 98.69 41 ALA B CA 1
ATOM 2344 C C . ALA B 1 41 ? -12.352 -18.031 -0.681 1 98.69 41 ALA B C 1
ATOM 2346 O O . ALA B 1 41 ? -13.516 -17.922 -1.066 1 98.69 41 ALA B O 1
ATOM 2347 N N . ALA B 1 42 ? -12.008 -18.812 0.343 1 98.31 42 ALA B N 1
ATOM 2348 C CA . ALA B 1 42 ? -13.031 -19.547 1.065 1 98.31 42 ALA B CA 1
ATOM 2349 C C . ALA B 1 42 ? -13.438 -18.828 2.346 1 98.31 42 ALA B C 1
ATOM 2351 O O . ALA B 1 42 ? -12.758 -18.922 3.367 1 98.31 42 ALA B O 1
ATOM 2352 N N . GLY B 1 43 ? -14.555 -18.125 2.33 1 96.31 43 GLY B N 1
ATOM 2353 C CA . GLY B 1 43 ? -15.094 -17.453 3.508 1 96.31 43 GLY B CA 1
ATOM 2354 C C . GLY B 1 43 ? -14.195 -16.344 4.023 1 96.31 43 GLY B C 1
ATOM 2355 O O . GLY B 1 43 ? -14.289 -15.953 5.188 1 96.31 43 GLY B O 1
ATOM 2356 N N . GLY B 1 44 ? -13.25 -15.984 3.287 1 97.06 44 GLY B N 1
ATOM 2357 C CA . GLY B 1 44 ? -12.383 -14.883 3.68 1 97.06 44 GLY B CA 1
ATOM 2358 C C . GLY B 1 44 ? -11.031 -15.344 4.191 1 97.06 44 GLY B C 1
ATOM 2359 O O . GLY B 1 44 ? -10.164 -14.523 4.512 1 97.06 44 GLY B O 1
ATOM 2360 N N . SER B 1 45 ? -10.844 -16.656 4.301 1 98 45 SER B N 1
ATOM 2361 C CA . SER B 1 45 ? -9.57 -17.203 4.762 1 98 45 SER B CA 1
ATOM 2362 C C . SER B 1 45 ? -9.391 -18.656 4.332 1 98 45 SER B C 1
ATOM 2364 O O . SER B 1 45 ? -10.234 -19.5 4.633 1 98 45 SER B O 1
ATOM 2366 N N . GLY B 1 46 ? -8.297 -18.859 3.596 1 98.31 46 GLY B N 1
ATOM 2367 C CA . GLY B 1 46 ? -8.016 -20.203 3.121 1 98.31 46 GLY B CA 1
ATOM 2368 C C . GLY B 1 46 ? -8.727 -20.531 1.821 1 98.31 46 GLY B C 1
ATOM 2369 O O . GLY B 1 46 ? -9.32 -19.656 1.187 1 98.31 46 GLY B O 1
ATOM 2370 N N . ILE B 1 47 ? -8.617 -21.797 1.425 1 98.69 47 ILE B N 1
ATOM 2371 C CA . ILE B 1 47 ? -9.203 -22.297 0.189 1 98.69 47 ILE B CA 1
ATOM 2372 C C . ILE B 1 47 ? -9.625 -23.766 0.372 1 98.69 47 ILE B C 1
ATOM 2374 O O . ILE B 1 47 ? -8.961 -24.516 1.082 1 98.69 47 ILE B O 1
ATOM 2378 N N . THR B 1 48 ? -10.695 -24.141 -0.18 1 98.62 48 THR B N 1
ATOM 2379 C CA . THR B 1 48 ? -11.172 -25.516 -0.198 1 98.62 48 THR B CA 1
ATOM 2380 C C . THR B 1 48 ? -11.062 -26.109 -1.6 1 98.62 48 THR B C 1
ATOM 2382 O O . THR B 1 48 ? -10.82 -25.391 -2.568 1 98.62 48 THR B O 1
ATOM 2385 N N . TYR B 1 49 ? -11.203 -27.422 -1.65 1 98.56 49 TYR B N 1
ATOM 2386 C CA . TYR B 1 49 ? -11.156 -28.094 -2.941 1 98.56 49 TYR B CA 1
ATOM 2387 C C . TYR B 1 49 ? -12.227 -27.547 -3.881 1 98.56 49 TYR B C 1
ATOM 2389 O O . TYR B 1 49 ? -11.938 -27.234 -5.035 1 98.56 49 TYR B O 1
ATOM 2397 N N . VAL B 1 50 ? -13.398 -27.406 -3.369 1 98.62 50 VAL B N 1
ATOM 2398 C CA . VAL B 1 50 ? -14.531 -26.969 -4.164 1 98.62 50 VAL B CA 1
ATOM 2399 C C . VAL B 1 50 ? -14.281 -25.547 -4.684 1 98.62 50 VAL B C 1
ATOM 2401 O O . VAL B 1 50 ? -14.523 -25.266 -5.859 1 98.62 50 VAL B O 1
ATOM 2404 N N . VAL B 1 51 ? -13.758 -24.688 -3.891 1 98.75 51 VAL B N 1
ATOM 2405 C CA . VAL B 1 51 ? -13.484 -23.312 -4.266 1 98.75 51 VAL B CA 1
ATOM 2406 C C . VAL B 1 51 ? -12.391 -23.266 -5.332 1 98.75 51 VAL B C 1
ATOM 2408 O O . VAL B 1 51 ? -12.5 -22.531 -6.316 1 98.75 51 VAL B O 1
ATOM 2411 N N . ALA B 1 52 ? -11.359 -24.062 -5.16 1 98.81 52 ALA B N 1
ATOM 2412 C CA . ALA B 1 52 ? -10.305 -24.141 -6.164 1 98.81 52 ALA B CA 1
ATOM 2413 C C . ALA B 1 52 ? -10.859 -24.562 -7.52 1 98.81 52 ALA B C 1
ATOM 2415 O O . ALA B 1 52 ? -10.555 -23.938 -8.539 1 98.81 52 ALA B O 1
ATOM 2416 N N . GLN B 1 53 ? -11.664 -25.609 -7.465 1 98.56 53 GLN B N 1
ATOM 2417 C CA . GLN B 1 53 ? -12.258 -26.094 -8.703 1 98.56 53 GLN B CA 1
ATOM 2418 C C . GLN B 1 53 ? -13.133 -25.031 -9.359 1 98.56 53 GLN B C 1
ATOM 2420 O O . GLN B 1 53 ? -13.141 -24.906 -10.586 1 98.56 53 GLN B O 1
ATOM 2425 N N . GLU B 1 54 ? -13.852 -24.312 -8.555 1 98.5 54 GLU B N 1
ATOM 2426 C CA . GLU B 1 54 ? -14.672 -23.203 -9.055 1 98.5 54 GLU B CA 1
ATOM 2427 C C . GLU B 1 54 ? -13.82 -22.156 -9.766 1 98.5 54 GLU B C 1
ATOM 2429 O O . GLU B 1 54 ? -14.156 -21.703 -10.859 1 98.5 54 GLU B O 1
ATOM 2434 N N . LEU B 1 55 ? -12.742 -21.781 -9.172 1 98.81 55 LEU B N 1
ATOM 2435 C CA . LEU B 1 55 ? -11.867 -20.781 -9.742 1 98.81 55 LEU B CA 1
ATOM 2436 C C . LEU B 1 55 ? -11.289 -21.234 -11.078 1 98.81 55 LEU B C 1
ATOM 2438 O O . LEU B 1 55 ? -11.211 -20.469 -12.031 1 98.81 55 LEU B O 1
ATOM 2442 N N . TYR B 1 56 ? -10.922 -22.547 -11.164 1 98.56 56 TYR B N 1
ATOM 2443 C CA . TYR B 1 56 ? -10.43 -23.094 -12.422 1 98.56 56 TYR B CA 1
ATOM 2444 C C . TYR B 1 56 ? -11.5 -23.016 -13.508 1 98.56 56 TYR B C 1
ATOM 2446 O O . TYR B 1 56 ? -11.219 -22.672 -14.656 1 98.56 56 TYR B O 1
ATOM 2454 N N . LYS B 1 57 ? -12.742 -23.281 -13.07 1 98.19 57 LYS B N 1
ATOM 2455 C CA . LYS B 1 57 ? -13.859 -23.25 -14.008 1 98.19 57 LYS B CA 1
ATOM 2456 C C . LYS B 1 57 ? -14.086 -21.844 -14.562 1 98.19 57 LYS B C 1
ATOM 2458 O O . LYS B 1 57 ? -14.562 -21.688 -15.695 1 98.19 57 LYS B O 1
ATOM 2463 N N . TYR B 1 58 ? -13.734 -20.844 -13.727 1 97.94 58 TYR B N 1
ATOM 2464 C CA . TYR B 1 58 ? -13.922 -19.453 -14.141 1 97.94 58 TYR B CA 1
ATOM 2465 C C . TYR B 1 58 ? -12.883 -19.062 -15.195 1 97.94 58 TYR B C 1
ATOM 2467 O O . TYR B 1 58 ? -13.016 -18.016 -15.836 1 97.94 58 TYR B O 1
ATOM 2475 N N . GLY B 1 59 ? -11.859 -19.891 -15.383 1 97.75 59 GLY B N 1
ATOM 2476 C CA . GLY B 1 59 ? -10.82 -19.578 -16.359 1 97.75 59 GLY B CA 1
ATOM 2477 C C . GLY B 1 59 ? -9.484 -19.266 -15.719 1 97.75 59 GLY B C 1
ATOM 2478 O O . GLY B 1 59 ? -8.539 -18.859 -16.406 1 97.75 59 GLY B O 1
ATOM 2479 N N . ILE B 1 60 ? -9.336 -19.375 -14.445 1 98.69 60 ILE B N 1
ATOM 2480 C CA . ILE B 1 60 ? -8.055 -19.234 -13.758 1 98.69 60 ILE B CA 1
ATOM 2481 C C . ILE B 1 60 ? -7.211 -20.484 -13.961 1 98.69 60 ILE B C 1
ATOM 2483 O O . ILE B 1 60 ? -7.664 -21.609 -13.703 1 98.69 60 ILE B O 1
ATOM 2487 N N . ASP B 1 61 ? -6.02 -20.266 -14.438 1 98.56 61 ASP B N 1
ATOM 2488 C CA . ASP B 1 61 ? -5.184 -21.391 -14.82 1 98.56 61 ASP B CA 1
ATOM 2489 C C . ASP B 1 61 ? -4.332 -21.875 -13.648 1 98.56 61 ASP B C 1
ATOM 2491 O O . ASP B 1 61 ? -3.926 -23.047 -13.609 1 98.56 61 ASP B O 1
ATOM 2495 N N . ALA B 1 62 ? -3.99 -21.016 -12.727 1 98.88 62 ALA B N 1
ATOM 2496 C CA . ALA B 1 62 ? -3.184 -21.359 -11.555 1 98.88 62 ALA B CA 1
ATOM 2497 C C . ALA B 1 62 ? -3.553 -20.484 -10.359 1 98.88 62 ALA B C 1
ATOM 2499 O O . ALA B 1 62 ? -4 -19.344 -10.531 1 98.88 62 ALA B O 1
ATOM 2500 N N . ILE B 1 63 ? -3.363 -21 -9.195 1 98.94 63 ILE B N 1
ATOM 2501 C CA . ILE B 1 63 ? -3.719 -20.328 -7.949 1 98.94 63 ILE B CA 1
ATOM 2502 C C . ILE B 1 63 ? -2.482 -20.188 -7.062 1 98.94 63 ILE B C 1
ATOM 2504 O O . ILE B 1 63 ? -1.752 -21.156 -6.855 1 98.94 63 ILE B O 1
ATOM 2508 N N . THR B 1 64 ? -2.141 -19.016 -6.656 1 98.94 64 THR B N 1
ATOM 2509 C CA . THR B 1 64 ? -1.148 -18.797 -5.613 1 98.94 64 THR B CA 1
ATOM 2510 C C . THR B 1 64 ? -1.823 -18.578 -4.262 1 98.94 64 THR B C 1
ATOM 2512 O O . THR B 1 64 ? -3.016 -18.281 -4.199 1 98.94 64 THR B O 1
ATOM 2515 N N . LEU B 1 65 ? -1.085 -18.781 -3.205 1 98.94 65 LEU B N 1
ATOM 2516 C CA . LEU B 1 65 ? -1.622 -18.641 -1.858 1 98.94 65 LEU B CA 1
ATOM 2517 C C . LEU B 1 65 ? -0.761 -17.688 -1.034 1 98.94 65 LEU B C 1
ATOM 2519 O O . LEU B 1 65 ? -0.276 -16.672 -1.551 1 98.94 65 LEU B O 1
ATOM 2523 N N . GLY B 1 66 ? -0.739 -17.797 0.277 1 98.62 66 GLY B N 1
ATOM 2524 C CA . GLY B 1 66 ? -0.035 -16.891 1.177 1 98.62 66 GLY B CA 1
ATOM 2525 C C . GLY B 1 66 ? -0.071 -17.344 2.623 1 98.62 66 GLY B C 1
ATOM 2526 O O . GLY B 1 66 ? 0.06 -18.531 2.908 1 98.62 66 GLY B O 1
ATOM 2527 N N . ASN B 1 67 ? -0.2 -16.391 3.523 1 98.56 67 ASN B N 1
ATOM 2528 C CA . ASN B 1 67 ? -0.112 -16.703 4.945 1 98.56 67 ASN B CA 1
ATOM 2529 C C . ASN B 1 67 ? -1.346 -17.469 5.43 1 98.56 67 ASN B C 1
ATOM 2531 O O . ASN B 1 67 ? -1.327 -18.062 6.508 1 98.56 67 ASN B O 1
ATOM 2535 N N . HIS B 1 68 ? -2.406 -17.531 4.695 1 98.5 68 HIS B N 1
ATOM 2536 C CA . HIS B 1 68 ? -3.621 -18.234 5.09 1 98.5 68 HIS B CA 1
ATOM 2537 C C . HIS B 1 68 ? -3.715 -19.594 4.414 1 98.5 68 HIS B C 1
ATOM 2539 O O . HIS B 1 68 ? -4.797 -20.188 4.34 1 98.5 68 HIS B O 1
ATOM 2545 N N . THR B 1 69 ? -2.635 -20.062 3.877 1 98.44 69 THR B N 1
ATOM 2546 C CA . THR B 1 69 ? -2.582 -21.344 3.18 1 98.44 69 THR B CA 1
ATOM 2547 C C . THR B 1 69 ? -3.215 -22.438 4.023 1 98.44 69 THR B C 1
ATOM 2549 O O . THR B 1 69 ? -3.941 -23.281 3.5 1 98.44 69 THR B O 1
ATOM 2552 N N . TRP B 1 70 ? -2.979 -22.391 5.328 1 97.75 70 TRP B N 1
ATOM 2553 C CA . TRP B 1 70 ? -3.328 -23.516 6.195 1 97.75 70 TRP B CA 1
ATOM 2554 C C . TRP B 1 70 ? -4.59 -23.219 6.996 1 97.75 70 TRP B C 1
ATOM 2556 O O . TRP B 1 70 ? -4.887 -23.891 7.977 1 97.75 70 TRP B O 1
ATOM 2566 N N . SER B 1 71 ? -5.266 -22.141 6.617 1 97.69 71 SER B N 1
ATOM 2567 C CA . SER B 1 71 ? -6.41 -21.688 7.406 1 97.69 71 SER B CA 1
ATOM 2568 C C . SER B 1 71 ? -7.551 -22.703 7.348 1 97.69 71 SER B C 1
ATOM 2570 O O . SER B 1 71 ? -8.383 -22.75 8.258 1 97.69 71 SER B O 1
ATOM 2572 N N . LYS B 1 72 ? -7.719 -23.422 6.191 1 97.56 72 LYS B N 1
ATOM 2573 C CA . LYS B 1 72 ? -8.648 -24.531 6.059 1 97.56 72 LYS B CA 1
ATOM 2574 C C . LYS B 1 72 ? -7.914 -25.875 6.055 1 97.56 72 LYS B C 1
ATOM 2576 O O . LYS B 1 72 ? -7.141 -26.156 5.141 1 97.56 72 LYS B O 1
ATOM 2581 N N . LYS B 1 73 ? -8.188 -26.688 6.992 1 96.5 73 LYS B N 1
ATOM 2582 C CA . LYS B 1 73 ? -7.48 -27.953 7.16 1 96.5 73 LYS B CA 1
ATOM 2583 C C . LYS B 1 73 ? -7.621 -28.828 5.922 1 96.5 73 LYS B C 1
ATOM 2585 O O . LYS B 1 73 ? -6.73 -29.625 5.613 1 96.5 73 LYS B O 1
ATOM 2590 N N . GLU B 1 74 ? -8.656 -28.656 5.242 1 97.25 74 GLU B N 1
ATOM 2591 C CA . GLU B 1 74 ? -9 -29.469 4.078 1 97.25 74 GLU B CA 1
ATOM 2592 C C . GLU B 1 74 ? -7.914 -29.391 3.012 1 97.25 74 GLU B C 1
ATOM 2594 O O . GLU B 1 74 ? -7.754 -30.312 2.213 1 97.25 74 GLU B O 1
ATOM 2599 N N . ILE B 1 75 ? -7.156 -28.344 2.941 1 97.5 75 ILE B N 1
ATOM 2600 C CA . ILE B 1 75 ? -6.168 -28.125 1.894 1 97.5 75 ILE B CA 1
ATOM 2601 C C . ILE B 1 75 ? -5.133 -29.234 1.916 1 97.5 75 ILE B C 1
ATOM 2603 O O . ILE B 1 75 ? -4.59 -29.609 0.874 1 97.5 75 ILE B O 1
ATOM 2607 N N . MET B 1 76 ? -4.902 -29.844 3.098 1 96.69 76 MET B N 1
ATOM 2608 C CA . MET B 1 76 ? -3.914 -30.906 3.26 1 96.69 76 MET B CA 1
ATOM 2609 C C . MET B 1 76 ? -4.301 -32.125 2.445 1 96.69 76 MET B C 1
ATOM 2611 O O . MET B 1 76 ? -3.443 -32.938 2.094 1 96.69 76 MET B O 1
ATOM 2615 N N . ASN B 1 77 ? -5.516 -32.188 2.139 1 97.25 77 ASN B N 1
ATOM 2616 C CA . ASN B 1 77 ? -6.039 -33.375 1.458 1 97.25 77 ASN B CA 1
ATOM 2617 C C . ASN B 1 77 ? -5.844 -33.281 -0.053 1 97.25 77 ASN B C 1
ATOM 2619 O O . ASN B 1 77 ? -5.922 -34.281 -0.756 1 97.25 77 ASN B O 1
ATOM 2623 N N . PHE B 1 78 ? -5.617 -32.031 -0.568 1 97.94 78 PHE B N 1
ATOM 2624 C CA . PHE B 1 78 ? -5.664 -31.969 -2.025 1 97.94 78 PHE B CA 1
ATOM 2625 C C . PHE B 1 78 ? -4.512 -31.141 -2.576 1 97.94 78 PHE B C 1
ATOM 2627 O O . PHE B 1 78 ? -4.25 -31.156 -3.781 1 97.94 78 PHE B O 1
ATOM 2634 N N . ILE B 1 79 ? -3.738 -30.406 -1.809 1 98.19 79 ILE B N 1
ATOM 2635 C CA . ILE B 1 79 ? -2.732 -29.453 -2.291 1 98.19 79 ILE B CA 1
ATOM 2636 C C . ILE B 1 79 ? -1.66 -30.203 -3.078 1 98.19 79 ILE B C 1
ATOM 2638 O O . ILE B 1 79 ? -1.141 -29.703 -4.074 1 98.19 79 ILE B O 1
ATOM 2642 N N . ASP B 1 80 ? -1.317 -31.438 -2.66 1 98 80 ASP B N 1
ATOM 2643 C CA . ASP B 1 80 ? -0.265 -32.219 -3.311 1 98 80 ASP B CA 1
ATOM 2644 C C . ASP B 1 80 ? -0.746 -32.781 -4.645 1 98 80 ASP B C 1
ATOM 2646 O O . ASP B 1 80 ? 0.061 -33.062 -5.535 1 98 80 ASP B O 1
ATOM 2650 N N . SER B 1 81 ? -2.021 -32.969 -4.754 1 97.5 81 SER B N 1
ATOM 2651 C CA . SER B 1 81 ? -2.574 -33.562 -5.973 1 97.5 81 SER B CA 1
ATOM 2652 C C . SER B 1 81 ? -2.918 -32.5 -6.996 1 97.5 81 SER B C 1
ATOM 2654 O O . SER B 1 81 ? -3.145 -32.781 -8.172 1 97.5 81 SER B O 1
ATOM 2656 N N . ASP B 1 82 ? -3.041 -31.281 -6.598 1 97.56 82 ASP B N 1
ATOM 2657 C CA . ASP B 1 82 ? -3.33 -30.172 -7.496 1 97.56 82 ASP B CA 1
ATOM 2658 C C . ASP B 1 82 ? -2.045 -29.562 -8.039 1 97.56 82 ASP B C 1
ATOM 2660 O O . ASP B 1 82 ? -1.327 -28.859 -7.309 1 97.56 82 ASP B O 1
ATOM 2664 N N . SER B 1 83 ? -1.814 -29.703 -9.258 1 97 83 SER B N 1
ATOM 2665 C CA . SER B 1 83 ? -0.554 -29.266 -9.852 1 97 83 SER B CA 1
ATOM 2666 C C . SER B 1 83 ? -0.57 -27.781 -10.172 1 97 83 SER B C 1
ATOM 2668 O O . SER B 1 83 ? 0.461 -27.203 -10.523 1 97 83 SER B O 1
ATOM 2670 N N . ASN B 1 84 ? -1.732 -27.141 -10.023 1 98.31 84 ASN B N 1
ATOM 2671 C CA . ASN B 1 84 ? -1.855 -25.75 -10.453 1 98.31 84 ASN B CA 1
ATOM 2672 C C . ASN B 1 84 ? -2.018 -24.812 -9.266 1 98.31 84 ASN B C 1
ATOM 2674 O O . ASN B 1 84 ? -2.365 -23.641 -9.438 1 98.31 84 ASN B O 1
ATOM 2678 N N . ILE B 1 85 ? -1.792 -25.297 -8.078 1 98.75 85 ILE B N 1
ATOM 2679 C CA . ILE B 1 85 ? -1.821 -24.484 -6.871 1 98.75 85 ILE B CA 1
ATOM 2680 C C . ILE B 1 85 ? -0.432 -24.453 -6.238 1 98.75 85 ILE B C 1
ATOM 2682 O O . ILE B 1 85 ? 0.225 -25.484 -6.109 1 98.75 85 ILE B O 1
ATOM 2686 N N . VAL B 1 86 ? 0.04 -23.297 -5.938 1 98.81 86 VAL B N 1
ATOM 2687 C CA . VAL B 1 86 ? 1.334 -23.156 -5.277 1 98.81 86 VAL B CA 1
ATOM 2688 C C . VAL B 1 86 ? 1.171 -22.375 -3.977 1 98.81 86 VAL B C 1
ATOM 2690 O O . VAL B 1 86 ? 0.357 -21.453 -3.898 1 98.81 86 VAL B O 1
ATOM 2693 N N . ARG B 1 87 ? 1.87 -22.734 -2.947 1 98.81 87 ARG B N 1
ATOM 2694 C CA . ARG B 1 87 ? 1.981 -22.031 -1.671 1 98.81 87 ARG B CA 1
ATOM 2695 C C . ARG B 1 87 ? 3.369 -21.422 -1.5 1 98.81 87 ARG B C 1
ATOM 2697 O O . ARG B 1 87 ? 4.27 -21.688 -2.297 1 98.81 87 ARG B O 1
ATOM 2704 N N . PRO B 1 88 ? 3.568 -20.531 -0.561 1 98.88 88 PRO B N 1
ATOM 2705 C CA . PRO B 1 88 ? 4.891 -19.906 -0.45 1 98.88 88 PRO B CA 1
ATOM 2706 C C . PRO B 1 88 ? 6.02 -20.938 -0.381 1 98.88 88 PRO B C 1
ATOM 2708 O O . PRO B 1 88 ? 5.996 -21.828 0.468 1 98.88 88 PRO B O 1
ATOM 2711 N N . ALA B 1 89 ? 6.969 -20.719 -1.26 1 98.81 89 ALA B N 1
ATOM 2712 C CA . ALA B 1 89 ? 8.078 -21.656 -1.409 1 98.81 89 ALA B CA 1
ATOM 2713 C C . ALA B 1 89 ? 8.977 -21.656 -0.172 1 98.81 89 ALA B C 1
ATOM 2715 O O . ALA B 1 89 ? 9.727 -22.594 0.061 1 98.81 89 ALA B O 1
ATOM 2716 N N . ASN B 1 90 ? 8.938 -20.547 0.581 1 98.75 90 ASN B N 1
ATOM 2717 C CA . ASN B 1 90 ? 9.852 -20.422 1.708 1 98.75 90 ASN B CA 1
ATOM 2718 C C . ASN B 1 90 ? 9.219 -20.906 3.008 1 98.75 90 ASN B C 1
ATOM 2720 O O . ASN B 1 90 ? 9.742 -20.656 4.094 1 98.75 90 ASN B O 1
ATOM 2724 N N . TYR B 1 91 ? 8.086 -21.625 2.969 1 98 91 TYR B N 1
ATOM 2725 C CA . TYR B 1 91 ? 7.664 -22.469 4.086 1 98 91 TYR B CA 1
ATOM 2726 C C . TYR B 1 91 ? 8.625 -23.625 4.277 1 98 91 TYR B C 1
ATOM 2728 O O . TYR B 1 91 ? 9.336 -24.016 3.348 1 98 91 TYR B O 1
ATOM 2736 N N . PRO B 1 92 ? 8.594 -24.141 5.473 1 96 92 PRO B N 1
ATOM 2737 C CA . PRO B 1 92 ? 9.438 -25.328 5.676 1 96 92 PRO B CA 1
ATOM 2738 C C . PRO B 1 92 ? 9.172 -26.422 4.648 1 96 92 PRO B C 1
ATOM 2740 O O . PRO B 1 92 ? 8.016 -26.688 4.301 1 96 92 PRO B O 1
ATOM 2743 N N . PRO B 1 93 ? 10.258 -27 4.145 1 93.44 93 PRO B N 1
ATOM 2744 C CA . PRO B 1 93 ? 10.125 -27.938 3.029 1 93.44 93 PRO B CA 1
ATOM 2745 C C . PRO B 1 93 ? 9.328 -29.188 3.402 1 93.44 93 PRO B C 1
ATOM 2747 O O . PRO B 1 93 ? 8.852 -29.906 2.521 1 93.44 93 PRO B O 1
ATOM 2750 N N . GLU B 1 94 ? 9.156 -29.516 4.703 1 94.75 94 GLU B N 1
ATOM 2751 C CA . GLU B 1 94 ? 8.445 -30.703 5.164 1 94.75 94 GLU B CA 1
ATOM 2752 C C . GLU B 1 94 ? 6.941 -30.562 4.984 1 94.75 94 GLU B C 1
ATOM 2754 O O . GLU B 1 94 ? 6.203 -31.547 5.035 1 94.75 94 GLU B O 1
ATOM 2759 N N . LEU B 1 95 ? 6.508 -29.359 4.805 1 96.12 95 LEU B N 1
ATOM 2760 C CA . LEU B 1 95 ? 5.078 -29.109 4.656 1 96.12 95 LEU B CA 1
ATOM 2761 C C . LEU B 1 95 ? 4.602 -29.5 3.262 1 96.12 95 LEU B C 1
ATOM 2763 O O . LEU B 1 95 ? 5.367 -29.438 2.297 1 96.12 95 LEU B O 1
ATOM 2767 N N . PRO B 1 96 ? 3.357 -29.906 3.148 1 97.62 96 PRO B N 1
ATOM 2768 C CA . PRO B 1 96 ? 2.824 -30.328 1.849 1 97.62 96 PRO B CA 1
ATOM 2769 C C . PRO B 1 96 ? 2.76 -29.172 0.845 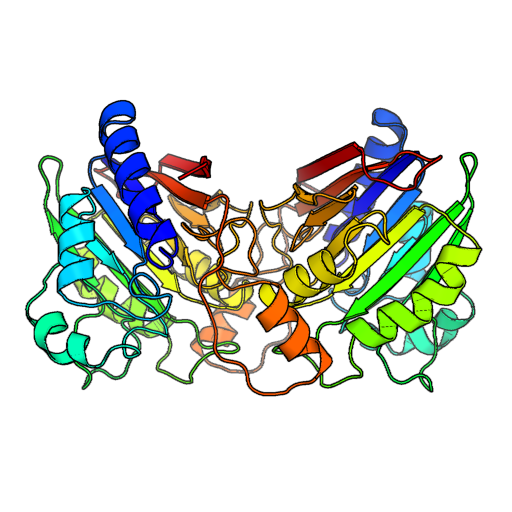1 97.62 96 PRO B C 1
ATOM 2771 O O . PRO B 1 96 ? 2.908 -28.016 1.224 1 97.62 96 PRO B O 1
ATOM 2774 N N . GLY B 1 97 ? 2.555 -29.516 -0.441 1 98.06 97 GLY B N 1
ATOM 2775 C CA . GLY B 1 97 ? 2.436 -28.547 -1.513 1 98.06 97 GLY B CA 1
ATOM 2776 C C . GLY B 1 97 ? 3.768 -28.172 -2.139 1 98.06 97 GLY B C 1
ATOM 2777 O O . GLY B 1 97 ? 4.809 -28.703 -1.752 1 98.06 97 GLY B O 1
ATOM 2778 N N . LYS B 1 98 ? 3.678 -27.359 -3.098 1 97.88 98 LYS B N 1
ATOM 2779 C CA . LYS B 1 98 ? 4.863 -26.906 -3.82 1 97.88 98 LYS B CA 1
ATOM 2780 C C . LYS B 1 98 ? 4.922 -25.391 -3.869 1 97.88 98 LYS B C 1
ATOM 2782 O O . LYS B 1 98 ? 3.891 -24.719 -3.795 1 97.88 98 LYS B O 1
ATOM 2787 N N . GLY B 1 99 ? 6.152 -24.938 -4.012 1 98.44 99 GLY B N 1
ATOM 2788 C CA . GLY B 1 99 ? 6.359 -23.484 -4.023 1 98.44 99 GLY B CA 1
ATOM 2789 C C . GLY B 1 99 ? 6.301 -22.891 -5.414 1 98.44 99 GLY B C 1
ATOM 2790 O O . GLY B 1 99 ? 6.148 -21.672 -5.562 1 98.44 99 GLY B O 1
ATOM 2791 N N . SER B 1 100 ? 6.469 -23.734 -6.402 1 98.62 100 SER B N 1
ATOM 2792 C CA . SER B 1 100 ? 6.43 -23.312 -7.801 1 98.62 100 SER B CA 1
ATOM 2793 C C . SER B 1 100 ? 5.875 -24.406 -8.695 1 98.62 100 SER B C 1
ATOM 2795 O O . SER B 1 100 ? 5.785 -25.562 -8.289 1 98.62 100 SER B O 1
ATOM 2797 N N . THR B 1 101 ? 5.391 -24 -9.867 1 98.44 101 THR B N 1
ATOM 2798 C CA . THR B 1 101 ? 4.883 -24.969 -10.844 1 98.44 101 THR B CA 1
ATOM 2799 C C . THR B 1 101 ? 5.027 -24.422 -12.258 1 98.44 101 THR B C 1
ATOM 2801 O O . THR B 1 101 ? 5.316 -23.234 -12.453 1 98.44 101 THR B O 1
ATOM 2804 N N . ILE B 1 102 ? 4.996 -25.266 -13.227 1 98.44 102 ILE B N 1
ATOM 2805 C CA . ILE B 1 102 ? 4.969 -24.922 -14.641 1 98.44 102 ILE B CA 1
ATOM 2806 C C . ILE B 1 102 ? 3.625 -25.312 -15.242 1 98.44 102 ILE B C 1
ATOM 2808 O O . ILE B 1 102 ? 3.176 -26.453 -15.078 1 98.44 102 ILE B O 1
ATOM 2812 N N . ILE B 1 103 ? 2.98 -24.344 -15.805 1 97.81 103 ILE B N 1
ATOM 2813 C CA . ILE B 1 103 ? 1.729 -24.672 -16.484 1 97.81 103 ILE B CA 1
ATOM 2814 C C . ILE B 1 103 ? 1.876 -24.422 -17.984 1 97.81 103 ILE B C 1
ATOM 2816 O O . ILE B 1 103 ? 2.646 -23.562 -18.406 1 97.81 103 ILE B O 1
ATOM 2820 N N . SER B 1 104 ? 1.134 -25.219 -18.734 1 96.31 104 SER B N 1
ATOM 2821 C CA . SER B 1 104 ? 1.227 -25.156 -20.188 1 96.31 104 SER B CA 1
ATOM 2822 C C . SER B 1 104 ? -0.102 -24.734 -20.812 1 96.31 104 SER B C 1
ATOM 2824 O O . SER B 1 104 ? -1.168 -25.031 -20.266 1 96.31 104 SER B O 1
ATOM 2826 N N . GLY B 1 105 ? -0.007 -23.938 -21.875 1 91.81 105 GLY B N 1
ATOM 2827 C CA . GLY B 1 105 ? -1.152 -23.562 -22.688 1 91.81 105 GLY B CA 1
ATOM 2828 C C . GLY B 1 105 ? -0.867 -23.609 -24.172 1 91.81 105 GLY B C 1
ATOM 2829 O O . GLY B 1 105 ? 0.154 -24.141 -24.609 1 91.81 105 GLY B O 1
ATOM 2830 N N . GLU B 1 106 ? -1.787 -23.094 -24.938 1 88.94 106 GLU B N 1
ATOM 2831 C CA . GLU B 1 106 ? -1.67 -23.125 -26.391 1 88.94 106 GLU B CA 1
ATOM 2832 C C . GLU B 1 106 ? -0.476 -22.297 -26.875 1 88.94 106 GLU B C 1
ATOM 2834 O O . GLU B 1 106 ? 0.15 -22.625 -27.875 1 88.94 106 GLU B O 1
ATOM 2839 N N . ASN B 1 107 ? -0.154 -21.328 -26.094 1 86.81 107 ASN B N 1
ATOM 2840 C CA . ASN B 1 107 ? 0.865 -20.391 -26.531 1 86.81 107 ASN B CA 1
ATOM 2841 C C . ASN B 1 107 ? 2.189 -20.609 -25.812 1 86.81 107 ASN B C 1
ATOM 2843 O O . ASN B 1 107 ? 3.084 -19.766 -25.875 1 86.81 107 ASN B O 1
ATOM 2847 N N . GLY B 1 108 ? 2.264 -21.719 -25.094 1 92.12 108 GLY B N 1
ATOM 2848 C CA . GLY B 1 108 ? 3.518 -22.016 -24.422 1 92.12 108 GLY B CA 1
ATOM 2849 C C . GLY B 1 108 ? 3.34 -22.328 -22.953 1 92.12 108 GLY B C 1
ATOM 2850 O O . GLY B 1 108 ? 2.262 -22.75 -22.531 1 92.12 108 GLY B O 1
ATOM 2851 N N . LYS B 1 109 ? 4.488 -22.281 -22.266 1 96.69 109 LYS B N 1
ATOM 2852 C CA . LYS B 1 109 ? 4.441 -22.609 -20.844 1 96.69 109 LYS B CA 1
ATOM 2853 C C . LYS B 1 109 ? 5 -21.469 -20 1 96.69 109 LYS B C 1
ATOM 2855 O O . LYS B 1 109 ? 5.828 -20.688 -20.469 1 96.69 109 LYS B O 1
ATOM 2860 N N . ILE B 1 110 ? 4.531 -21.344 -18.844 1 98.31 110 ILE B N 1
ATOM 2861 C CA . ILE B 1 110 ? 5.031 -20.344 -17.906 1 98.31 110 ILE B CA 1
ATOM 2862 C C . ILE B 1 110 ? 5.277 -20.969 -16.547 1 98.31 110 ILE B C 1
ATOM 2864 O O . ILE B 1 110 ? 4.641 -21.953 -16.188 1 98.31 110 ILE B O 1
ATOM 2868 N N . GLY B 1 111 ? 6.316 -20.422 -15.859 1 98.75 111 GLY B N 1
ATOM 2869 C CA . GLY B 1 111 ? 6.555 -20.781 -14.469 1 98.75 111 GLY B CA 1
ATOM 2870 C C . GLY B 1 111 ? 5.867 -19.844 -13.492 1 98.75 111 GLY B C 1
ATOM 2871 O O . GLY B 1 111 ? 5.762 -18.641 -13.75 1 98.75 111 GLY B O 1
ATOM 2872 N N . ILE B 1 112 ? 5.383 -20.359 -12.422 1 98.94 112 ILE B N 1
ATOM 2873 C CA . ILE B 1 112 ? 4.738 -19.594 -11.359 1 98.94 112 ILE B CA 1
ATOM 2874 C C . ILE B 1 112 ? 5.438 -19.891 -10.031 1 98.94 112 ILE B C 1
ATOM 2876 O O . ILE B 1 112 ? 5.695 -21.047 -9.695 1 98.94 112 ILE B O 1
ATOM 2880 N N . LEU B 1 113 ? 5.797 -18.844 -9.32 1 98.94 113 LEU B N 1
ATOM 2881 C CA . LEU B 1 113 ? 6.48 -18.938 -8.039 1 98.94 113 LEU B CA 1
ATOM 2882 C C . LEU B 1 113 ? 5.754 -18.109 -6.977 1 98.94 113 LEU B C 1
ATOM 2884 O O . LEU B 1 113 ? 5.406 -16.953 -7.211 1 98.94 113 LEU B O 1
ATOM 2888 N N . ASN B 1 114 ? 5.414 -18.734 -5.887 1 98.94 114 ASN B N 1
ATOM 2889 C CA . ASN B 1 114 ? 4.828 -18.062 -4.738 1 98.94 114 ASN B CA 1
ATOM 2890 C C . ASN B 1 114 ? 5.824 -17.938 -3.59 1 98.94 114 ASN B C 1
ATOM 2892 O O . ASN B 1 114 ? 6.496 -18.906 -3.236 1 98.94 114 ASN B O 1
ATOM 2896 N N . LEU B 1 115 ? 6.008 -16.719 -3.09 1 98.94 115 LEU B N 1
ATOM 2897 C CA . LEU B 1 115 ? 6.875 -16.422 -1.959 1 98.94 115 LEU B CA 1
ATOM 2898 C C . LEU B 1 115 ? 6.125 -15.617 -0.898 1 98.94 115 LEU B C 1
ATOM 2900 O O . LEU B 1 115 ? 5.133 -14.953 -1.202 1 98.94 115 LEU B O 1
ATOM 2904 N N . MET B 1 116 ? 6.598 -15.672 0.336 1 98.81 116 MET B N 1
ATOM 2905 C CA . MET B 1 116 ? 6.004 -14.898 1.423 1 98.81 116 MET B CA 1
ATOM 2906 C C . MET B 1 116 ? 7.066 -14.086 2.156 1 98.81 116 MET B C 1
ATOM 2908 O O . MET B 1 116 ? 8.172 -14.578 2.406 1 98.81 116 MET B O 1
ATOM 2912 N N . GLY B 1 117 ? 6.738 -12.828 2.404 1 98.62 117 GLY B N 1
ATOM 2913 C CA . GLY B 1 117 ? 7.637 -11.969 3.162 1 98.62 117 GLY B CA 1
ATOM 2914 C C . GLY B 1 117 ? 7.75 -12.367 4.621 1 98.62 117 GLY B C 1
ATOM 2915 O O . GLY B 1 117 ? 6.996 -13.219 5.102 1 98.62 117 GLY B O 1
ATOM 2916 N N . ARG B 1 118 ? 8.711 -11.711 5.305 1 98 118 ARG B N 1
ATOM 2917 C CA . ARG B 1 118 ? 8.945 -12.008 6.711 1 98 118 ARG B CA 1
ATOM 2918 C C . ARG B 1 118 ? 8.695 -10.781 7.582 1 98 118 ARG B C 1
ATOM 2920 O O . ARG B 1 118 ? 8.445 -10.906 8.781 1 98 118 ARG B O 1
ATOM 2927 N N . VAL B 1 119 ? 8.828 -9.57 7.012 1 98.06 119 VAL B N 1
ATOM 2928 C CA . VAL B 1 119 ? 8.656 -8.352 7.793 1 98.06 119 VAL B CA 1
ATOM 2929 C C . VAL B 1 119 ? 7.199 -8.227 8.242 1 98.06 119 VAL B C 1
ATOM 2931 O O . VAL B 1 119 ? 6.297 -8.102 7.414 1 98.06 119 VAL B O 1
ATOM 2934 N N . TYR B 1 120 ? 6.879 -8.227 9.562 1 97.56 120 TYR B N 1
ATOM 2935 C CA . TYR B 1 120 ? 5.574 -8.117 10.203 1 97.56 120 TYR B CA 1
ATOM 2936 C C . TYR B 1 120 ? 4.727 -9.352 9.922 1 97.56 120 TYR B C 1
ATOM 2938 O O . TYR B 1 120 ? 3.496 -9.289 9.945 1 97.56 120 TYR B O 1
ATOM 2946 N N . MET B 1 121 ? 5.312 -10.445 9.492 1 97.62 121 MET B N 1
ATOM 2947 C CA . MET B 1 121 ? 4.641 -11.703 9.188 1 97.62 121 MET B CA 1
ATOM 2948 C C . MET B 1 121 ? 5.301 -12.867 9.914 1 97.62 121 MET B C 1
ATOM 2950 O O . MET B 1 121 ? 6.16 -12.664 10.773 1 97.62 121 MET B O 1
ATOM 2954 N N . ASP B 1 122 ? 4.848 -14.062 9.672 1 94.5 122 ASP B N 1
ATOM 2955 C CA . ASP B 1 122 ? 5.41 -15.234 10.344 1 94.5 122 ASP B CA 1
ATOM 2956 C C . ASP B 1 122 ? 6.898 -15.383 10.039 1 94.5 122 ASP B C 1
ATOM 2958 O O . ASP B 1 122 ? 7.355 -15 8.953 1 94.5 122 ASP B O 1
ATOM 2962 N N . SER B 1 123 ? 7.582 -15.906 10.984 1 94.56 123 SER B N 1
ATOM 2963 C CA . SER B 1 123 ? 9.008 -16.172 10.805 1 94.56 123 SER B CA 1
ATOM 2964 C C . SER B 1 123 ? 9.227 -17.469 10.031 1 94.56 123 SER B C 1
ATOM 2966 O O . SER B 1 123 ? 9.117 -18.562 10.594 1 94.56 123 SER B O 1
ATOM 2968 N N . ILE B 1 124 ? 9.5 -17.422 8.797 1 96.5 124 ILE B N 1
ATOM 2969 C CA . ILE B 1 124 ? 9.773 -18.578 7.941 1 96.5 124 ILE B CA 1
ATOM 2970 C C . ILE B 1 124 ? 11.086 -18.359 7.199 1 96.5 124 ILE B C 1
ATOM 2972 O O . ILE B 1 124 ? 11.852 -17.453 7.523 1 96.5 124 ILE B O 1
ATOM 2976 N N . ASP B 1 125 ? 11.43 -19.266 6.309 1 97.31 125 ASP B N 1
ATOM 2977 C CA . ASP B 1 125 ? 12.719 -19.188 5.625 1 97.31 125 ASP B CA 1
ATOM 2978 C C . ASP B 1 125 ? 12.797 -17.953 4.738 1 97.31 125 ASP B C 1
ATOM 2980 O O . ASP B 1 125 ? 11.773 -17.344 4.418 1 97.31 125 ASP B O 1
ATOM 2984 N N . CYS B 1 126 ? 13.977 -17.547 4.309 1 97.94 126 CYS B N 1
ATOM 2985 C CA . CYS B 1 126 ? 14.234 -16.344 3.518 1 97.94 126 CYS B CA 1
ATOM 2986 C C . CYS B 1 126 ? 13.602 -16.469 2.133 1 97.94 126 CYS B C 1
ATOM 2988 O O . CYS B 1 126 ? 13.938 -17.359 1.367 1 97.94 126 CYS B O 1
ATOM 2990 N N . PRO B 1 127 ? 12.734 -15.562 1.77 1 98.62 127 PRO B N 1
ATOM 2991 C CA . PRO B 1 127 ? 12.117 -15.641 0.446 1 98.62 127 PRO B CA 1
ATOM 2992 C C . PRO B 1 127 ? 13.109 -15.422 -0.689 1 98.62 127 PRO B C 1
ATOM 2994 O O . PRO B 1 127 ? 12.922 -15.938 -1.793 1 98.62 127 PRO B O 1
ATOM 2997 N N . PHE B 1 128 ? 14.164 -14.672 -0.488 1 98.56 128 PHE B N 1
ATOM 2998 C CA . PHE B 1 128 ? 15.18 -14.438 -1.51 1 98.56 128 PHE B CA 1
ATOM 2999 C C . PHE B 1 128 ? 15.914 -15.727 -1.851 1 98.56 128 PHE B C 1
ATOM 3001 O O . PHE B 1 128 ? 16.078 -16.062 -3.025 1 98.56 128 PHE B O 1
ATOM 3008 N N . LYS B 1 129 ? 16.312 -16.406 -0.828 1 98.19 129 LYS B N 1
ATOM 3009 C CA . LYS B 1 129 ? 17.016 -17.672 -1.035 1 98.19 129 LYS B CA 1
ATOM 3010 C C . LYS B 1 129 ? 16.078 -18.719 -1.633 1 98.19 129 LYS B C 1
ATOM 3012 O O . LYS B 1 129 ? 16.5 -19.516 -2.467 1 98.19 129 LYS B O 1
ATOM 3017 N N . ALA B 1 130 ? 14.875 -18.719 -1.128 1 98.56 130 ALA B N 1
ATOM 3018 C CA . ALA B 1 130 ? 13.883 -19.641 -1.702 1 98.56 130 ALA B CA 1
ATOM 3019 C C . ALA B 1 130 ? 13.68 -19.359 -3.189 1 98.56 130 ALA B C 1
ATOM 3021 O O . ALA 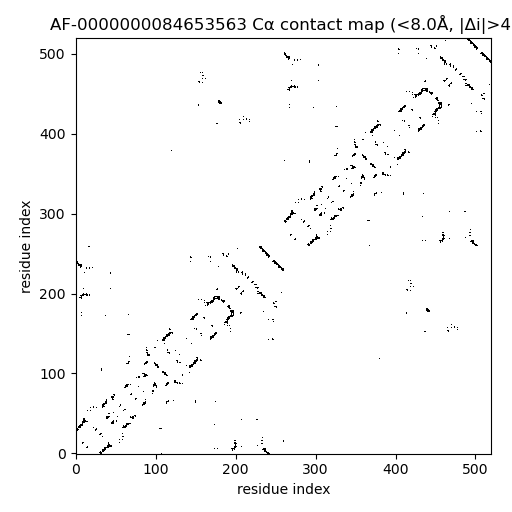B 1 130 ? 13.516 -20.297 -3.982 1 98.56 130 ALA B O 1
ATOM 3022 N N . ALA B 1 131 ? 13.648 -18.078 -3.547 1 98.75 131 ALA B N 1
ATOM 3023 C CA . ALA B 1 131 ? 13.531 -17.703 -4.953 1 98.75 131 ALA B CA 1
ATOM 3024 C C . ALA B 1 131 ? 14.68 -18.297 -5.773 1 98.75 131 ALA B C 1
ATOM 3026 O O . ALA B 1 131 ? 14.453 -18.859 -6.844 1 98.75 131 ALA B O 1
ATOM 3027 N N . GLU B 1 132 ? 15.867 -18.172 -5.273 1 98.06 132 GLU B N 1
ATOM 3028 C CA . GLU B 1 132 ? 17.031 -18.719 -5.965 1 98.06 132 GLU B CA 1
ATOM 3029 C C . GLU B 1 132 ? 16.875 -20.219 -6.195 1 98.06 132 GLU B C 1
ATOM 3031 O O . GLU B 1 132 ? 17.125 -20.719 -7.297 1 98.06 132 GLU B O 1
ATOM 3036 N N . ARG B 1 133 ? 16.484 -20.828 -5.168 1 98 133 ARG B N 1
ATOM 3037 C CA . ARG B 1 133 ? 16.312 -22.281 -5.234 1 98 133 ARG B CA 1
ATOM 3038 C C . ARG B 1 133 ? 15.289 -22.656 -6.297 1 98 133 ARG B C 1
ATOM 3040 O O . ARG B 1 133 ? 15.562 -23.5 -7.156 1 98 133 ARG B O 1
ATOM 3047 N N . GLU B 1 134 ? 14.125 -22.047 -6.27 1 98.38 134 GLU B N 1
ATOM 3048 C CA . GLU B 1 134 ? 13.039 -22.391 -7.176 1 98.38 134 GLU B CA 1
ATOM 3049 C C . GLU B 1 134 ? 13.367 -22.016 -8.617 1 98.38 134 GLU B C 1
ATOM 3051 O O . GLU B 1 134 ? 12.945 -22.688 -9.555 1 98.38 134 GLU B O 1
ATOM 3056 N N . LEU B 1 135 ? 14.062 -20.875 -8.789 1 98.31 135 LEU B N 1
ATOM 3057 C CA . LEU B 1 135 ? 14.359 -20.359 -10.117 1 98.31 135 LEU B CA 1
ATOM 3058 C C . LEU B 1 135 ? 15.297 -21.297 -10.875 1 98.31 135 LEU B C 1
ATOM 3060 O O . LEU B 1 135 ? 15.32 -21.297 -12.102 1 98.31 135 LEU B O 1
ATOM 3064 N N . GLU B 1 136 ? 16.125 -22.031 -10.141 1 95.94 136 GLU B N 1
ATOM 3065 C CA . GLU B 1 136 ? 17.016 -22.984 -10.789 1 95.94 136 GLU B CA 1
ATOM 3066 C C . GLU B 1 136 ? 16.234 -23.953 -11.68 1 95.94 136 GLU B C 1
ATOM 3068 O O . GLU B 1 136 ? 16.578 -24.172 -12.836 1 95.94 136 GLU B O 1
ATOM 3073 N N . PHE B 1 137 ? 15.242 -24.453 -11.133 1 95.12 137 PHE B N 1
ATOM 3074 C CA . PHE B 1 137 ? 14.398 -25.391 -11.867 1 95.12 137 PHE B CA 1
ATOM 3075 C C . PHE B 1 137 ? 13.539 -24.656 -12.891 1 95.12 137 PHE B C 1
ATOM 3077 O O . PHE B 1 137 ? 13.453 -25.078 -14.047 1 95.12 137 PHE B O 1
ATOM 3084 N N . LEU B 1 138 ? 12.914 -23.562 -12.57 1 97.5 138 LEU B N 1
ATOM 3085 C CA . LEU B 1 138 ? 11.961 -22.859 -13.422 1 97.5 138 LEU B CA 1
ATOM 3086 C C . LEU B 1 138 ? 12.648 -22.328 -14.672 1 97.5 138 LEU B C 1
ATOM 3088 O O . LEU B 1 138 ? 12.133 -22.484 -15.781 1 97.5 138 LEU B O 1
ATOM 3092 N N . LYS B 1 139 ? 13.773 -21.781 -14.492 1 93.62 139 LYS B N 1
ATOM 3093 C CA . LYS B 1 139 ? 14.445 -21.109 -15.594 1 93.62 139 LYS B CA 1
ATOM 3094 C C . LYS B 1 139 ? 15.016 -22.109 -16.594 1 93.62 139 LYS B C 1
ATOM 3096 O O . LYS B 1 139 ? 15.25 -21.781 -17.75 1 93.62 139 LYS B O 1
ATOM 3101 N N . SER B 1 140 ? 15.227 -23.312 -16.078 1 94.38 140 SER B N 1
ATOM 3102 C CA . SER B 1 140 ? 15.688 -24.359 -16.984 1 94.38 140 SER B CA 1
ATOM 3103 C C . SER B 1 140 ? 14.562 -24.875 -17.875 1 94.38 140 SER B C 1
ATOM 3105 O O . SER B 1 140 ? 14.805 -25.516 -18.891 1 94.38 140 SER B O 1
ATOM 3107 N N . ASN B 1 141 ? 13.367 -24.484 -17.547 1 94.25 141 ASN B N 1
ATOM 3108 C CA . ASN B 1 141 ? 12.234 -25.094 -18.234 1 94.25 141 ASN B CA 1
ATOM 3109 C C . ASN B 1 141 ? 11.344 -24.047 -18.891 1 94.25 141 ASN B C 1
ATOM 3111 O O . ASN B 1 141 ? 10.586 -24.344 -19.812 1 94.25 141 ASN B O 1
ATOM 3115 N N . CYS B 1 142 ? 11.375 -22.844 -18.391 1 94.44 142 CYS B N 1
ATOM 3116 C CA . CYS B 1 142 ? 10.516 -21.797 -18.922 1 94.44 142 CYS B CA 1
ATOM 3117 C C . CYS B 1 142 ? 11.242 -20.453 -18.953 1 94.44 142 CYS B C 1
ATOM 3119 O O . CYS B 1 142 ? 12.062 -20.172 -18.078 1 94.44 142 CYS B O 1
ATOM 3121 N N . LYS B 1 143 ? 10.945 -19.656 -19.953 1 95.69 143 LYS B N 1
ATOM 3122 C CA . LYS B 1 143 ? 11.492 -18.297 -20.062 1 95.69 143 LYS B CA 1
ATOM 3123 C C . LYS B 1 143 ? 10.648 -17.297 -19.266 1 95.69 143 LYS B C 1
ATOM 3125 O O . LYS B 1 143 ? 11.18 -16.328 -18.719 1 95.69 143 LYS B O 1
ATOM 3130 N N . ILE B 1 144 ? 9.359 -17.562 -19.266 1 98.56 144 ILE B N 1
ATOM 3131 C CA . ILE B 1 144 ? 8.422 -16.672 -18.594 1 98.56 144 ILE B CA 1
ATOM 3132 C C . ILE B 1 144 ? 8.148 -17.172 -17.188 1 98.56 144 ILE B C 1
ATOM 3134 O O . ILE B 1 144 ? 7.691 -18.297 -17 1 98.56 144 ILE B O 1
ATOM 3138 N N . VAL B 1 145 ? 8.516 -16.406 -16.156 1 98.88 145 VAL B N 1
ATOM 3139 C CA . VAL B 1 145 ? 8.297 -16.75 -14.758 1 98.88 145 VAL B CA 1
ATOM 3140 C C . VAL B 1 145 ? 7.531 -15.625 -14.062 1 98.88 145 VAL B C 1
ATOM 3142 O O . VAL B 1 145 ? 7.953 -14.469 -14.094 1 98.88 145 VAL B O 1
ATOM 3145 N N . VAL B 1 146 ? 6.387 -15.938 -13.508 1 98.94 146 VAL B N 1
ATOM 3146 C CA . VAL B 1 146 ? 5.547 -15.031 -12.727 1 98.94 146 VAL B CA 1
ATOM 3147 C C . VAL B 1 146 ? 5.77 -15.273 -11.234 1 98.94 146 VAL B C 1
ATOM 3149 O O . VAL B 1 146 ? 5.562 -16.391 -10.75 1 98.94 146 VAL B O 1
ATOM 3152 N N . VAL B 1 147 ? 6.176 -14.234 -10.5 1 99 147 VAL B N 1
ATOM 3153 C CA . VAL B 1 147 ? 6.426 -14.367 -9.062 1 99 147 VAL B CA 1
ATOM 3154 C C . VAL B 1 147 ? 5.355 -13.602 -8.281 1 99 147 VAL B C 1
ATOM 3156 O O . VAL B 1 147 ? 5.164 -12.406 -8.484 1 99 147 VAL B O 1
ATOM 3159 N N . ASP B 1 148 ? 4.605 -14.289 -7.488 1 99 148 ASP B N 1
ATOM 3160 C CA . ASP B 1 148 ? 3.742 -13.672 -6.484 1 99 148 ASP B CA 1
ATOM 3161 C C . ASP B 1 148 ? 4.48 -13.5 -5.156 1 99 148 ASP B C 1
ATOM 3163 O O . ASP B 1 148 ? 4.777 -14.477 -4.473 1 99 148 ASP B O 1
ATOM 3167 N N . MET B 1 149 ? 4.789 -12.289 -4.789 1 98.94 149 MET B N 1
ATOM 3168 C CA . MET B 1 149 ? 5.395 -11.945 -3.504 1 98.94 149 MET B CA 1
ATOM 3169 C C . MET B 1 149 ? 4.328 -11.523 -2.498 1 98.94 149 MET B C 1
ATOM 3171 O O . MET B 1 149 ? 3.967 -10.344 -2.424 1 98.94 149 MET B O 1
ATOM 3175 N N . HIS B 1 150 ? 3.871 -12.508 -1.729 1 98.94 150 HIS B N 1
ATOM 3176 C CA . HIS B 1 150 ? 2.873 -12.281 -0.692 1 98.94 150 HIS B CA 1
ATOM 3177 C C . HIS B 1 150 ? 3.508 -11.711 0.57 1 98.94 150 HIS B C 1
ATOM 3179 O O . HIS B 1 150 ? 4.066 -12.453 1.381 1 98.94 150 HIS B O 1
ATOM 3185 N N . ALA B 1 151 ? 3.422 -10.367 0.743 1 98.88 151 ALA B N 1
ATOM 3186 C CA . ALA B 1 151 ? 4.18 -9.734 1.818 1 98.88 151 ALA B CA 1
ATOM 3187 C C . ALA B 1 151 ? 3.469 -8.484 2.328 1 98.88 151 ALA B C 1
ATOM 3189 O O . ALA B 1 151 ? 2.652 -7.895 1.617 1 98.88 151 ALA B O 1
ATOM 3190 N N . GLU B 1 152 ? 3.779 -8.086 3.529 1 98.69 152 GLU B N 1
ATOM 3191 C CA . GLU B 1 152 ? 3.215 -6.895 4.152 1 98.69 152 GLU B CA 1
ATOM 3192 C C . GLU B 1 152 ? 4.02 -5.648 3.791 1 98.69 152 GLU B C 1
ATOM 3194 O O . GLU B 1 152 ? 3.479 -4.688 3.24 1 98.69 152 GLU B O 1
ATOM 3199 N N . ALA B 1 153 ? 5.305 -5.668 4.066 1 98.56 153 ALA B N 1
ATOM 3200 C CA . ALA B 1 153 ? 6.152 -4.484 3.959 1 98.56 153 ALA B CA 1
ATOM 3201 C C . ALA B 1 153 ? 6.469 -4.168 2.5 1 98.56 153 ALA B C 1
ATOM 3203 O O . ALA B 1 153 ? 6.945 -5.035 1.762 1 98.56 153 ALA B O 1
ATOM 3204 N N . THR B 1 154 ? 6.254 -2.959 2.115 1 98.56 154 THR B N 1
ATOM 3205 C CA . THR B 1 154 ? 6.562 -2.523 0.758 1 98.56 154 THR B CA 1
ATOM 3206 C C . THR B 1 154 ? 8.055 -2.633 0.479 1 98.56 154 THR B C 1
ATOM 3208 O O . THR B 1 154 ? 8.461 -2.947 -0.642 1 98.56 154 THR B O 1
ATOM 3211 N N . SER B 1 155 ? 8.883 -2.398 1.476 1 98.5 155 SER B N 1
ATOM 3212 C CA . SER B 1 155 ? 10.328 -2.469 1.294 1 98.5 155 SER B CA 1
ATOM 3213 C C . SER B 1 155 ? 10.766 -3.869 0.879 1 98.5 155 SER B C 1
ATOM 3215 O O . SER B 1 155 ? 11.609 -4.023 -0.004 1 98.5 155 SER B O 1
ATOM 3217 N N . GLU B 1 156 ? 10.195 -4.863 1.515 1 98.62 156 GLU B N 1
ATOM 3218 C CA . GLU B 1 156 ? 10.562 -6.246 1.212 1 98.62 156 GLU B CA 1
ATOM 3219 C C . GLU B 1 156 ? 10.117 -6.637 -0.194 1 98.62 156 GLU B C 1
ATOM 3221 O O . GLU B 1 156 ? 10.844 -7.316 -0.917 1 98.62 156 GLU B O 1
ATOM 3226 N N . LYS B 1 157 ? 8.898 -6.254 -0.603 1 98.88 157 LYS B N 1
ATOM 3227 C CA . LYS B 1 157 ? 8.391 -6.496 -1.95 1 98.88 157 LYS B CA 1
ATOM 3228 C C . LYS B 1 157 ? 9.289 -5.855 -3 1 98.88 157 LYS B C 1
ATOM 3230 O O . LYS B 1 157 ? 9.688 -6.508 -3.967 1 98.88 157 LYS B O 1
ATOM 3235 N N . CYS B 1 158 ? 9.625 -4.594 -2.725 1 98.88 158 CYS B N 1
ATOM 3236 C CA . CYS B 1 158 ? 10.492 -3.854 -3.637 1 98.88 158 CYS B CA 1
ATOM 3237 C C . CYS B 1 158 ? 11.867 -4.496 -3.719 1 98.88 158 CYS B C 1
ATOM 3239 O O . CYS B 1 158 ? 12.43 -4.641 -4.809 1 98.88 158 CYS B O 1
ATOM 3241 N N . ALA B 1 159 ? 12.375 -4.883 -2.582 1 98.88 159 ALA B N 1
ATOM 3242 C CA . ALA B 1 159 ? 13.711 -5.477 -2.523 1 98.88 159 ALA B CA 1
ATOM 3243 C C . ALA B 1 159 ? 13.781 -6.75 -3.361 1 98.88 159 ALA B C 1
ATOM 3245 O O . ALA B 1 159 ? 14.742 -6.961 -4.102 1 98.88 159 ALA B O 1
ATOM 3246 N N . LEU B 1 160 ? 12.805 -7.562 -3.219 1 98.94 160 LEU B N 1
ATOM 3247 C CA . LEU B 1 160 ? 12.805 -8.805 -3.992 1 98.94 160 LEU B CA 1
ATOM 3248 C C . LEU B 1 160 ? 12.75 -8.508 -5.488 1 98.94 160 LEU B C 1
ATOM 3250 O O . LEU B 1 160 ? 13.406 -9.18 -6.281 1 98.94 160 LEU B O 1
ATOM 3254 N N . ALA B 1 161 ? 11.906 -7.539 -5.871 1 98.94 161 ALA B N 1
ATOM 3255 C CA . ALA B 1 161 ? 11.766 -7.18 -7.281 1 98.94 161 ALA B CA 1
ATOM 3256 C C . ALA B 1 161 ? 13.102 -6.73 -7.867 1 98.94 161 ALA B C 1
ATOM 3258 O O . ALA B 1 161 ? 13.492 -7.18 -8.945 1 98.94 161 ALA B O 1
ATOM 3259 N N . TRP B 1 162 ? 13.781 -5.875 -7.176 1 98.81 162 TRP B N 1
ATOM 3260 C CA . TRP B 1 162 ? 15.086 -5.406 -7.629 1 98.81 162 TRP B CA 1
ATOM 3261 C C . TRP B 1 162 ? 16.094 -6.551 -7.668 1 98.81 162 TRP B C 1
ATOM 3263 O O . TRP B 1 162 ? 16.922 -6.625 -8.578 1 98.81 162 TRP B O 1
ATOM 3273 N N . TYR B 1 163 ? 16 -7.422 -6.656 1 98.81 163 TYR B N 1
ATOM 3274 C CA . TYR B 1 163 ? 16.906 -8.562 -6.535 1 98.81 163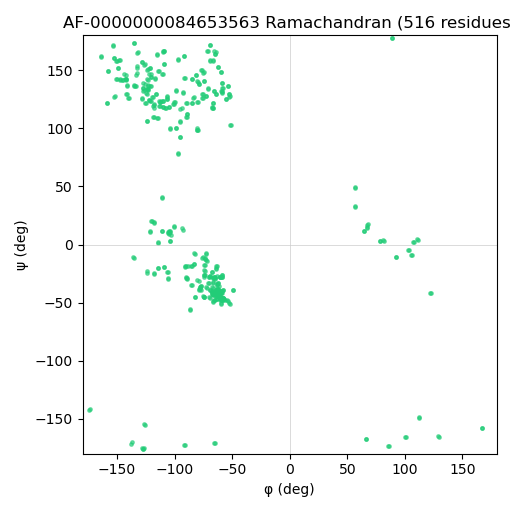 TYR B CA 1
ATOM 3275 C C . TYR B 1 163 ? 16.766 -9.5 -7.727 1 98.81 163 TYR B C 1
ATOM 3277 O O . TYR B 1 163 ? 17.75 -10.086 -8.188 1 98.81 163 TYR B O 1
ATOM 3285 N N . LEU B 1 164 ? 15.547 -9.617 -8.281 1 98.81 164 LEU B N 1
ATOM 3286 C CA . LEU B 1 164 ? 15.258 -10.602 -9.32 1 98.81 164 LEU B CA 1
ATOM 3287 C C . LEU B 1 164 ? 15.188 -9.93 -10.688 1 98.81 164 LEU B C 1
ATOM 3289 O O . LEU B 1 164 ? 14.852 -10.578 -11.68 1 98.81 164 LEU B O 1
ATOM 3293 N N . ASP B 1 165 ? 15.445 -8.617 -10.797 1 98.75 165 ASP B N 1
ATOM 3294 C CA . ASP B 1 165 ? 15.312 -7.875 -12.047 1 98.75 165 ASP B CA 1
ATOM 3295 C C . ASP B 1 165 ? 16.156 -8.516 -13.156 1 98.75 165 ASP B C 1
ATOM 3297 O O . ASP B 1 165 ? 17.359 -8.719 -12.992 1 98.75 165 ASP B O 1
ATOM 3301 N N . GLY B 1 166 ? 15.477 -8.805 -14.219 1 98.44 166 GLY B N 1
ATOM 3302 C CA . GLY B 1 166 ? 16.141 -9.398 -15.367 1 98.44 166 GLY B CA 1
ATOM 3303 C C . GLY B 1 166 ? 16.109 -10.914 -15.359 1 98.44 166 GLY B C 1
ATOM 3304 O O . GLY B 1 166 ? 16.422 -11.555 -16.375 1 98.44 166 GLY B O 1
ATOM 3305 N N . ARG B 1 167 ? 15.703 -11.492 -14.266 1 98.31 167 ARG B N 1
ATOM 3306 C CA . ARG B 1 167 ? 15.773 -12.945 -14.133 1 98.31 167 ARG B CA 1
ATOM 3307 C C . ARG B 1 167 ? 14.383 -13.562 -14.172 1 98.31 167 ARG B C 1
ATOM 3309 O O . ARG B 1 167 ? 14.234 -14.773 -14.383 1 98.31 167 ARG B O 1
ATOM 3316 N N . VAL B 1 168 ? 13.383 -12.773 -13.93 1 98.88 168 VAL B N 1
ATOM 3317 C CA . VAL B 1 168 ? 11.992 -13.211 -14.016 1 98.88 168 VAL B CA 1
ATOM 3318 C C . VAL B 1 168 ? 11.18 -12.203 -14.82 1 98.88 168 VAL B C 1
ATOM 3320 O O . VAL B 1 168 ? 11.641 -11.086 -15.078 1 98.88 168 VAL B O 1
ATOM 3323 N N . SER B 1 169 ? 10 -12.602 -15.227 1 98.94 169 SER B N 1
ATOM 3324 C CA . SER B 1 169 ? 9.172 -11.727 -16.062 1 98.94 169 SER B CA 1
ATOM 3325 C C . SER B 1 169 ? 8.484 -10.656 -15.219 1 98.94 169 SER B C 1
ATOM 3327 O O . SER B 1 169 ? 8.328 -9.516 -15.656 1 98.94 169 SER B O 1
ATOM 3329 N N . CYS B 1 170 ? 8.039 -11.055 -14.039 1 98.94 170 CYS B N 1
ATOM 3330 C CA . CYS B 1 170 ? 7.367 -10.094 -13.172 1 98.94 170 CYS B CA 1
ATOM 3331 C C . CYS B 1 170 ? 7.422 -10.539 -11.719 1 98.94 170 CYS B C 1
ATOM 3333 O O . CYS B 1 170 ? 7.547 -11.734 -11.438 1 98.94 170 CYS B O 1
ATOM 3335 N N . VAL B 1 171 ? 7.445 -9.586 -10.812 1 99 171 VAL B N 1
ATOM 3336 C CA . VAL B 1 171 ? 7.234 -9.727 -9.383 1 99 171 VAL B CA 1
ATOM 3337 C C . VAL B 1 171 ? 6.008 -8.922 -8.953 1 99 171 VAL B C 1
ATOM 3339 O O . VAL B 1 171 ? 6.023 -7.691 -8.984 1 99 171 VAL B O 1
ATOM 3342 N N . LEU B 1 172 ? 4.973 -9.625 -8.602 1 99 172 LEU B N 1
ATOM 3343 C CA . LEU B 1 172 ? 3.689 -9.023 -8.25 1 99 172 LEU B CA 1
ATOM 3344 C C . LEU B 1 172 ? 3.373 -9.242 -6.773 1 99 172 LEU B C 1
ATOM 3346 O O . LEU B 1 172 ? 3.281 -10.383 -6.316 1 99 172 LEU B O 1
ATOM 3350 N N . GLY B 1 173 ? 3.238 -8.125 -6.074 1 98.94 173 GLY B N 1
ATOM 3351 C CA . GLY B 1 173 ? 2.941 -8.242 -4.652 1 98.94 173 GLY B CA 1
ATOM 3352 C C . GLY B 1 173 ? 1.472 -8.484 -4.371 1 98.94 173 GLY B C 1
ATOM 3353 O O . GLY B 1 173 ? 0.604 -7.977 -5.086 1 98.94 173 GLY B O 1
ATOM 3354 N N . THR B 1 174 ? 1.15 -9.258 -3.318 1 98.94 174 THR B N 1
ATOM 3355 C CA . THR B 1 174 ? -0.196 -9.453 -2.793 1 98.94 174 THR B CA 1
ATOM 3356 C C . THR B 1 174 ? -0.201 -9.359 -1.27 1 98.94 174 THR B C 1
ATOM 3358 O O . THR B 1 174 ? 0.845 -9.148 -0.652 1 98.94 174 THR B O 1
ATOM 3361 N N . HIS B 1 175 ? -1.343 -9.375 -0.584 1 98.81 175 HIS B N 1
ATOM 3362 C CA . HIS B 1 175 ? -1.486 -9.555 0.856 1 98.81 175 HIS B CA 1
ATOM 3363 C C . HIS B 1 175 ? -2.223 -8.375 1.486 1 98.81 175 HIS B C 1
ATOM 3365 O O . HIS B 1 175 ? -3.113 -8.562 2.316 1 98.81 175 HIS B O 1
ATOM 3371 N N . THR B 1 176 ? -1.904 -7.148 1.066 1 98.75 176 THR B N 1
ATOM 3372 C CA . THR B 1 176 ? -2.395 -5.996 1.818 1 98.75 176 THR B CA 1
ATOM 3373 C C . THR B 1 176 ? -3.818 -5.645 1.401 1 98.75 176 THR B C 1
ATOM 3375 O O . THR B 1 176 ? -4.496 -4.875 2.082 1 98.75 176 THR B O 1
ATOM 3378 N N . HIS B 1 177 ? -4.285 -6.129 0.283 1 98.88 177 HIS B N 1
ATOM 3379 C CA . HIS B 1 177 ? -5.648 -6.023 -0.226 1 98.88 177 HIS B CA 1
ATOM 3380 C C . HIS B 1 177 ? -5.906 -4.648 -0.833 1 98.88 177 HIS B C 1
ATOM 3382 O O . HIS B 1 177 ? -7.031 -4.344 -1.24 1 98.88 177 HIS B O 1
ATOM 3388 N N . VAL B 1 178 ? -4.938 -3.795 -0.883 1 98.88 178 VAL B N 1
ATOM 3389 C CA . VAL B 1 178 ? -5.078 -2.479 -1.494 1 98.88 178 VAL B CA 1
ATOM 3390 C C . VAL B 1 178 ? -4.121 -2.352 -2.678 1 98.88 178 VAL B C 1
ATOM 3392 O O . VAL B 1 178 ? -2.908 -2.514 -2.521 1 98.88 178 VAL B O 1
ATOM 3395 N N . GLN B 1 179 ? -4.645 -2.115 -3.842 1 98.88 179 GLN B N 1
ATOM 3396 C CA . GLN B 1 179 ? -3.811 -1.986 -5.031 1 98.88 179 GLN B CA 1
ATOM 3397 C C . GLN B 1 179 ? -2.91 -0.757 -4.941 1 98.88 179 GLN B C 1
ATOM 3399 O O . GLN B 1 179 ? -3.355 0.316 -4.527 1 98.88 179 GLN B O 1
ATOM 3404 N N . THR B 1 180 ? -1.666 -0.937 -5.234 1 98.94 180 THR B N 1
ATOM 3405 C CA . THR B 1 180 ? -0.729 0.181 -5.254 1 98.94 180 THR B CA 1
ATOM 3406 C C . THR B 1 180 ? -0.633 0.783 -6.652 1 98.94 180 THR B C 1
ATOM 3408 O O . THR B 1 180 ? -1.107 0.189 -7.625 1 98.94 180 THR B O 1
ATOM 3411 N N . ALA B 1 181 ? -0.112 2.002 -6.707 1 98.75 181 ALA B N 1
ATOM 3412 C CA . ALA B 1 181 ? 0.004 2.725 -7.973 1 98.75 181 ALA B CA 1
ATOM 3413 C C . ALA B 1 181 ? 1.464 2.865 -8.391 1 98.75 181 ALA B C 1
ATOM 3415 O O . ALA B 1 181 ? 1.895 3.941 -8.812 1 98.75 181 ALA B O 1
ATOM 3416 N N . ASP B 1 182 ? 2.266 1.783 -8.203 1 98.69 182 ASP B N 1
ATOM 3417 C CA . ASP B 1 182 ? 3.693 1.865 -8.492 1 98.69 182 ASP B CA 1
ATOM 3418 C C . ASP B 1 182 ? 4.098 0.846 -9.555 1 98.69 182 ASP B C 1
ATOM 3420 O O . ASP B 1 182 ? 5.254 0.431 -9.617 1 98.69 182 ASP B O 1
ATOM 3424 N N . GLU B 1 183 ? 3.094 0.363 -10.352 1 98.81 183 GLU B N 1
ATOM 3425 C CA . GLU B 1 183 ? 3.422 -0.599 -11.398 1 98.81 183 GLU B CA 1
ATOM 3426 C C . GLU B 1 183 ? 4.445 -0.025 -12.375 1 98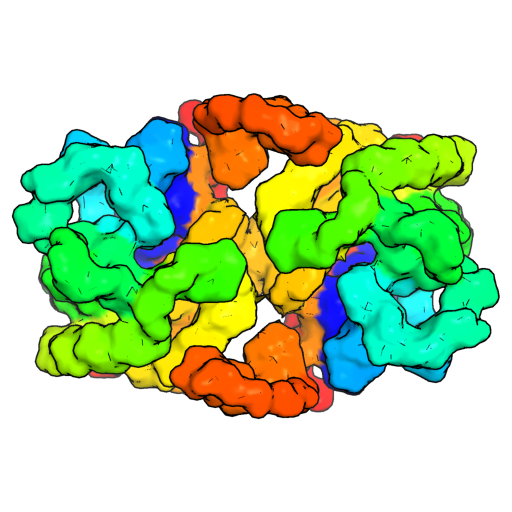.81 183 GLU B C 1
ATOM 3428 O O . GLU B 1 183 ? 4.312 1.118 -12.82 1 98.81 183 GLU B O 1
ATOM 3433 N N . ARG B 1 184 ? 5.422 -0.801 -12.703 1 98.75 184 ARG B N 1
ATOM 3434 C CA . ARG B 1 184 ? 6.484 -0.361 -13.602 1 98.75 184 ARG B CA 1
ATOM 3435 C C . ARG B 1 184 ? 7.281 -1.548 -14.133 1 98.75 184 ARG B C 1
ATOM 3437 O O . ARG B 1 184 ? 7.133 -2.67 -13.641 1 98.75 184 ARG B O 1
ATOM 3444 N N . ILE B 1 185 ? 7.984 -1.314 -15.18 1 98.88 185 ILE B N 1
ATOM 3445 C CA . ILE B 1 185 ? 8.961 -2.275 -15.68 1 98.88 185 ILE B CA 1
ATOM 3446 C C . ILE B 1 185 ? 10.367 -1.845 -15.258 1 98.88 185 ILE B C 1
ATOM 3448 O O . ILE B 1 185 ? 10.797 -0.727 -15.555 1 98.88 185 ILE B O 1
ATOM 3452 N N . LEU B 1 186 ? 11.07 -2.666 -14.539 1 98.69 186 LEU B N 1
ATOM 3453 C CA . LEU B 1 186 ? 12.414 -2.383 -14.07 1 98.69 186 LEU B CA 1
ATOM 3454 C C . LEU B 1 186 ? 13.414 -2.43 -15.219 1 98.69 186 LEU B C 1
ATOM 3456 O O . LEU B 1 186 ? 13.094 -2.902 -16.312 1 98.69 186 LEU B O 1
ATOM 3460 N N . PRO B 1 187 ? 14.633 -1.959 -15.086 1 98.12 187 PRO B N 1
ATOM 3461 C CA . PRO B 1 187 ? 15.57 -1.71 -16.188 1 98.12 187 PRO B CA 1
ATOM 3462 C C . PRO B 1 187 ? 15.906 -2.973 -16.969 1 98.12 187 PRO B C 1
ATOM 3464 O O . PRO B 1 187 ? 16.172 -2.9 -18.172 1 98.12 187 PRO B O 1
ATOM 3467 N N . PHE B 1 188 ? 15.836 -4.125 -16.297 1 98.62 188 PHE B N 1
ATOM 3468 C CA . PHE B 1 188 ? 16.266 -5.332 -17 1 98.62 188 PHE B CA 1
ATOM 3469 C C . PHE B 1 188 ? 15.055 -6.168 -17.422 1 98.62 188 PHE B C 1
ATOM 3471 O O . PHE B 1 188 ? 15.195 -7.348 -17.75 1 98.62 188 PHE B O 1
ATOM 3478 N N . GLY B 1 189 ? 13.844 -5.566 -17.297 1 98.81 189 GLY B N 1
ATOM 3479 C CA . GLY B 1 189 ? 12.711 -6.141 -18.016 1 98.81 189 GLY B CA 1
ATOM 3480 C C . GLY B 1 189 ? 11.727 -6.832 -17.094 1 98.81 189 GLY B C 1
ATOM 3481 O O . GLY B 1 189 ? 10.758 -7.441 -17.547 1 98.81 189 GLY B O 1
ATOM 3482 N N . THR B 1 190 ? 11.938 -6.824 -15.812 1 98.94 190 THR B N 1
ATOM 3483 C CA . THR B 1 190 ? 11 -7.402 -14.852 1 98.94 190 THR B CA 1
ATOM 3484 C C . THR B 1 190 ? 9.914 -6.398 -14.484 1 98.94 190 THR B C 1
ATOM 3486 O O . THR B 1 190 ? 10.211 -5.285 -14.047 1 98.94 190 THR B O 1
ATOM 3489 N N . ALA B 1 191 ? 8.656 -6.773 -14.719 1 98.94 191 ALA B N 1
ATOM 3490 C CA . ALA B 1 191 ? 7.555 -5.934 -14.258 1 98.94 191 ALA B CA 1
ATOM 3491 C C . ALA B 1 191 ? 7.363 -6.059 -12.75 1 98.94 191 ALA B C 1
ATOM 3493 O O . ALA B 1 191 ? 7.629 -7.113 -12.172 1 98.94 191 ALA B O 1
ATOM 3494 N N . PHE B 1 192 ? 6.941 -4.949 -12.195 1 98.94 192 PHE B N 1
ATOM 3495 C CA . PHE B 1 192 ? 6.781 -4.926 -10.75 1 98.94 192 PHE B CA 1
ATOM 3496 C C . PHE B 1 192 ? 5.559 -4.109 -10.352 1 98.94 192 PHE B C 1
ATOM 3498 O O . PHE B 1 192 ? 5.25 -3.098 -10.984 1 98.94 192 PHE B O 1
ATOM 3505 N N . ILE B 1 193 ? 4.828 -4.578 -9.328 1 98.94 193 ILE B N 1
ATOM 3506 C CA . ILE B 1 193 ? 3.881 -3.799 -8.539 1 98.94 193 ILE B CA 1
ATOM 3507 C C . ILE B 1 193 ? 3.912 -4.27 -7.09 1 98.94 193 ILE B C 1
ATOM 3509 O O . ILE B 1 193 ? 3.994 -5.469 -6.82 1 98.94 193 ILE B O 1
ATOM 3513 N N . SER B 1 194 ? 3.807 -3.354 -6.152 1 98.88 194 SER B N 1
ATOM 3514 C CA . SER B 1 194 ? 3.926 -3.707 -4.742 1 98.88 194 SER B CA 1
ATOM 3515 C C . SER B 1 194 ? 2.734 -4.539 -4.277 1 98.88 194 SER B C 1
ATOM 3517 O O . SER B 1 194 ? 2.881 -5.434 -3.443 1 98.88 194 SER B O 1
ATOM 3519 N N . ASP B 1 195 ? 1.571 -4.16 -4.77 1 98.94 195 ASP B N 1
ATOM 3520 C CA . ASP B 1 195 ? 0.389 -4.941 -4.414 1 98.94 195 ASP B CA 1
ATOM 3521 C C . ASP B 1 195 ? -0.673 -4.859 -5.508 1 98.94 195 ASP B C 1
ATOM 3523 O O . ASP B 1 195 ? -1.052 -3.764 -5.93 1 98.94 195 ASP B O 1
ATOM 3527 N N . VAL B 1 196 ? -1.12 -5.996 -5.918 1 98.94 196 VAL B N 1
ATOM 3528 C CA . VAL B 1 196 ? -2.105 -6.094 -6.992 1 98.94 196 VAL B CA 1
ATOM 3529 C C . VAL B 1 196 ? -3.48 -5.688 -6.469 1 98.94 196 VAL B C 1
ATOM 3531 O O . VAL B 1 196 ? -4.324 -5.207 -7.227 1 98.94 196 VAL B O 1
ATOM 3534 N N . GLY B 1 197 ? -3.686 -5.844 -5.172 1 98.88 197 GLY B N 1
ATOM 3535 C CA . GLY B 1 197 ? -4.961 -5.496 -4.566 1 98.88 197 GLY B CA 1
ATOM 3536 C C . GLY B 1 197 ? -5.855 -6.695 -4.328 1 98.88 197 GLY B C 1
ATOM 3537 O O . GLY B 1 197 ? -5.387 -7.836 -4.332 1 98.88 197 GLY B O 1
ATOM 3538 N N . MET B 1 198 ? -7.113 -6.402 -4.062 1 98.88 198 MET B N 1
ATOM 3539 C CA . MET B 1 198 ? -8.07 -7.441 -3.695 1 98.88 198 MET B CA 1
ATOM 3540 C C . MET B 1 198 ? -9.242 -7.473 -4.676 1 98.88 198 MET B C 1
ATOM 3542 O O . MET B 1 198 ? -9.719 -6.426 -5.113 1 98.88 198 MET B O 1
ATOM 3546 N N . THR B 1 199 ? -9.625 -8.594 -5.062 1 98.88 199 THR B N 1
ATOM 3547 C CA . THR B 1 199 ? -10.93 -8.852 -5.66 1 98.88 199 THR B CA 1
ATOM 3548 C C . THR B 1 199 ? -11.922 -9.328 -4.605 1 98.88 199 THR B C 1
ATOM 3550 O O . THR B 1 199 ? -11.805 -10.438 -4.09 1 98.88 199 THR B O 1
ATOM 3553 N N . GLY B 1 200 ? -12.797 -8.516 -4.23 1 98.56 200 GLY B N 1
ATOM 3554 C CA . GLY B 1 200 ? -13.695 -8.781 -3.115 1 98.56 200 GLY B CA 1
ATOM 3555 C C . GLY B 1 200 ? -14.453 -7.547 -2.656 1 98.56 200 GLY B C 1
ATOM 3556 O O . GLY B 1 200 ? -14.617 -6.598 -3.422 1 98.56 200 GLY B O 1
ATOM 3557 N N . PRO B 1 201 ? -14.961 -7.504 -1.42 1 98.31 201 PRO B N 1
ATOM 3558 C CA . PRO B 1 201 ? -15.812 -6.406 -0.95 1 98.31 201 PRO B CA 1
ATOM 3559 C C . PRO B 1 201 ? -15.117 -5.051 -1.031 1 98.31 201 PRO B C 1
ATOM 3561 O O . PRO B 1 201 ? -13.969 -4.914 -0.605 1 98.31 201 PRO B O 1
ATOM 3564 N N . TYR B 1 202 ? -15.812 -4.078 -1.608 1 98 202 TYR B N 1
ATOM 3565 C CA . TYR B 1 202 ? -15.273 -2.742 -1.82 1 98 202 TYR B CA 1
ATOM 3566 C C . TYR B 1 202 ? -15.555 -1.842 -0.625 1 98 202 TYR B C 1
ATOM 3568 O O . TYR B 1 202 ? -14.75 -0.968 -0.291 1 98 202 TYR B O 1
ATOM 3576 N N . ASP B 1 203 ? -16.656 -2.082 0.085 1 96.31 203 ASP B N 1
ATOM 3577 C CA . ASP B 1 203 ? -17.109 -1.15 1.112 1 96.31 203 ASP B CA 1
ATOM 3578 C C . ASP B 1 203 ? -16.781 -1.675 2.51 1 96.31 203 ASP B C 1
ATOM 3580 O O . ASP B 1 203 ? -17.328 -1.175 3.504 1 96.31 203 ASP B O 1
ATOM 3584 N N . GLY B 1 204 ? -16.047 -2.707 2.627 1 97.69 204 GLY B N 1
ATOM 3585 C CA . GLY B 1 204 ? -15.523 -3.174 3.902 1 97.69 204 GLY B CA 1
ATOM 3586 C C . GLY B 1 204 ? -14.156 -2.604 4.234 1 97.69 204 GLY B C 1
ATOM 3587 O O . GLY B 1 204 ? -13.719 -1.634 3.615 1 97.69 204 GLY B O 1
ATOM 3588 N N . ILE B 1 205 ? -13.617 -3.117 5.277 1 98.56 205 ILE B N 1
ATOM 3589 C CA . ILE B 1 205 ? -12.227 -2.863 5.621 1 98.56 205 ILE B CA 1
ATOM 3590 C C . ILE B 1 205 ? -11.375 -4.09 5.281 1 98.56 205 ILE B C 1
ATOM 3592 O O . ILE B 1 205 ? -11.391 -5.082 6.012 1 98.56 205 ILE B O 1
ATOM 3596 N N . ILE B 1 206 ? -10.711 -4 4.137 1 98.12 206 ILE B N 1
ATOM 3597 C CA . ILE B 1 206 ? -9.859 -5.043 3.576 1 98.12 206 ILE B CA 1
ATOM 3598 C C . ILE B 1 206 ? -10.664 -6.332 3.416 1 98.12 206 ILE B C 1
ATOM 3600 O O . ILE B 1 206 ? -10.156 -7.426 3.678 1 98.12 206 ILE B O 1
ATOM 3604 N N . GLY B 1 207 ? -11.93 -6.23 3.133 1 98.12 207 GLY B N 1
ATOM 3605 C CA . GLY B 1 207 ? -12.781 -7.371 2.834 1 98.12 207 GLY B CA 1
ATOM 3606 C C . GLY B 1 207 ? -13.727 -7.73 3.967 1 98.12 207 GLY B C 1
ATOM 3607 O O . GLY B 1 207 ? -14.664 -8.508 3.777 1 98.12 207 GLY B O 1
ATOM 3608 N N . VAL B 1 208 ? -13.555 -7.117 5.125 1 98.25 208 VAL B N 1
ATOM 3609 C CA . VAL B 1 208 ? -14.273 -7.508 6.328 1 98.25 208 VAL B CA 1
ATOM 3610 C C . VAL B 1 208 ? -15.305 -6.434 6.688 1 98.25 208 VAL B C 1
ATOM 3612 O O . VAL B 1 208 ? -15.117 -5.258 6.367 1 98.25 208 VAL B O 1
ATOM 3615 N N . ASN B 1 209 ? -16.297 -6.789 7.367 1 97.94 209 ASN B N 1
ATOM 3616 C CA . ASN B 1 209 ? -17.312 -5.859 7.844 1 97.94 209 ASN B CA 1
ATOM 3617 C C . ASN B 1 209 ? -16.688 -4.695 8.609 1 97.94 209 ASN B C 1
ATOM 3619 O O . ASN B 1 209 ? -15.945 -4.902 9.57 1 97.94 209 ASN B O 1
ATOM 3623 N N . ARG B 1 210 ? -17.078 -3.492 8.219 1 97.19 210 ARG B N 1
ATOM 3624 C CA . ARG B 1 210 ? -16.391 -2.301 8.719 1 97.19 210 ARG B CA 1
ATOM 3625 C C . ARG B 1 210 ? -16.641 -2.115 10.211 1 97.19 210 ARG B C 1
ATOM 3627 O O . ARG B 1 210 ? -15.727 -1.765 10.961 1 97.19 210 ARG B O 1
ATOM 3634 N N . GLU B 1 211 ? -17.906 -2.395 10.609 1 97.12 211 GLU B N 1
ATOM 3635 C CA . GLU B 1 211 ? -18.266 -2.162 12 1 97.12 211 GLU B CA 1
ATOM 3636 C C . GLU B 1 211 ? -17.484 -3.074 12.938 1 97.12 211 GLU B C 1
ATOM 3638 O O . GLU B 1 211 ? -17.016 -2.635 13.992 1 97.12 211 GLU B O 1
ATOM 3643 N N . ILE B 1 212 ? -17.359 -4.262 12.539 1 97.38 212 ILE B N 1
ATOM 3644 C CA . ILE B 1 212 ? -16.641 -5.258 13.32 1 97.38 212 ILE B CA 1
ATOM 3645 C C . ILE B 1 212 ? -15.18 -4.848 13.477 1 97.38 212 ILE B C 1
ATOM 3647 O O . ILE B 1 212 ? -14.625 -4.887 14.578 1 97.38 212 ILE B O 1
ATOM 3651 N N . VAL B 1 213 ? -14.547 -4.406 12.438 1 97.56 213 VAL B N 1
ATOM 3652 C CA . VAL B 1 213 ? -13.133 -4.059 12.43 1 97.56 213 VAL B CA 1
ATOM 3653 C C . VAL B 1 213 ? -12.906 -2.795 13.258 1 97.56 213 VAL B C 1
ATOM 3655 O O . VAL B 1 213 ? -11.977 -2.729 14.062 1 97.56 213 VAL B O 1
ATOM 3658 N N . ILE B 1 214 ? -13.758 -1.768 13.07 1 97.81 214 ILE B N 1
ATOM 3659 C CA . ILE B 1 214 ? -13.633 -0.515 13.805 1 97.81 214 ILE B CA 1
ATOM 3660 C C . ILE B 1 214 ? -13.758 -0.783 15.305 1 97.81 214 ILE B C 1
ATOM 3662 O O . ILE B 1 214 ? -12.977 -0.258 16.109 1 97.81 214 ILE B O 1
ATOM 3666 N N . GLN B 1 215 ? -14.711 -1.662 15.641 1 96.75 215 GLN B N 1
ATOM 3667 C CA . GLN B 1 215 ? -14.891 -2.018 17.047 1 96.75 215 GLN B CA 1
ATOM 3668 C C . GLN B 1 215 ? -13.633 -2.686 17.594 1 96.75 215 GLN B C 1
ATOM 3670 O O . GLN B 1 215 ? -13.242 -2.424 18.734 1 96.75 215 GLN B O 1
ATOM 3675 N N . LYS B 1 216 ? -13.078 -3.502 16.828 1 96.5 216 LYS B N 1
ATOM 3676 C CA . LYS B 1 216 ? -11.859 -4.18 17.25 1 96.5 216 LYS B CA 1
ATOM 3677 C C . LYS B 1 216 ? -10.734 -3.182 17.531 1 96.5 216 LYS B C 1
ATOM 3679 O O . LYS B 1 216 ? -10.039 -3.287 18.531 1 96.5 216 LYS B O 1
ATOM 3684 N N . PHE B 1 217 ? -10.57 -2.172 16.688 1 95.88 217 PHE B N 1
ATOM 3685 C CA . PHE B 1 217 ? -9.508 -1.187 16.859 1 95.88 217 PHE B CA 1
ATOM 3686 C C . PHE B 1 217 ? -9.789 -0.289 18.062 1 95.88 217 PHE B C 1
ATOM 3688 O O . PHE B 1 217 ? -8.859 0.134 18.75 1 95.88 217 PHE B O 1
ATOM 3695 N N . LEU B 1 218 ? -11.023 -0.017 18.328 1 96.06 218 LEU B N 1
ATOM 3696 C CA . LEU B 1 218 ? -11.406 0.891 19.406 1 96.06 218 LEU B CA 1
ATOM 3697 C C . LEU B 1 218 ? -11.289 0.207 20.766 1 96.06 218 LEU B C 1
ATOM 3699 O O . LEU B 1 218 ? -10.875 0.831 21.75 1 96.06 218 LEU B O 1
ATOM 3703 N N . THR B 1 219 ? -11.625 -1.173 20.828 1 94.81 219 THR B N 1
ATOM 3704 C CA . THR B 1 219 ? -11.828 -1.792 22.141 1 94.81 219 THR B CA 1
ATOM 3705 C C . THR B 1 219 ? -10.758 -2.846 22.406 1 94.81 219 THR B C 1
ATOM 3707 O O . THR B 1 219 ? -10.578 -3.283 23.547 1 94.81 219 THR B O 1
ATOM 3710 N N . HIS B 1 220 ? -10.164 -3.287 21.281 1 92.56 220 HIS B N 1
ATOM 3711 C CA . HIS B 1 220 ? -9.164 -4.352 21.344 1 92.56 220 HIS B CA 1
ATOM 3712 C C . HIS B 1 220 ? -9.797 -5.676 21.766 1 92.56 220 HIS B C 1
ATOM 3714 O O . HIS B 1 220 ? -9.094 -6.621 22.125 1 92.56 220 HIS B O 1
ATOM 3720 N N . MET B 1 221 ? -11.086 -5.777 21.734 1 93.12 221 MET B N 1
ATOM 3721 C CA . MET B 1 221 ? -11.781 -7.027 22.016 1 93.12 221 MET B CA 1
ATOM 3722 C C . MET B 1 221 ? -11.766 -7.953 20.797 1 93.12 221 MET B C 1
ATOM 3724 O O . MET B 1 221 ? -11.891 -7.496 19.672 1 93.12 221 MET B O 1
ATOM 3728 N N . PRO B 1 222 ? -11.57 -9.211 21.062 1 92.94 222 PRO B N 1
ATOM 3729 C CA . PRO B 1 222 ? -11.625 -10.141 19.938 1 92.94 222 PRO B CA 1
ATOM 3730 C C . PRO B 1 222 ? -12.969 -10.117 19.203 1 92.94 222 PRO B C 1
ATOM 3732 O O . PRO B 1 222 ? -14.016 -9.945 19.844 1 92.94 222 PRO B O 1
ATOM 3735 N N . VAL B 1 223 ? -12.938 -10.18 17.953 1 92.38 223 VAL B N 1
ATOM 3736 C CA . VAL B 1 223 ? -14.141 -10.203 17.125 1 92.38 223 VAL B CA 1
ATOM 3737 C C . VAL B 1 223 ? -14.023 -11.312 16.078 1 92.38 223 VAL B C 1
ATOM 3739 O O . VAL B 1 223 ? -12.914 -11.734 15.742 1 92.38 223 VAL B O 1
ATOM 3742 N N . ARG B 1 224 ? -15.188 -11.805 15.688 1 92.12 224 ARG B N 1
ATOM 3743 C CA . ARG B 1 224 ? -15.211 -12.734 14.562 1 92.12 224 ARG B CA 1
ATOM 3744 C C . ARG B 1 224 ? -15.367 -11.992 13.242 1 92.12 224 ARG B C 1
ATOM 3746 O O . ARG B 1 224 ? -16.375 -11.305 13.023 1 92.12 224 ARG B O 1
ATOM 3753 N N . PHE B 1 225 ? -14.43 -12.203 12.406 1 93.62 225 PHE B N 1
ATOM 3754 C CA . PHE B 1 225 ? -14.453 -11.508 11.125 1 93.62 225 PHE B CA 1
ATOM 3755 C C . PHE B 1 225 ? -15.562 -12.055 10.234 1 93.62 225 PHE B C 1
ATOM 3757 O O . PHE B 1 225 ? -15.797 -13.266 10.203 1 93.62 225 PHE B O 1
ATOM 3764 N N . GLU B 1 226 ? -16.266 -11.125 9.656 1 96.44 226 GLU B N 1
ATOM 3765 C CA . GLU B 1 226 ? -17.297 -11.438 8.672 1 96.44 226 GLU B CA 1
ATOM 3766 C C . GLU B 1 226 ? -17.031 -10.719 7.352 1 96.44 226 GLU B C 1
ATOM 3768 O O . GLU B 1 226 ? -16.656 -9.547 7.336 1 96.44 226 GLU B O 1
ATOM 3773 N N . VAL B 1 227 ? -17.234 -11.484 6.305 1 97.06 227 VAL B N 1
ATOM 3774 C CA . VAL B 1 227 ? -17.062 -10.898 4.977 1 97.06 227 VAL B CA 1
ATOM 3775 C C . VAL B 1 227 ? -18.031 -9.727 4.797 1 97.06 227 VAL B C 1
ATOM 3777 O O . VAL B 1 227 ? -19.203 -9.82 5.16 1 97.06 227 VAL B O 1
ATOM 3780 N N . ALA B 1 228 ? -17.547 -8.625 4.324 1 97.12 228 ALA B N 1
ATOM 3781 C CA . ALA B 1 228 ? -18.375 -7.434 4.125 1 97.12 228 ALA B CA 1
ATOM 3782 C C . ALA B 1 228 ? -19.375 -7.641 2.994 1 97.12 228 ALA B C 1
ATOM 3784 O O . ALA B 1 228 ? -19.141 -8.453 2.092 1 97.12 228 ALA B O 1
ATOM 3785 N N . VAL B 1 229 ? -20.438 -6.875 2.99 1 93.44 229 VAL B N 1
ATOM 3786 C CA . VAL B 1 229 ? -21.469 -6.938 1.973 1 93.44 229 VAL B CA 1
ATOM 3787 C C . VAL B 1 229 ? -21.516 -5.629 1.188 1 93.44 229 VAL B C 1
ATOM 3789 O O . VAL B 1 229 ? -20.938 -4.625 1.618 1 93.44 229 VAL B O 1
ATOM 3792 N N . GLY B 1 230 ? -22.172 -5.707 0.02 1 93.62 230 GLY B N 1
ATOM 3793 C CA . GLY B 1 230 ? -22.312 -4.504 -0.788 1 93.62 230 GLY B CA 1
ATOM 3794 C C . GLY B 1 230 ? -21.531 -4.574 -2.092 1 93.62 230 GLY B C 1
ATOM 3795 O O . GLY B 1 230 ? -21.5 -5.621 -2.742 1 93.62 230 GLY B O 1
ATOM 3796 N N . ARG B 1 231 ? -21.062 -3.359 -2.545 1 97.62 231 ARG B N 1
ATOM 3797 C CA . ARG B 1 231 ? -20.328 -3.303 -3.805 1 97.62 231 ARG B CA 1
ATOM 3798 C C . ARG B 1 231 ? -19.031 -4.117 -3.725 1 97.62 231 ARG B C 1
ATOM 3800 O O . ARG B 1 231 ? -18.484 -4.305 -2.641 1 97.62 231 ARG B O 1
ATOM 3807 N N . VAL B 1 232 ? -18.562 -4.621 -4.859 1 98.19 232 VAL B N 1
ATOM 3808 C CA . VAL B 1 232 ? -17.375 -5.457 -4.984 1 98.19 232 VAL B CA 1
ATOM 3809 C C . VAL B 1 232 ? -16.375 -4.801 -5.934 1 98.19 232 VAL B C 1
ATOM 3811 O O . VAL B 1 232 ? -16.75 -3.977 -6.77 1 98.19 232 VAL B O 1
ATOM 3814 N N . GLN B 1 233 ? -15.133 -5.102 -5.691 1 98.62 233 GLN B N 1
ATOM 3815 C CA . GLN B 1 233 ? -14.094 -4.602 -6.582 1 98.62 233 GLN B CA 1
ATOM 3816 C C . GLN B 1 233 ? -13.305 -5.75 -7.207 1 98.62 233 GLN B C 1
ATOM 3818 O O . GLN B 1 233 ? -13.164 -6.812 -6.602 1 98.62 233 GLN B O 1
ATOM 3823 N N . PHE B 1 234 ? -12.922 -5.543 -8.43 1 98.81 234 PHE B N 1
ATOM 3824 C CA . PHE B 1 234 ? -11.992 -6.406 -9.148 1 98.81 234 PHE B CA 1
ATOM 3825 C C . PHE B 1 234 ? -10.641 -5.719 -9.32 1 98.81 234 PHE B C 1
ATOM 3827 O O . PHE B 1 234 ? -10.562 -4.625 -9.883 1 98.81 234 PHE B O 1
ATOM 3834 N N . SER B 1 235 ? -9.57 -6.301 -8.734 1 98.88 235 SER B N 1
ATOM 3835 C CA . SER B 1 235 ? -8.211 -5.781 -8.875 1 98.88 235 SER B CA 1
ATOM 3836 C C . SER B 1 235 ? -7.297 -6.805 -9.539 1 98.88 235 SER B C 1
ATOM 3838 O O . SER B 1 235 ? -7.137 -7.918 -9.039 1 98.88 235 SER B O 1
ATOM 3840 N N . ALA B 1 236 ? -6.625 -6.41 -10.586 1 98.94 236 ALA B N 1
ATOM 3841 C CA . ALA B 1 236 ? -5.734 -7.297 -11.328 1 98.94 236 ALA B CA 1
ATOM 3842 C C . ALA B 1 236 ? -4.637 -6.508 -12.031 1 98.94 236 ALA B C 1
ATOM 3844 O O . ALA B 1 236 ? -4.609 -5.277 -11.969 1 98.94 236 ALA B O 1
ATOM 3845 N N . VAL B 1 237 ? -3.703 -7.211 -12.57 1 98.88 237 VAL B N 1
ATOM 3846 C CA . VAL B 1 237 ? -2.68 -6.648 -13.445 1 98.88 237 VAL B CA 1
ATOM 3847 C C . VAL B 1 237 ? -2.637 -7.434 -14.758 1 98.88 237 VAL B C 1
ATOM 3849 O O . VAL B 1 237 ? -2.756 -8.664 -14.758 1 98.88 237 VAL B O 1
ATOM 3852 N N . TYR B 1 238 ? -2.633 -6.703 -15.82 1 98.88 238 TYR B N 1
ATOM 3853 C CA . TYR B 1 238 ? -2.445 -7.25 -17.156 1 98.88 238 TYR B CA 1
ATOM 3854 C C . TYR B 1 238 ? -1.003 -7.078 -17.625 1 98.88 238 TYR B C 1
ATOM 3856 O O . TYR B 1 238 ? -0.414 -6.008 -17.453 1 98.88 238 TYR B O 1
ATOM 3864 N N . LEU B 1 239 ? -0.412 -8.172 -18.156 1 98.88 239 LEU B N 1
ATOM 3865 C CA . LEU B 1 239 ? 0.976 -8.141 -18.609 1 98.88 239 LEU B CA 1
ATOM 3866 C C . LEU B 1 239 ? 1.09 -8.609 -20.047 1 98.88 239 LEU B C 1
ATOM 3868 O O . LEU B 1 239 ? 0.408 -9.555 -20.453 1 98.88 239 LEU B O 1
ATOM 3872 N N . GLU B 1 240 ? 1.882 -7.941 -20.766 1 98.88 240 GLU B N 1
ATOM 3873 C CA . GLU B 1 240 ? 2.391 -8.445 -22.031 1 98.88 240 GLU B CA 1
ATOM 3874 C C . GLU B 1 240 ? 3.879 -8.773 -21.953 1 98.88 240 GLU B C 1
ATOM 3876 O O . GLU B 1 240 ? 4.691 -7.906 -21.609 1 98.88 240 GLU B O 1
ATOM 3881 N N . ILE B 1 241 ? 4.211 -10.008 -22.266 1 98.69 241 ILE B N 1
ATOM 3882 C CA . ILE B 1 241 ? 5.574 -10.492 -22.078 1 98.69 241 ILE B CA 1
ATOM 3883 C C . ILE B 1 241 ? 6.121 -11.023 -23.406 1 98.69 241 ILE B C 1
ATOM 3885 O O . ILE B 1 241 ? 5.422 -11.727 -24.125 1 98.69 241 ILE B O 1
ATOM 3889 N N . ASP B 1 242 ? 7.34 -10.648 -23.766 1 98.12 242 ASP B N 1
ATOM 3890 C CA . ASP B 1 242 ? 8.031 -11.195 -24.922 1 98.12 242 ASP B CA 1
ATOM 3891 C C . ASP B 1 242 ? 8.367 -12.664 -24.719 1 98.12 242 ASP B C 1
ATOM 3893 O O . ASP B 1 242 ? 9.172 -13.008 -23.844 1 98.12 242 ASP B O 1
ATOM 3897 N N . GLU B 1 243 ? 7.844 -13.508 -25.516 1 96.06 243 GLU B N 1
ATOM 3898 C CA . GLU B 1 243 ? 7.969 -14.953 -25.344 1 96.06 243 GLU B CA 1
ATOM 3899 C C . GLU B 1 243 ? 9.398 -15.422 -25.594 1 96.06 243 GLU B C 1
ATOM 3901 O O . GLU B 1 243 ? 9.828 -16.453 -25.062 1 96.06 243 GLU B O 1
ATOM 3906 N N . LYS B 1 244 ? 10.094 -14.711 -26.391 1 95.31 244 LYS B N 1
ATOM 3907 C CA . LYS B 1 244 ? 11.453 -15.102 -26.75 1 95.31 244 LYS B CA 1
ATOM 3908 C C . LYS B 1 244 ? 12.438 -14.766 -25.641 1 95.31 244 LYS B C 1
ATOM 3910 O O . LYS B 1 244 ? 13.344 -15.547 -25.344 1 95.31 244 LYS B O 1
ATOM 3915 N N . THR B 1 245 ? 12.203 -13.648 -25 1 96.81 245 THR B N 1
ATOM 3916 C CA . THR B 1 245 ? 13.188 -13.188 -24.016 1 96.81 245 THR B CA 1
ATOM 3917 C C . THR B 1 245 ? 12.68 -13.398 -22.594 1 96.81 245 THR B C 1
ATOM 3919 O O . THR B 1 245 ? 13.469 -13.422 -21.656 1 96.81 245 THR B O 1
ATOM 3922 N N . GLY B 1 246 ? 11.383 -13.469 -22.406 1 97.88 246 GLY B N 1
ATOM 3923 C CA . GLY B 1 246 ? 10.773 -13.539 -21.078 1 97.88 246 GLY B CA 1
ATOM 3924 C C . GLY B 1 246 ? 10.648 -12.188 -20.406 1 97.88 246 GLY B C 1
ATOM 3925 O O . GLY B 1 246 ? 10.211 -12.102 -19.25 1 97.88 246 GLY B O 1
ATOM 3926 N N . LYS B 1 247 ? 11.031 -11.133 -21.125 1 98.69 247 LYS B N 1
ATOM 3927 C CA . LYS B 1 247 ? 10.969 -9.781 -20.578 1 98.69 247 LYS B CA 1
ATOM 3928 C C . LYS B 1 247 ? 9.578 -9.172 -20.766 1 98.69 247 LYS B C 1
ATOM 3930 O O . LYS B 1 247 ? 8.945 -9.375 -21.812 1 98.69 247 LYS B O 1
ATOM 3935 N N . THR B 1 248 ? 9.148 -8.43 -19.781 1 98.88 248 THR B N 1
ATOM 3936 C CA . THR B 1 248 ? 7.836 -7.789 -19.875 1 98.88 248 THR B CA 1
ATOM 3937 C C . THR B 1 248 ? 7.906 -6.543 -20.75 1 98.88 248 THR B C 1
ATOM 3939 O O . THR B 1 248 ? 8.852 -5.758 -20.641 1 98.88 248 THR B O 1
ATOM 3942 N N . ILE B 1 249 ? 6.867 -6.43 -21.562 1 98.44 249 ILE B N 1
ATOM 3943 C CA . ILE B 1 249 ? 6.812 -5.316 -22.5 1 98.44 249 ILE B CA 1
ATOM 3944 C C . ILE B 1 249 ? 5.797 -4.281 -22.016 1 98.44 249 ILE B C 1
ATOM 3946 O O . ILE B 1 249 ? 5.898 -3.1 -22.359 1 98.44 249 ILE B O 1
ATOM 3950 N N . ASN B 1 250 ? 4.832 -4.746 -21.344 1 98.81 250 ASN B N 1
ATOM 3951 C CA . ASN B 1 250 ? 3.764 -3.877 -20.859 1 98.81 250 ASN B CA 1
ATOM 3952 C C . ASN B 1 250 ? 3.16 -4.395 -19.562 1 98.81 250 ASN B C 1
ATOM 3954 O O . ASN B 1 250 ? 3.035 -5.605 -19.375 1 98.81 250 ASN B O 1
ATOM 3958 N N . ILE B 1 251 ? 2.822 -3.482 -18.688 1 98.88 251 ILE B N 1
ATOM 3959 C CA . ILE B 1 251 ? 2.078 -3.779 -17.469 1 98.88 251 ILE B CA 1
ATOM 3960 C C . ILE B 1 251 ? 0.972 -2.744 -17.266 1 98.88 251 ILE B C 1
ATOM 3962 O O . ILE B 1 251 ? 1.196 -1.545 -17.453 1 98.88 251 ILE B O 1
ATOM 3966 N N . GLU B 1 252 ? -0.185 -3.248 -16.891 1 98.75 252 GLU B N 1
ATOM 3967 C CA . GLU B 1 252 ? -1.348 -2.387 -16.703 1 98.75 252 GLU B CA 1
ATOM 3968 C C . GLU B 1 252 ? -2.178 -2.826 -15.5 1 98.75 252 GLU B C 1
ATOM 3970 O O . GLU B 1 252 ? -2.52 -4.004 -15.375 1 98.75 252 GLU B O 1
ATOM 3975 N N . ARG B 1 253 ? -2.486 -1.851 -14.625 1 98.69 253 ARG B N 1
ATOM 3976 C CA . ARG B 1 253 ? -3.436 -2.129 -13.555 1 98.69 253 ARG B CA 1
ATOM 3977 C C . ARG B 1 253 ? -4.863 -2.191 -14.086 1 98.69 253 ARG B C 1
ATOM 3979 O O . ARG B 1 253 ? -5.25 -1.385 -14.938 1 98.69 253 ARG B O 1
ATOM 3986 N N . ILE B 1 254 ? -5.586 -3.082 -13.57 1 98.81 254 ILE B N 1
ATOM 3987 C CA . ILE B 1 254 ? -7.02 -3.168 -13.836 1 98.81 254 ILE B CA 1
ATOM 3988 C C . ILE B 1 254 ? -7.793 -3.064 -12.523 1 98.81 254 ILE B C 1
ATOM 3990 O O . ILE B 1 254 ? -7.516 -3.803 -11.57 1 98.81 254 ILE B O 1
ATOM 3994 N N . HIS B 1 255 ? -8.648 -2.148 -12.453 1 98.69 255 HIS B N 1
ATOM 3995 C CA . HIS B 1 255 ? -9.508 -1.961 -11.297 1 98.69 255 HIS B CA 1
ATOM 3996 C C . HIS B 1 255 ? -10.93 -1.597 -11.711 1 98.69 255 HIS B C 1
ATOM 3998 O O . HIS B 1 255 ? -11.133 -0.661 -12.492 1 98.69 255 HIS B O 1
ATOM 4004 N N . GLN B 1 256 ? -11.867 -2.314 -11.242 1 98.12 256 GLN B N 1
ATOM 4005 C CA . GLN B 1 256 ? -13.273 -2.055 -11.539 1 98.12 256 GLN B CA 1
ATOM 4006 C C . GLN B 1 256 ? -14.148 -2.299 -10.312 1 98.12 256 GLN B C 1
ATOM 4008 O O . GLN B 1 256 ? -13.938 -3.26 -9.57 1 98.12 256 GLN B O 1
ATOM 4013 N N . ILE B 1 257 ? -15.078 -1.42 -10.078 1 97.75 257 ILE B N 1
ATOM 4014 C CA . ILE B 1 257 ? -16.094 -1.61 -9.047 1 97.75 257 ILE B CA 1
ATOM 4015 C C . ILE B 1 257 ? -17.328 -2.252 -9.656 1 97.75 257 ILE B C 1
ATOM 4017 O O . ILE B 1 257 ? -17.797 -1.827 -10.719 1 97.75 257 ILE B O 1
ATOM 4021 N N . LEU B 1 258 ? -17.766 -3.24 -9.023 1 94.81 258 LEU B N 1
ATOM 4022 C CA . LEU B 1 258 ? -18.891 -4.016 -9.523 1 94.81 258 LEU B CA 1
ATOM 4023 C C . LEU B 1 258 ? -20.031 -4.035 -8.508 1 94.81 258 LEU B C 1
ATOM 4025 O O . LEU B 1 258 ? -19.797 -3.855 -7.309 1 94.81 258 LEU B O 1
ATOM 4029 N N . GLU B 1 259 ? -21.359 -4.07 -8.984 1 84.88 259 GLU B N 1
ATOM 4030 C CA . GLU B 1 259 ? -22.516 -4.336 -8.133 1 84.88 259 GLU B CA 1
ATOM 4031 C C . GLU B 1 259 ? -22.938 -5.801 -8.211 1 84.88 259 GLU B C 1
ATOM 4033 O O . GLU B 1 259 ? -23.406 -6.27 -9.25 1 84.88 259 GLU B O 1
ATOM 4038 N N . VAL B 1 260 ? -22.266 -6.648 -7.574 1 69.31 260 VAL B N 1
ATOM 4039 C CA . VAL B 1 260 ? -22.562 -8.062 -7.793 1 69.31 260 VAL B CA 1
ATOM 4040 C C . VAL B 1 260 ? -23.641 -8.523 -6.812 1 69.31 260 VAL B C 1
ATOM 4042 O O . VAL B 1 260 ? -23.734 -7.992 -5.703 1 69.31 260 VAL B O 1
#

InterPro domains:
  IPR005235 Metallophosphoesterase, YmdB-like [PF13277] (4-254)
  IPR005235 Metallophosphoesterase, YmdB-like [PIRSF004789] (1-256)
  IPR005235 Metallophosphoesterase, YmdB-like [PTHR36303] (1-257)
  IPR005235 Metallophosphoesterase, YmdB-like [TIGR00282] (1-256)
  IPR029052 Metallo-dependent phosphatase-like [G3DSA:3.60.21.10] (1-259)
  IPR029052 Metallo-dependent phosphatase-like [SSF56300] (1-255)

Radius of gyration: 22.56 Å; Cα contacts (8 Å, |Δi|>4): 1472; chains: 2; bounding box: 46×68×55 Å

Foldseek 3Di:
DKEKEWAEQAEPQLLVLLLVVVLVCCVVVVHFAYEYEHQHHHQGGEDAPVSVVSNVVSVHQAYEYAPRPPVDVRCQVPQQVDQRYAYALQADPPRDHHQKHWDATPVGIEIEGEHEDDVVGDDTGDSLVSCVVVLVVRVVGAQAYEYEYEYDDLVRQVVSQVSCQLSHAEYEYHHQQQFDDPWDADPNFYTYGSYQHYWEDDPDDSQWHNVQVVCCVVPVDDDDTGGHDFKTKITMKMWDADRVRNGTDDIDIDMDIGGD/DKEKEWAEQAEPQLLVLLLVVVLVCCVVVVHFAYEYEHQHHHQGGEDAPVSVVSNVVSVHQAYEYAPRPPVDVRCQVPQQVDQRYAYALQADPPRDHHQKHWDATPVGIEIEGEHEDDVVGDDTGDSLVSCVVVLVVRVVGALAYEYEYEYDDLVSQVVSQVSCQLSHAEYEYHHQQQFDDPWDADPNFYTYGSYQHYWEDDPDDSQWHNVQVVCCVVPVDDGDTGGDDFKTKITMKMWDADRVRNGTDDIDIDMDIGGD